Protein AF-0000000077863005 (afdb_homodimer)

Nearest PDB structures (foldseek):
  6k40-assembly3_C  TM=8.193E-01  e=2.806E-04  Deinococcus radiodurans R1 = ATCC 13939 = DSM 20539
  2pfx-assembly1_A  TM=7.829E-01  e=5.101E-04  Ruegeria sp. TM1040
  3c1l-assembly2_J  TM=8.056E-01  e=6.721E-04  Mesorhizobium japonicum MAFF 303099
  6ohj-assembly1_B  TM=7.061E-01  e=7.037E-04  Marinomonas mediterranea MMB-1
  6ohi-assembly1_B  TM=7.333E-01  e=1.167E-03  Marinomonas mediterranea MMB-1

Radius of gyration: 20.57 Å; Cα contacts (8 Å, |Δi|>4): 656; chains: 2; bounding box: 46×54×58 Å

Sequence (416 aa):
MRLPYAPNTPPIADQDTADIYQRIAERRHPRPLIPLDLSLLHSPPVADGWNSFLGAIRTRTVVDQGLLELAVCRVAVLTQAVYEWNAHAPLALKGGIRPESLQAVRTLSSTAVGEDLAAAKAALAKSALSSREQAVVQYADEMTQTVKVQDATFARLQTEGLSDREIVELTTGIAGYNCVSRVLVALDVGENNDKQMKSVDELVQALTMRLPYAPNTPPIADQDTADIYQRIAERRHPRPLIPLDLSLLHSPPVADGWNSFLGAIRTRTVVDQGLLELAVCRVAVLTQAVYEWNAHAPLALKGGIRPESLQAVRTLSSTAVGEDLAAAKAALAKSALSSREQAVVQYADEMTQTVKVQDATFARLQTEGLSDREIVELTTGIAGYNCVSRVLVALDVGENNDKQMKSVDELVQALT

Structure (mmCIF, N/CA/C/O backbone):
data_AF-0000000077863005-model_v1
#
loop_
_entity.id
_entity.type
_entity.pdbx_description
1 polymer '4-carboxymuconolactone decarboxylase family protein'
#
loop_
_atom_site.group_PDB
_atom_site.id
_atom_site.type_symbol
_atom_site.label_atom_id
_atom_site.label_alt_id
_atom_site.label_comp_id
_atom_site.label_asym_id
_atom_site.label_entity_id
_atom_site.label_seq_id
_atom_site.pdbx_PDB_ins_code
_atom_site.Cartn_x
_atom_site.Cartn_y
_atom_site.Cartn_z
_atom_site.occupancy
_atom_site.B_iso_or_equiv
_atom_site.auth_seq_id
_atom_site.auth_comp_id
_atom_site.auth_asym_id
_atom_site.auth_atom_id
_atom_site.pdbx_PDB_model_num
ATOM 1 N N . MET A 1 1 ? 19.547 -5.039 -3.654 1 90.44 1 MET A N 1
ATOM 2 C CA . MET A 1 1 ? 18.438 -5.512 -4.477 1 90.44 1 MET A CA 1
ATOM 3 C C . MET A 1 1 ? 18.531 -7.02 -4.695 1 90.44 1 MET A C 1
ATOM 5 O O . MET A 1 1 ? 19.625 -7.551 -4.926 1 90.44 1 MET A O 1
ATOM 9 N N . ARG A 1 2 ? 17.391 -7.68 -4.566 1 96.5 2 ARG A N 1
ATOM 10 C CA . ARG A 1 2 ? 17.375 -9.133 -4.672 1 96.5 2 ARG A CA 1
ATOM 11 C C . ARG A 1 2 ? 17.281 -9.578 -6.129 1 96.5 2 ARG A C 1
ATOM 13 O O . ARG A 1 2 ? 17.469 -10.758 -6.438 1 96.5 2 ARG A O 1
ATOM 20 N N . LEU A 1 3 ? 16.938 -8.625 -6.992 1 97.75 3 LEU A N 1
ATOM 21 C CA . LEU A 1 3 ? 16.906 -8.797 -8.438 1 97.75 3 LEU A CA 1
ATOM 22 C C . LEU A 1 3 ? 17.844 -7.82 -9.133 1 97.75 3 LEU A C 1
ATOM 24 O O . LEU A 1 3 ? 18.188 -6.777 -8.57 1 97.75 3 LEU A O 1
ATOM 28 N N . PRO A 1 4 ? 18.359 -8.242 -10.328 1 97.56 4 PRO A N 1
ATOM 29 C CA . PRO A 1 4 ? 19.062 -7.199 -11.07 1 97.56 4 PRO A CA 1
ATOM 30 C C . PRO A 1 4 ? 18.172 -6.008 -11.414 1 97.56 4 PRO A C 1
ATOM 32 O O . PRO A 1 4 ? 16.969 -6.164 -11.555 1 97.56 4 PRO A O 1
ATOM 35 N N . TYR A 1 5 ? 18.844 -4.859 -11.469 1 97.88 5 TYR A N 1
ATOM 36 C CA . TYR A 1 5 ? 18.078 -3.697 -11.898 1 97.88 5 TYR A CA 1
ATOM 37 C C . TYR A 1 5 ? 17.797 -3.756 -13.391 1 97.88 5 TYR A C 1
ATOM 39 O O . TYR A 1 5 ? 18.594 -4.273 -14.164 1 97.88 5 TYR A O 1
ATOM 47 N N . ALA A 1 6 ? 16.609 -3.273 -13.797 1 96.88 6 ALA A N 1
ATOM 48 C CA . ALA A 1 6 ? 16.328 -3.068 -15.211 1 96.88 6 ALA A CA 1
ATOM 49 C C . ALA A 1 6 ? 17.281 -2.043 -15.812 1 96.88 6 ALA A C 1
ATOM 51 O O . ALA A 1 6 ? 17.891 -1.247 -15.094 1 96.88 6 ALA A O 1
ATOM 52 N N . PRO A 1 7 ? 17.453 -2.053 -17.109 1 95.12 7 PRO A N 1
ATOM 53 C CA . PRO A 1 7 ? 18.359 -1.09 -17.734 1 95.12 7 PRO A CA 1
ATOM 54 C C . PRO A 1 7 ? 17.938 0.359 -17.5 1 95.12 7 PRO A C 1
ATOM 56 O O . PRO A 1 7 ? 16.734 0.645 -17.375 1 95.12 7 PRO A O 1
ATOM 59 N N . ASN A 1 8 ? 18.891 1.213 -17.562 1 94.62 8 ASN A N 1
ATOM 60 C CA . ASN A 1 8 ? 18.641 2.639 -17.375 1 94.62 8 ASN A CA 1
ATOM 61 C C . ASN A 1 8 ? 18.062 3.275 -18.625 1 94.62 8 ASN A C 1
ATOM 63 O O . ASN A 1 8 ? 17.531 4.387 -18.578 1 94.62 8 ASN A O 1
ATOM 67 N N . THR A 1 9 ? 18.188 2.52 -19.75 1 92.56 9 THR A N 1
ATOM 68 C CA . THR A 1 9 ? 17.578 2.961 -21.016 1 92.56 9 THR A CA 1
ATOM 69 C C . THR A 1 9 ? 16.625 1.902 -21.547 1 92.56 9 THR A C 1
ATOM 71 O O . THR A 1 9 ? 16.812 0.707 -21.328 1 92.56 9 THR A O 1
ATOM 74 N N . PRO A 1 10 ? 15.539 2.393 -22.156 1 90.62 10 PRO A N 1
ATOM 75 C CA . PRO A 1 10 ? 14.586 1.418 -22.703 1 90.62 10 PRO A CA 1
ATOM 76 C C . PRO A 1 10 ? 15.219 0.492 -23.734 1 90.62 10 PRO A C 1
ATOM 78 O O . PRO A 1 10 ? 16.078 0.92 -24.516 1 90.62 10 PRO A O 1
ATOM 81 N N . PRO A 1 11 ? 14.781 -0.798 -23.609 1 82.06 11 PRO A N 1
ATOM 82 C CA . PRO A 1 11 ? 15.234 -1.673 -24.703 1 82.06 11 PRO A CA 1
ATOM 83 C C . PRO A 1 11 ? 14.914 -1.111 -26.078 1 82.06 11 PRO A C 1
ATOM 85 O O . PRO A 1 11 ? 13.883 -0.459 -26.266 1 82.06 11 PRO A O 1
ATOM 88 N N . ILE A 1 12 ? 15.688 -1.359 -26.984 1 73.25 12 ILE A N 1
ATOM 89 C CA . ILE A 1 12 ? 15.609 -0.882 -28.375 1 73.25 12 ILE A CA 1
ATOM 90 C C . ILE A 1 12 ? 14.438 -1.557 -29.078 1 73.25 12 ILE A C 1
ATOM 92 O O . ILE A 1 12 ? 14.109 -2.707 -28.781 1 73.25 12 ILE A O 1
ATOM 96 N N . ALA A 1 13 ? 13.609 -0.853 -29.672 1 77 13 ALA A N 1
ATOM 97 C CA . ALA A 1 13 ? 12.555 -1.31 -30.578 1 77 13 ALA A CA 1
ATOM 98 C C . ALA A 1 13 ? 11.227 -1.442 -29.828 1 77 13 ALA A C 1
ATOM 100 O O . ALA A 1 13 ? 10.266 -2.004 -30.375 1 77 13 ALA A O 1
ATOM 101 N N . ASP A 1 14 ? 11.07 -0.979 -28.609 1 88.44 14 ASP A N 1
ATOM 102 C CA . ASP A 1 14 ? 9.781 -1.014 -27.938 1 88.44 14 ASP A CA 1
ATOM 103 C C . ASP A 1 14 ? 9.312 0.395 -27.578 1 88.44 14 ASP A C 1
ATOM 105 O O . ASP A 1 14 ? 9.594 0.895 -26.484 1 88.44 14 ASP A O 1
ATOM 109 N N . GLN A 1 15 ? 8.562 1.062 -28.453 1 92.25 15 GLN A N 1
ATOM 110 C CA . GLN A 1 15 ? 8.164 2.457 -28.312 1 92.25 15 GLN A CA 1
ATOM 111 C C . GLN A 1 15 ? 7.324 2.662 -27.047 1 92.25 15 GLN A C 1
ATOM 113 O O . GLN A 1 15 ? 7.453 3.68 -26.375 1 92.25 15 GLN A O 1
ATOM 118 N N . ASP A 1 16 ? 6.449 1.775 -26.766 1 94.19 16 ASP A N 1
ATOM 119 C CA . ASP A 1 16 ? 5.625 1.89 -25.562 1 94.19 16 ASP A CA 1
ATOM 120 C C . ASP A 1 16 ? 6.484 1.964 -24.312 1 94.19 16 ASP A C 1
ATOM 122 O O . ASP A 1 16 ? 6.25 2.807 -23.438 1 94.19 16 ASP A O 1
ATOM 126 N N . THR A 1 17 ? 7.434 1.061 -24.25 1 96 17 THR A N 1
ATOM 127 C CA . THR A 1 17 ? 8.344 1.059 -23.109 1 96 17 THR A CA 1
ATOM 128 C C . THR A 1 17 ? 9.18 2.336 -23.078 1 96 17 THR A C 1
ATOM 130 O O . THR A 1 17 ? 9.406 2.906 -22.016 1 96 17 THR A O 1
ATOM 133 N N . ALA A 1 18 ? 9.609 2.777 -24.25 1 96.12 18 ALA A N 1
ATOM 134 C CA . ALA A 1 18 ? 10.375 4.02 -24.328 1 96.12 18 ALA A CA 1
ATOM 135 C C . ALA A 1 18 ? 9.562 5.199 -23.797 1 96.12 18 ALA A C 1
ATOM 137 O O . ALA A 1 18 ? 10.102 6.07 -23.109 1 96.12 18 ALA A O 1
ATOM 138 N N . ASP A 1 19 ? 8.336 5.242 -24.141 1 97.31 19 ASP A N 1
ATOM 139 C CA . ASP A 1 19 ? 7.457 6.309 -23.656 1 97.31 19 ASP A CA 1
ATOM 140 C C . ASP A 1 19 ? 7.316 6.273 -22.141 1 97.31 19 ASP A C 1
ATOM 142 O O . ASP A 1 19 ? 7.254 7.32 -21.5 1 97.31 19 ASP A O 1
ATOM 146 N N . ILE A 1 20 ? 7.227 5.105 -21.609 1 97.75 20 ILE A N 1
ATOM 147 C CA . ILE A 1 20 ? 7.102 4.941 -20.172 1 97.75 20 ILE A CA 1
ATOM 148 C C . ILE A 1 20 ? 8.375 5.438 -19.484 1 97.75 20 ILE A C 1
ATOM 150 O O . ILE A 1 20 ? 8.305 6.203 -18.516 1 97.75 20 ILE A O 1
ATOM 154 N N . TYR A 1 21 ? 9.539 4.973 -19.969 1 97.44 21 TYR A N 1
ATOM 155 C CA . TYR A 1 21 ? 10.805 5.473 -19.438 1 97.44 21 TYR A CA 1
ATOM 156 C C . TYR A 1 21 ? 10.836 6.996 -19.438 1 97.44 21 TYR A C 1
ATOM 158 O O . TYR A 1 21 ? 11.281 7.617 -18.469 1 97.44 21 TYR A O 1
ATOM 166 N N . GLN A 1 22 ? 10.359 7.594 -20.516 1 96.69 22 GLN A N 1
ATOM 167 C CA . GLN A 1 22 ? 10.375 9.047 -20.672 1 96.69 22 GLN A CA 1
ATOM 168 C C . GLN A 1 22 ? 9.477 9.711 -19.625 1 96.69 22 GLN A C 1
ATOM 170 O O . GLN A 1 22 ? 9.852 10.727 -19.047 1 96.69 22 GLN A O 1
ATOM 175 N N . ARG A 1 23 ? 8.281 9.211 -19.375 1 97.56 23 ARG A N 1
ATOM 176 C CA . ARG A 1 23 ? 7.371 9.781 -18.391 1 97.56 23 ARG A CA 1
ATOM 177 C C . ARG A 1 23 ? 7.977 9.719 -16.984 1 97.56 23 ARG A C 1
ATOM 179 O O . ARG A 1 23 ? 7.844 10.664 -16.219 1 97.56 23 ARG A O 1
ATOM 186 N N . ILE A 1 24 ? 8.625 8.586 -16.688 1 98 24 ILE A N 1
ATOM 187 C CA . ILE A 1 24 ? 9.234 8.445 -15.367 1 98 24 ILE A CA 1
ATOM 188 C C . ILE A 1 24 ? 10.422 9.406 -15.242 1 98 24 ILE A C 1
ATOM 190 O O . ILE A 1 24 ? 10.586 10.07 -14.219 1 98 24 ILE A O 1
ATOM 194 N N . ALA A 1 25 ? 11.234 9.469 -16.328 1 96.75 25 ALA A N 1
ATOM 195 C CA . ALA A 1 25 ? 12.375 10.383 -16.344 1 96.75 25 ALA A CA 1
ATOM 196 C C . ALA A 1 25 ? 11.914 11.828 -16.172 1 96.75 25 ALA A C 1
ATOM 198 O O . ALA A 1 25 ? 12.578 12.625 -15.492 1 96.75 25 ALA A O 1
ATOM 199 N N . GLU A 1 26 ? 10.852 12.211 -16.766 1 96.5 26 GLU A N 1
ATOM 200 C CA . GLU A 1 26 ? 10.32 13.562 -16.672 1 96.5 26 GLU A CA 1
ATOM 201 C C . GLU A 1 26 ? 9.93 13.891 -15.227 1 96.5 26 GLU A C 1
ATOM 203 O O . GLU A 1 26 ? 10.188 14.992 -14.742 1 96.5 26 GLU A O 1
ATOM 208 N N . ARG A 1 27 ? 9.32 12.984 -14.57 1 93.94 27 ARG A N 1
ATOM 209 C CA . ARG A 1 27 ? 8.93 13.211 -13.188 1 93.94 27 ARG A CA 1
ATOM 210 C C . ARG A 1 27 ? 10.148 13.344 -12.281 1 93.94 27 ARG A C 1
ATOM 212 O O . ARG A 1 27 ? 10.141 14.125 -11.328 1 93.94 27 ARG A O 1
ATOM 219 N N . ARG A 1 28 ? 11.172 12.617 -12.609 1 94.5 28 ARG A N 1
ATOM 220 C CA . ARG A 1 28 ? 12.391 12.586 -11.812 1 94.5 28 ARG A CA 1
ATOM 221 C C . ARG A 1 28 ? 13.266 13.805 -12.102 1 94.5 28 ARG A C 1
ATOM 223 O O . ARG A 1 28 ? 14.148 14.141 -11.305 1 94.5 28 ARG A O 1
ATOM 230 N N . HIS A 1 29 ? 13.062 14.414 -13.234 1 93.44 29 HIS A N 1
ATOM 231 C CA . HIS A 1 29 ? 13.938 15.492 -13.672 1 93.44 29 HIS A CA 1
ATOM 232 C C . HIS A 1 29 ? 14.055 16.578 -12.609 1 93.44 29 HIS A C 1
ATOM 234 O O . HIS A 1 29 ? 13.055 16.984 -12.023 1 93.44 29 HIS A O 1
ATOM 240 N N . PRO A 1 30 ? 15.195 17.047 -12.18 1 94.44 30 PRO A N 1
ATOM 241 C CA . PRO A 1 30 ? 16.453 16.859 -12.914 1 94.44 30 PRO A CA 1
ATOM 242 C C . PRO A 1 30 ? 17.25 15.664 -12.406 1 94.44 30 PRO A C 1
ATOM 244 O O . PRO A 1 30 ? 18.375 15.43 -12.875 1 94.44 30 PRO A O 1
ATOM 247 N N . ARG A 1 31 ? 16.812 14.961 -11.508 1 93.56 31 ARG A N 1
ATOM 248 C CA . ARG A 1 31 ? 17.516 13.781 -11.008 1 93.56 31 ARG A CA 1
ATOM 249 C C . ARG A 1 31 ? 17.359 12.609 -11.977 1 93.56 31 ARG A C 1
ATOM 251 O O . ARG A 1 31 ? 16.406 12.555 -12.758 1 93.56 31 ARG A O 1
ATOM 258 N N . PRO A 1 32 ? 18.297 11.742 -12.031 1 95.62 32 PRO A N 1
ATOM 259 C CA . PRO A 1 32 ? 18.172 10.531 -12.852 1 95.62 32 PRO A CA 1
ATOM 260 C C . PRO A 1 32 ? 17.203 9.523 -12.258 1 95.62 32 PRO A C 1
ATOM 262 O O . PRO A 1 32 ? 16.703 9.719 -11.148 1 95.62 32 PRO A O 1
ATOM 265 N N . LEU A 1 33 ? 16.875 8.461 -13.07 1 97.44 33 LEU A N 1
ATOM 266 C CA . LEU A 1 33 ? 16.141 7.332 -12.523 1 97.44 33 LEU A CA 1
ATOM 267 C C . LEU A 1 33 ? 16.828 6.762 -11.289 1 97.44 33 LEU A C 1
ATOM 269 O O . LEU A 1 33 ? 18.062 6.672 -11.258 1 97.44 33 LEU A O 1
ATOM 273 N N . ILE A 1 34 ? 16.047 6.469 -10.312 1 97.5 34 ILE A N 1
ATOM 274 C CA . ILE A 1 34 ? 16.594 5.953 -9.062 1 97.5 34 ILE A CA 1
ATOM 275 C C . ILE A 1 34 ? 16.422 4.438 -9.008 1 97.5 34 ILE A C 1
ATOM 277 O O . ILE A 1 34 ? 15.664 3.865 -9.805 1 97.5 34 ILE A O 1
ATOM 281 N N . PRO A 1 35 ? 17.031 3.777 -8.078 1 98.06 35 PRO A N 1
ATOM 282 C CA . PRO A 1 35 ? 16.969 2.316 -7.973 1 98.06 35 PRO A CA 1
ATOM 283 C C . PRO A 1 35 ? 15.531 1.792 -7.91 1 98.06 35 PRO A C 1
ATOM 285 O O . PRO A 1 35 ? 15.227 0.748 -8.492 1 98.06 35 PRO A O 1
ATOM 288 N N . LEU A 1 36 ? 14.648 2.518 -7.246 1 98.56 36 LEU A N 1
ATOM 289 C CA . LEU A 1 36 ? 13.25 2.098 -7.172 1 98.56 36 LEU A CA 1
ATOM 290 C C . LEU A 1 36 ? 12.617 2.066 -8.562 1 98.56 36 LEU A C 1
ATOM 292 O O . LEU A 1 36 ? 11.898 1.123 -8.898 1 98.56 36 LEU A O 1
ATOM 296 N N . ASP A 1 37 ? 12.898 3.068 -9.375 1 98.56 37 ASP A N 1
ATOM 297 C CA . ASP A 1 37 ? 12.383 3.088 -10.742 1 98.56 37 ASP A CA 1
ATOM 298 C C . ASP A 1 37 ? 12.883 1.879 -11.531 1 98.56 37 ASP A C 1
ATOM 300 O O . ASP A 1 37 ? 12.094 1.211 -12.203 1 98.56 37 ASP A O 1
ATOM 304 N N . LEU A 1 38 ? 14.148 1.634 -11.391 1 98.19 38 LEU A N 1
ATOM 305 C CA . LEU A 1 38 ? 14.781 0.572 -12.172 1 98.19 38 LEU A CA 1
ATOM 306 C C . LEU A 1 38 ? 14.312 -0.799 -11.695 1 98.19 38 LEU A C 1
ATOM 308 O O . LEU A 1 38 ? 14.297 -1.758 -12.477 1 98.19 38 LEU A O 1
ATOM 312 N N . SER A 1 39 ? 13.922 -0.905 -10.43 1 98.69 39 SER A N 1
ATOM 313 C CA . SER A 1 39 ? 13.32 -2.137 -9.93 1 98.69 39 SER A CA 1
ATOM 314 C C . SER A 1 39 ? 11.938 -2.361 -10.523 1 98.69 39 SER A C 1
ATOM 316 O O . SER A 1 39 ? 11.609 -3.471 -10.953 1 98.69 39 SER A O 1
ATOM 318 N N . LEU A 1 40 ? 11.164 -1.302 -10.625 1 98.81 40 LEU A N 1
ATOM 319 C CA . LEU A 1 40 ? 9.789 -1.38 -11.094 1 98.81 40 LEU A CA 1
ATOM 320 C C . LEU A 1 40 ? 9.734 -1.59 -12.602 1 98.81 40 LEU A C 1
ATOM 322 O O . LEU A 1 40 ? 8.797 -2.199 -13.117 1 98.81 40 LEU A O 1
ATOM 326 N N . LEU A 1 41 ? 10.797 -1.223 -13.312 1 98.31 41 LEU A N 1
ATOM 327 C CA . LEU A 1 41 ? 10.812 -1.225 -14.766 1 98.31 41 LEU A CA 1
ATOM 328 C C . LEU A 1 41 ? 11.008 -2.637 -15.312 1 98.31 41 LEU A C 1
ATOM 330 O O . LEU A 1 41 ? 10.953 -2.855 -16.516 1 98.31 41 LEU A O 1
ATOM 334 N N . HIS A 1 42 ? 11.203 -3.695 -14.43 1 98.06 42 HIS A N 1
ATOM 335 C CA . HIS A 1 42 ? 11.023 -5.074 -14.875 1 98.06 42 HIS A CA 1
ATOM 336 C C . HIS A 1 42 ? 9.625 -5.285 -15.461 1 98.06 42 HIS A C 1
ATOM 338 O O . HIS A 1 42 ? 9.43 -6.156 -16.312 1 98.06 42 HIS A O 1
ATOM 344 N N . SER A 1 43 ? 8.688 -4.492 -15.023 1 98.44 43 SER A N 1
ATOM 345 C CA . SER A 1 43 ? 7.324 -4.438 -15.547 1 98.44 43 SER A CA 1
ATOM 346 C C . SER A 1 43 ? 6.934 -3.016 -15.922 1 98.44 43 SER A C 1
ATOM 348 O O . SER A 1 43 ? 6.344 -2.289 -15.117 1 98.44 43 SER A O 1
ATOM 350 N N . PRO A 1 44 ? 7.133 -2.625 -17.172 1 97.94 44 PRO A N 1
ATOM 351 C CA . PRO A 1 44 ? 6.926 -1.233 -17.594 1 97.94 44 PRO A CA 1
ATOM 352 C C . PRO A 1 44 ? 5.5 -0.749 -17.328 1 97.94 44 PRO A C 1
ATOM 354 O O . PRO A 1 44 ? 5.305 0.351 -16.812 1 97.94 44 PRO A O 1
ATOM 357 N N . PRO A 1 45 ? 4.445 -1.532 -17.609 1 98.25 45 PRO A N 1
ATOM 358 C CA . PRO A 1 45 ? 3.105 -1.016 -17.312 1 98.25 45 PRO A CA 1
ATOM 359 C C . PRO A 1 45 ? 2.887 -0.733 -15.828 1 98.25 45 PRO A C 1
ATOM 361 O O . PRO A 1 45 ? 2.26 0.267 -15.477 1 98.25 45 PRO A O 1
ATOM 364 N N . VAL A 1 46 ? 3.451 -1.595 -14.961 1 98.88 46 VAL A N 1
ATOM 365 C CA . VAL A 1 46 ? 3.309 -1.394 -13.516 1 98.88 46 VAL A CA 1
ATOM 366 C C . VAL A 1 46 ? 4.105 -0.165 -13.086 1 98.88 46 VAL A C 1
ATOM 368 O O . VAL A 1 46 ? 3.633 0.639 -12.281 1 98.88 46 VAL A O 1
ATOM 371 N N . ALA A 1 47 ? 5.297 -0.037 -13.672 1 98.88 47 ALA A N 1
ATOM 372 C CA . ALA A 1 47 ? 6.113 1.137 -13.367 1 98.88 47 ALA A CA 1
ATOM 373 C C . ALA A 1 47 ? 5.387 2.422 -13.758 1 98.88 47 ALA A C 1
ATOM 375 O O . ALA A 1 47 ? 5.445 3.416 -13.031 1 98.88 47 ALA A O 1
ATOM 376 N N . ASP A 1 48 ? 4.73 2.4 -14.852 1 98.75 48 ASP A N 1
ATOM 377 C CA . ASP A 1 48 ? 4 3.564 -15.344 1 98.75 48 ASP A CA 1
ATOM 378 C C . ASP A 1 48 ? 2.832 3.908 -14.422 1 98.75 48 ASP A C 1
ATOM 380 O O . ASP A 1 48 ? 2.613 5.078 -14.102 1 98.75 48 ASP A O 1
ATOM 384 N N . GLY A 1 49 ? 2.035 2.936 -14.055 1 98.81 49 GLY A N 1
ATOM 385 C CA . GLY A 1 49 ? 0.948 3.143 -13.109 1 98.81 49 GLY A CA 1
ATOM 386 C C . GLY A 1 49 ? 1.419 3.652 -11.758 1 98.81 49 GLY A C 1
ATOM 387 O O . GLY A 1 49 ? 0.827 4.578 -11.195 1 98.81 49 GLY A O 1
ATOM 388 N N . TRP A 1 50 ? 2.498 3.029 -11.273 1 98.88 50 TRP A N 1
ATOM 389 C CA . TRP A 1 50 ? 3.137 3.455 -10.031 1 98.88 50 TRP A CA 1
ATOM 390 C C . TRP A 1 50 ? 3.547 4.922 -10.102 1 98.88 50 TRP A C 1
ATOM 392 O O . TRP A 1 50 ? 3.295 5.691 -9.172 1 98.88 50 TRP A O 1
ATOM 402 N N . ASN A 1 51 ? 4.137 5.277 -11.203 1 98.69 51 ASN A N 1
ATOM 403 C CA . ASN A 1 51 ? 4.574 6.648 -11.445 1 98.69 51 ASN A CA 1
ATOM 404 C C . ASN A 1 51 ? 3.406 7.629 -11.367 1 98.69 51 ASN A C 1
ATOM 406 O O . ASN A 1 51 ? 3.529 8.703 -10.773 1 98.69 51 ASN A O 1
ATOM 410 N N . SER A 1 52 ? 2.311 7.277 -11.969 1 98.62 52 SER A N 1
ATOM 411 C CA . SER A 1 52 ? 1.12 8.125 -11.969 1 98.62 52 SER A CA 1
ATOM 412 C C . SER A 1 52 ? 0.544 8.273 -10.57 1 98.62 52 SER A C 1
ATOM 414 O O . SER A 1 52 ? 0.216 9.383 -10.141 1 98.62 52 SER A O 1
ATOM 416 N N . PHE A 1 53 ? 0.419 7.227 -9.875 1 98.88 53 PHE A N 1
ATOM 417 C CA . PHE A 1 53 ? -0.221 7.203 -8.562 1 98.88 53 PHE A CA 1
ATOM 418 C C . PHE A 1 53 ? 0.607 7.977 -7.543 1 98.88 53 PHE A C 1
ATOM 420 O O . PHE A 1 53 ? 0.115 8.922 -6.922 1 98.88 53 PHE A O 1
ATOM 427 N N . LEU A 1 54 ? 1.928 7.641 -7.434 1 98.62 54 LEU A N 1
ATOM 428 C CA . LEU A 1 54 ? 2.771 8.297 -6.441 1 98.62 54 LEU A CA 1
ATOM 429 C C . LEU A 1 54 ? 3.086 9.734 -6.863 1 98.62 54 LEU A C 1
ATOM 431 O O . LEU A 1 54 ? 3.234 10.617 -6.016 1 98.62 54 LEU A O 1
ATOM 435 N N . GLY A 1 55 ? 3.113 9.977 -8.188 1 98.12 55 GLY A N 1
ATOM 436 C CA . GLY A 1 55 ? 3.195 11.359 -8.648 1 98.12 55 GLY A CA 1
ATOM 437 C C . GLY A 1 55 ? 2.027 12.211 -8.188 1 98.12 55 GLY A C 1
ATOM 438 O O . GLY A 1 55 ? 2.213 13.352 -7.758 1 98.12 55 GLY A O 1
ATOM 439 N N . ALA A 1 56 ? 0.797 11.68 -8.281 1 98.62 56 ALA A N 1
ATOM 440 C CA . ALA A 1 56 ? -0.396 12.398 -7.844 1 98.62 56 ALA A CA 1
ATOM 441 C C . ALA A 1 56 ? -0.346 12.68 -6.344 1 98.62 56 ALA A C 1
ATOM 443 O O . ALA A 1 56 ? -0.646 13.789 -5.906 1 98.62 56 ALA A O 1
ATOM 444 N N . ILE A 1 57 ? 0.056 11.695 -5.551 1 98.62 57 ILE A N 1
ATOM 445 C CA . ILE A 1 57 ? 0.132 11.836 -4.102 1 98.62 57 ILE A CA 1
ATOM 446 C C . ILE A 1 57 ? 1.13 12.938 -3.744 1 98.62 57 ILE A C 1
ATOM 448 O O . ILE A 1 57 ? 0.858 13.773 -2.879 1 98.62 57 ILE A O 1
ATOM 452 N N . ARG A 1 58 ? 2.219 13 -4.438 1 97.25 58 ARG A N 1
ATOM 453 C CA . ARG A 1 58 ? 3.324 13.867 -4.035 1 97.25 58 ARG A CA 1
ATOM 454 C C . ARG A 1 58 ? 3.117 15.289 -4.539 1 97.25 58 ARG A C 1
ATOM 456 O O . ARG A 1 58 ? 3.572 16.25 -3.91 1 97.25 58 ARG A O 1
ATOM 463 N N . THR A 1 59 ? 2.359 15.5 -5.652 1 97.06 59 THR A N 1
ATOM 464 C CA . THR A 1 59 ? 2.479 16.797 -6.285 1 97.06 59 THR A CA 1
ATOM 465 C C . THR A 1 59 ? 1.102 17.359 -6.641 1 97.06 59 THR A C 1
ATOM 467 O O . THR A 1 59 ? 0.978 18.516 -7.043 1 97.06 59 THR A O 1
ATOM 470 N N . ARG A 1 60 ? 0.081 16.594 -6.508 1 98.06 60 ARG A N 1
ATOM 471 C CA . ARG A 1 60 ? -1.219 17.062 -6.973 1 98.06 60 ARG A CA 1
ATOM 472 C C . ARG A 1 60 ? -2.266 16.953 -5.871 1 98.06 60 ARG A C 1
ATOM 474 O O . ARG A 1 60 ? -3.422 16.625 -6.133 1 98.06 60 ARG A O 1
ATOM 481 N N . THR A 1 61 ? -1.843 17.141 -4.633 1 98.5 61 THR A N 1
ATOM 482 C CA . THR A 1 61 ? -2.736 17.125 -3.479 1 98.5 61 THR A CA 1
ATOM 483 C C . THR A 1 61 ? -2.803 18.5 -2.824 1 98.5 61 THR A C 1
ATOM 485 O O . THR A 1 61 ? -1.979 19.359 -3.113 1 98.5 61 THR A O 1
ATOM 488 N N . VAL A 1 62 ? -3.867 18.672 -1.977 1 98.69 62 VAL A N 1
ATOM 489 C CA . VAL A 1 62 ? -4.031 19.969 -1.309 1 98.69 62 VAL A CA 1
ATOM 490 C C . VAL A 1 62 ? -3.662 19.828 0.167 1 98.69 62 VAL A C 1
ATOM 492 O O . VAL A 1 62 ? -3.512 20.828 0.868 1 98.69 62 VAL A O 1
ATOM 495 N N . VAL A 1 63 ? -3.486 18.578 0.657 1 98.56 63 VAL A N 1
ATOM 496 C CA . VAL A 1 63 ? -3.09 18.359 2.043 1 98.56 63 VAL A CA 1
ATOM 497 C C . VAL A 1 63 ? -1.721 18.984 2.295 1 98.56 63 VAL A C 1
ATOM 499 O O . VAL A 1 63 ? -0.878 19.031 1.396 1 98.56 63 VAL A O 1
ATOM 502 N N . ASP A 1 64 ? -1.525 19.547 3.504 1 98.5 64 ASP A N 1
ATOM 503 C CA . ASP A 1 64 ? -0.242 20.141 3.867 1 98.5 64 ASP A CA 1
ATOM 504 C C . ASP A 1 64 ? 0.907 19.172 3.602 1 98.5 64 ASP A C 1
ATOM 506 O O . ASP A 1 64 ? 0.906 18.047 4.105 1 98.5 64 ASP A O 1
ATOM 510 N N . GLN A 1 65 ? 1.876 19.625 2.855 1 98.12 65 GLN A N 1
ATOM 511 C CA . GLN A 1 65 ? 2.951 18.75 2.414 1 98.12 65 GLN A CA 1
ATOM 512 C C . GLN A 1 65 ? 3.822 18.312 3.59 1 98.12 65 GLN A C 1
ATOM 514 O O . GLN A 1 65 ? 4.332 17.188 3.609 1 98.12 65 GLN A O 1
ATOM 519 N N . GLY A 1 66 ? 4.074 19.219 4.48 1 98.5 66 GLY A N 1
ATOM 520 C CA . GLY A 1 66 ? 4.797 18.828 5.68 1 98.5 66 GLY A CA 1
ATOM 521 C C . GLY A 1 66 ? 4.113 17.719 6.457 1 98.5 66 GLY A C 1
ATOM 522 O O . GLY A 1 66 ? 4.762 16.75 6.867 1 98.5 66 GLY A O 1
ATOM 523 N N . LEU A 1 67 ? 2.791 17.828 6.602 1 98.62 67 LEU A N 1
ATOM 524 C CA . LEU A 1 67 ? 2.01 16.828 7.324 1 98.62 67 LEU A CA 1
ATOM 525 C C . LEU A 1 67 ? 2.025 15.5 6.59 1 98.62 67 LEU A C 1
ATOM 527 O O . LEU A 1 67 ? 2.121 14.438 7.215 1 98.62 67 LEU A O 1
ATOM 531 N N . LEU A 1 68 ? 1.93 15.555 5.289 1 98.88 68 LEU A N 1
ATOM 532 C CA . LEU A 1 68 ? 1.99 14.328 4.488 1 98.88 68 LEU A CA 1
ATOM 533 C C . LEU A 1 68 ? 3.35 13.656 4.633 1 98.88 68 LEU A C 1
ATOM 535 O O . LEU A 1 68 ? 3.426 12.445 4.852 1 98.88 68 LEU A O 1
ATOM 539 N N . GLU A 1 69 ? 4.414 14.445 4.527 1 98.88 69 GLU A N 1
ATOM 540 C CA . GLU A 1 69 ? 5.758 13.891 4.652 1 98.88 69 GLU A CA 1
ATOM 541 C C . GLU A 1 69 ? 6.004 13.352 6.059 1 98.88 69 GLU A C 1
ATOM 543 O O . GLU A 1 69 ? 6.719 12.359 6.234 1 98.88 69 GLU A O 1
ATOM 548 N N . LEU A 1 70 ? 5.43 14 7.023 1 98.94 70 LEU A N 1
ATOM 549 C CA . LEU A 1 70 ? 5.512 13.492 8.391 1 98.94 70 LEU A CA 1
ATOM 550 C C . LEU A 1 70 ? 4.879 12.109 8.5 1 98.94 70 LEU A C 1
ATOM 552 O O . LEU A 1 70 ? 5.449 11.203 9.109 1 98.94 70 LEU A O 1
ATOM 556 N N . ALA A 1 71 ? 3.688 11.914 7.922 1 98.94 71 ALA A N 1
ATOM 557 C CA . ALA A 1 71 ? 3.014 10.617 7.918 1 98.94 71 ALA A CA 1
ATOM 558 C C . ALA A 1 71 ? 3.848 9.57 7.191 1 98.94 71 ALA A C 1
ATOM 560 O O . ALA A 1 71 ? 3.971 8.43 7.66 1 98.94 71 ALA A O 1
ATOM 561 N N . VAL A 1 72 ? 4.402 9.961 6.059 1 98.94 72 VAL A N 1
ATOM 562 C CA . VAL A 1 72 ? 5.242 9.07 5.262 1 98.94 72 VAL A CA 1
ATOM 563 C C . VAL A 1 72 ? 6.449 8.625 6.086 1 98.94 72 VAL A C 1
ATOM 565 O O . VAL A 1 72 ? 6.82 7.445 6.066 1 98.94 72 VAL A O 1
ATOM 568 N N . CYS A 1 73 ? 7.043 9.547 6.781 1 98.94 73 CYS A N 1
ATOM 569 C CA . CYS A 1 73 ? 8.188 9.234 7.637 1 98.94 73 CYS A CA 1
ATOM 570 C C . CYS A 1 73 ? 7.789 8.266 8.742 1 98.94 73 CYS A C 1
ATOM 572 O O . CYS A 1 73 ? 8.539 7.344 9.062 1 98.94 73 CYS A O 1
ATOM 574 N N . ARG A 1 74 ? 6.609 8.477 9.336 1 99 74 ARG A N 1
ATOM 575 C CA . ARG A 1 74 ? 6.156 7.562 10.375 1 99 74 ARG A CA 1
ATOM 576 C C . ARG A 1 74 ? 5.969 6.156 9.828 1 99 74 ARG A C 1
ATOM 578 O O . ARG A 1 74 ? 6.344 5.172 10.469 1 99 74 ARG A O 1
ATOM 585 N N . VAL A 1 75 ? 5.438 6.059 8.625 1 99 75 VAL A N 1
ATOM 586 C CA . VAL A 1 75 ? 5.293 4.766 7.965 1 99 75 VAL A CA 1
ATOM 587 C C . VAL A 1 75 ? 6.664 4.117 7.793 1 99 75 VAL A C 1
ATOM 589 O O . VAL A 1 75 ? 6.84 2.928 8.078 1 99 75 VAL A O 1
ATOM 592 N N . ALA A 1 76 ? 7.633 4.898 7.312 1 98.94 76 ALA A N 1
ATOM 593 C CA . ALA A 1 76 ? 8.984 4.383 7.094 1 98.94 76 ALA A CA 1
ATOM 594 C C . ALA A 1 76 ? 9.57 3.816 8.383 1 98.94 76 ALA A C 1
ATOM 596 O O . ALA A 1 76 ? 10.18 2.744 8.383 1 98.94 76 ALA A O 1
ATOM 597 N N . VAL A 1 77 ? 9.344 4.504 9.484 1 98.88 77 VAL A N 1
ATOM 598 C CA . VAL A 1 77 ? 9.875 4.086 10.781 1 98.88 77 VAL A CA 1
ATOM 599 C C . VAL A 1 77 ? 9.211 2.785 11.219 1 98.88 77 VAL A C 1
ATOM 601 O O . VAL A 1 77 ? 9.883 1.831 11.602 1 98.88 77 VAL A O 1
ATOM 604 N N . LEU A 1 78 ? 7.875 2.732 11.094 1 98.81 78 LEU A N 1
ATOM 605 C CA . LEU A 1 78 ? 7.109 1.584 11.562 1 98.81 78 LEU A CA 1
ATOM 606 C C . LEU A 1 78 ? 7.422 0.344 10.734 1 98.81 78 LEU A C 1
ATOM 608 O O . LEU A 1 78 ? 7.379 -0.777 11.242 1 98.81 78 LEU A O 1
ATOM 612 N N . THR A 1 79 ? 7.785 0.522 9.445 1 98.81 79 THR A N 1
ATOM 613 C CA . THR A 1 79 ? 8.039 -0.594 8.539 1 98.81 79 THR A CA 1
ATOM 614 C C . THR A 1 79 ? 9.539 -0.844 8.398 1 98.81 79 THR A C 1
ATOM 616 O O . THR A 1 79 ? 9.961 -1.736 7.66 1 98.81 79 THR A O 1
ATOM 619 N N . GLN A 1 80 ? 10.352 -0.043 9.047 1 98.5 80 GLN A N 1
ATOM 620 C CA . GLN A 1 80 ? 11.812 -0.117 8.992 1 98.5 80 GLN A CA 1
ATOM 621 C C . GLN A 1 80 ? 12.312 -0.031 7.555 1 98.5 80 GLN A C 1
ATOM 623 O O . GLN A 1 80 ? 13.188 -0.799 7.152 1 98.5 80 GLN A O 1
ATOM 628 N N . ALA A 1 81 ? 11.641 0.768 6.824 1 98.81 81 ALA A N 1
ATOM 629 C CA . ALA A 1 81 ? 12.07 1.033 5.453 1 98.81 81 ALA A CA 1
ATOM 630 C C . ALA A 1 81 ? 13.086 2.17 5.402 1 98.81 81 ALA A C 1
ATOM 632 O O . ALA A 1 81 ? 12.727 3.328 5.18 1 98.81 81 ALA A O 1
ATOM 633 N N . VAL A 1 82 ? 14.336 1.814 5.48 1 98.81 82 VAL A N 1
ATOM 634 C CA . VAL A 1 82 ? 15.445 2.756 5.609 1 98.81 82 VAL A CA 1
ATOM 635 C C . VAL A 1 82 ? 15.5 3.656 4.379 1 98.81 82 VAL A C 1
ATOM 637 O O . VAL A 1 82 ? 15.648 4.875 4.5 1 98.81 82 VAL A O 1
ATOM 640 N N . TYR A 1 83 ? 15.344 3.104 3.174 1 98.62 83 TYR A N 1
ATOM 641 C CA . TYR A 1 83 ? 15.336 3.857 1.925 1 98.62 83 TYR A CA 1
ATOM 642 C C . TYR A 1 83 ? 14.281 4.957 1.96 1 98.62 83 TYR A C 1
ATOM 644 O O . TYR A 1 83 ? 14.547 6.094 1.566 1 98.62 83 TYR A O 1
ATOM 652 N N . GLU A 1 84 ? 13.125 4.633 2.469 1 98.88 84 GLU A N 1
ATOM 653 C CA . GLU A 1 84 ? 11.977 5.543 2.516 1 98.88 84 GLU A CA 1
ATOM 654 C C . GLU A 1 84 ? 12.219 6.676 3.508 1 98.88 84 GLU A C 1
ATOM 656 O O . GLU A 1 84 ? 12.016 7.848 3.178 1 98.88 84 GLU A O 1
ATOM 661 N N . TRP A 1 85 ? 12.695 6.379 4.715 1 98.88 85 TRP A N 1
ATOM 662 C CA . TRP A 1 85 ? 13.031 7.406 5.699 1 98.88 85 TRP A CA 1
ATOM 663 C C . TRP A 1 85 ? 14.07 8.375 5.141 1 98.88 85 TRP A C 1
ATOM 665 O O . TRP A 1 85 ? 13.891 9.586 5.195 1 98.88 85 TRP A O 1
ATOM 675 N N . ASN A 1 86 ? 15.086 7.809 4.594 1 98.38 86 ASN A N 1
ATOM 676 C CA . ASN A 1 86 ? 16.203 8.625 4.141 1 98.38 86 ASN A CA 1
ATOM 677 C C . ASN A 1 86 ? 15.805 9.531 2.98 1 98.38 86 ASN A C 1
ATOM 679 O O . ASN A 1 86 ? 16.328 10.633 2.836 1 98.38 86 ASN A O 1
ATOM 683 N N . ALA A 1 87 ? 14.859 9.117 2.23 1 97.88 87 ALA A N 1
ATOM 684 C CA . ALA A 1 87 ? 14.406 9.906 1.086 1 97.88 87 ALA A CA 1
ATOM 685 C C . ALA A 1 87 ? 13.406 10.969 1.519 1 97.88 87 ALA A C 1
ATOM 687 O O . ALA A 1 87 ? 13.352 12.062 0.937 1 97.88 87 ALA A O 1
ATOM 688 N N . HIS A 1 88 ? 12.57 10.734 2.576 1 98.75 88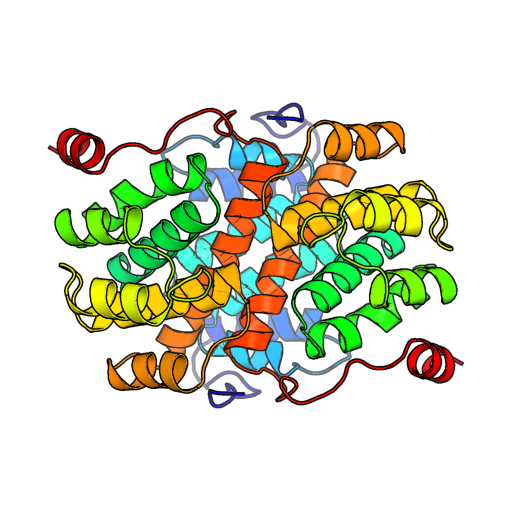 HIS A N 1
ATOM 689 C CA . HIS A 1 88 ? 11.398 11.57 2.814 1 98.75 88 HIS A CA 1
ATOM 690 C C . HIS A 1 88 ? 11.586 12.438 4.055 1 98.75 88 HIS A C 1
ATOM 692 O O . HIS A 1 88 ? 10.953 13.484 4.184 1 98.75 88 HIS A O 1
ATOM 698 N N . ALA A 1 89 ? 12.5 12.047 4.949 1 98.81 89 ALA A N 1
ATOM 699 C CA . ALA A 1 89 ? 12.734 12.852 6.148 1 98.81 89 ALA A CA 1
ATOM 700 C C . ALA A 1 89 ? 13.234 14.242 5.785 1 98.81 89 ALA A C 1
ATOM 702 O O . ALA A 1 89 ? 12.758 15.242 6.332 1 98.81 89 ALA A O 1
ATOM 703 N N . PRO A 1 90 ? 14.188 14.367 4.832 1 98.38 90 PRO A N 1
ATOM 704 C CA . PRO A 1 90 ? 14.578 15.719 4.426 1 98.38 90 PRO A CA 1
ATOM 705 C C . PRO A 1 90 ? 13.414 16.516 3.85 1 98.38 90 PRO A C 1
ATOM 707 O O . PRO A 1 90 ? 13.344 17.734 4.039 1 98.38 90 PRO A O 1
ATOM 710 N N . LEU A 1 91 ? 12.516 15.859 3.162 1 98.25 91 LEU A N 1
ATOM 711 C CA . LEU A 1 91 ? 11.359 16.531 2.576 1 98.25 91 LEU A CA 1
ATOM 712 C C . LEU A 1 91 ? 10.398 17.016 3.658 1 98.25 91 LEU A C 1
ATOM 714 O O . LEU A 1 91 ? 9.758 18.047 3.512 1 98.25 91 LEU A O 1
ATOM 718 N N . ALA A 1 92 ? 10.258 16.203 4.73 1 98.69 92 ALA A N 1
ATOM 719 C CA . ALA A 1 92 ? 9.438 16.625 5.859 1 98.69 92 ALA A CA 1
ATOM 720 C C . ALA A 1 92 ? 9.969 17.922 6.461 1 98.69 92 ALA A C 1
ATOM 722 O O . ALA A 1 92 ? 9.203 18.859 6.73 1 98.69 92 ALA A O 1
ATOM 723 N N . LEU A 1 93 ? 11.297 17.953 6.656 1 98.62 93 LEU A N 1
ATOM 724 C CA . LEU A 1 93 ? 11.922 19.156 7.191 1 98.62 93 LEU A CA 1
ATOM 725 C C . LEU A 1 93 ? 11.703 20.344 6.258 1 98.62 93 LEU A C 1
ATOM 727 O O . LEU A 1 93 ? 11.328 21.438 6.703 1 98.62 93 LEU A O 1
ATOM 731 N N . LYS A 1 94 ? 11.883 20.156 4.977 1 97.5 94 LYS A N 1
ATOM 732 C CA . LYS A 1 94 ? 11.672 21.219 3.984 1 97.5 94 LYS A CA 1
ATOM 733 C C . LYS A 1 94 ? 10.219 21.672 3.973 1 97.5 94 LYS A C 1
ATOM 735 O O . LYS A 1 94 ? 9.93 22.828 3.695 1 97.5 94 LYS A O 1
ATOM 740 N N . GLY A 1 95 ? 9.336 20.766 4.332 1 97.25 95 GLY A N 1
ATOM 741 C CA . GLY A 1 95 ? 7.914 21.047 4.355 1 97.25 95 GLY A CA 1
ATOM 742 C C . GLY A 1 95 ? 7.461 21.719 5.637 1 97.25 95 GLY A C 1
ATOM 743 O O . GLY A 1 95 ? 6.27 22 5.812 1 97.25 95 GLY A O 1
ATOM 744 N N . GLY A 1 96 ? 8.383 21.938 6.547 1 97.88 96 GLY A N 1
ATOM 745 C CA . GLY A 1 96 ? 8.047 22.75 7.711 1 97.88 96 GLY A CA 1
ATOM 746 C C . GLY A 1 96 ? 7.957 21.938 8.992 1 97.88 96 GLY A C 1
ATOM 747 O O . GLY A 1 96 ? 7.684 22.484 10.062 1 97.88 96 GLY A O 1
ATOM 748 N N . ILE A 1 97 ? 8.148 20.703 8.93 1 98.75 97 ILE A N 1
ATOM 749 C CA . ILE A 1 97 ? 8.172 19.906 10.141 1 98.75 97 ILE A CA 1
ATOM 750 C C . ILE A 1 97 ? 9.43 20.234 10.953 1 98.75 97 ILE A C 1
ATOM 752 O O . ILE A 1 97 ? 10.539 20.203 10.422 1 98.75 97 ILE A O 1
ATOM 756 N N . ARG A 1 98 ? 9.211 20.562 12.227 1 98.69 98 ARG A N 1
ATOM 757 C CA . ARG A 1 98 ? 10.336 20.922 13.078 1 98.69 98 ARG A CA 1
ATOM 758 C C . ARG A 1 98 ? 11.211 19.703 13.359 1 98.69 98 ARG A C 1
ATOM 760 O O . ARG A 1 98 ? 10.711 18.578 13.445 1 98.69 98 ARG A O 1
ATOM 767 N N . PRO A 1 99 ? 12.508 19.906 13.469 1 98.62 99 PRO A N 1
ATOM 768 C CA . PRO A 1 99 ? 13.406 18.797 13.789 1 98.62 99 PRO A CA 1
ATOM 769 C C . PRO A 1 99 ? 12.961 18.016 15.016 1 98.62 99 PRO A C 1
ATOM 771 O O . PRO A 1 99 ? 13.039 16.781 15.031 1 98.62 99 PRO A O 1
ATOM 774 N N . GLU A 1 100 ? 12.492 18.672 16.016 1 98.75 100 GLU A N 1
ATOM 775 C CA . GLU A 1 100 ? 12.055 18 17.234 1 98.75 100 GLU A CA 1
ATOM 776 C C . GLU A 1 100 ? 10.836 17.109 16.984 1 98.75 100 GLU A C 1
ATOM 778 O O . GLU A 1 100 ? 10.695 16.047 17.578 1 98.75 100 GLU A O 1
ATOM 783 N N . SER A 1 101 ? 9.938 17.625 16.125 1 98.88 101 SER A N 1
ATOM 784 C CA . SER A 1 101 ? 8.781 16.812 15.727 1 98.88 101 SER A CA 1
ATOM 785 C C . SER A 1 101 ? 9.211 15.578 14.953 1 98.88 101 SER A C 1
ATOM 787 O O . SER A 1 101 ? 8.695 14.477 15.188 1 98.88 101 SER A O 1
ATOM 789 N N . LEU A 1 102 ? 10.141 15.781 14.023 1 98.88 102 LEU A N 1
ATOM 790 C CA . LEU A 1 102 ? 10.641 14.656 13.234 1 98.88 102 LEU A CA 1
ATOM 791 C C . LEU A 1 102 ? 11.359 13.648 14.125 1 98.88 102 LEU A C 1
ATOM 793 O O . LEU A 1 102 ? 11.258 12.438 13.898 1 98.88 102 LEU A O 1
ATOM 797 N N . GLN A 1 103 ? 12.078 14.109 15.109 1 98.81 103 GLN A N 1
ATOM 798 C CA . GLN A 1 103 ? 12.727 13.227 16.078 1 98.81 103 GLN A CA 1
ATOM 799 C C . GLN A 1 103 ? 11.695 12.406 16.844 1 98.81 103 GLN A C 1
ATOM 801 O O . GLN A 1 103 ? 11.898 11.219 17.109 1 98.81 103 GLN A O 1
ATOM 806 N N . ALA A 1 104 ? 10.641 13.062 17.25 1 98.88 104 ALA A N 1
ATOM 807 C CA . ALA A 1 104 ? 9.562 12.352 17.938 1 98.88 104 ALA A CA 1
ATOM 808 C C . ALA A 1 104 ? 8.984 11.25 17.047 1 98.88 104 ALA A C 1
ATOM 810 O O . ALA A 1 104 ? 8.758 10.125 17.516 1 98.88 104 ALA A O 1
ATOM 811 N N . VAL A 1 105 ? 8.75 11.547 15.797 1 98.88 105 VAL A N 1
ATOM 812 C CA . VAL A 1 105 ? 8.227 10.594 14.828 1 98.88 105 VAL A CA 1
ATOM 813 C C . VAL A 1 105 ? 9.141 9.375 14.758 1 98.88 105 VAL A C 1
ATOM 815 O O . VAL A 1 105 ? 8.672 8.242 14.656 1 98.88 105 VAL A O 1
ATOM 818 N N . ARG A 1 106 ? 10.391 9.602 14.82 1 98.69 106 ARG A N 1
ATOM 819 C CA . ARG A 1 106 ? 11.383 8.547 14.664 1 98.69 106 ARG A CA 1
ATOM 820 C C . ARG A 1 106 ? 11.445 7.668 15.914 1 98.69 106 ARG A C 1
ATOM 822 O O . ARG A 1 106 ? 11.703 6.469 15.82 1 98.69 106 ARG A O 1
ATOM 829 N N . THR A 1 107 ? 11.141 8.242 17.094 1 98.56 107 THR A N 1
ATOM 830 C CA . THR A 1 107 ? 11.562 7.543 18.297 1 98.56 107 THR A CA 1
ATOM 831 C C . THR A 1 107 ? 10.352 7.082 19.109 1 98.56 107 THR A C 1
ATOM 833 O O . THR A 1 107 ? 10.453 6.152 19.906 1 98.56 107 THR A O 1
ATOM 836 N N . LEU A 1 108 ? 9.227 7.723 18.953 1 98.69 108 LEU A N 1
ATOM 837 C CA . LEU A 1 108 ? 8.047 7.367 19.75 1 98.69 108 LEU A CA 1
ATOM 838 C C . LEU A 1 108 ? 7.613 5.934 19.453 1 98.69 108 LEU A C 1
ATOM 840 O O . LEU A 1 108 ? 7.652 5.488 18.312 1 98.69 108 LEU A O 1
ATOM 844 N N . SER A 1 109 ? 7.152 5.285 20.531 1 98.44 109 SER A N 1
ATOM 845 C CA . SER A 1 109 ? 6.559 3.961 20.375 1 98.44 109 SER A CA 1
ATOM 846 C C . SER A 1 109 ? 5.219 4.043 19.641 1 98.44 109 SER A C 1
ATOM 848 O O . SER A 1 109 ? 4.555 5.078 19.672 1 98.44 109 SER A O 1
ATOM 850 N N . SER A 1 110 ? 4.906 2.945 18.984 1 98.62 110 SER A N 1
ATOM 851 C CA . SER A 1 110 ? 3.631 2.871 18.281 1 98.62 110 SER A CA 1
ATOM 852 C C . SER A 1 110 ? 2.459 3.002 19.25 1 98.62 110 SER A C 1
ATOM 854 O O . SER A 1 110 ? 2.477 2.426 20.344 1 98.62 110 SER A O 1
ATOM 856 N N . THR A 1 111 ? 1.494 3.713 18.812 1 98.62 111 THR A N 1
ATOM 857 C CA . THR A 1 111 ? 0.279 3.855 19.609 1 98.62 111 THR A CA 1
ATOM 858 C C . THR A 1 111 ? -0.75 2.801 19.219 1 98.62 111 THR A C 1
ATOM 860 O O . THR A 1 111 ? -1.885 2.822 19.688 1 98.62 111 THR A O 1
ATOM 863 N N . ALA A 1 112 ? -0.449 1.883 18.344 1 98.38 112 ALA A N 1
ATOM 864 C CA . ALA A 1 112 ? -1.409 0.913 17.812 1 98.38 112 ALA A CA 1
ATOM 865 C C . ALA A 1 112 ? -1.088 -0.495 18.312 1 98.38 112 ALA A C 1
ATOM 867 O O . ALA A 1 112 ? -1.988 -1.323 18.469 1 98.38 112 ALA A O 1
ATOM 868 N N . VAL A 1 113 ? 0.161 -0.81 18.531 1 97.75 113 VAL A N 1
ATOM 869 C CA . VAL A 1 113 ? 0.578 -2.135 18.969 1 97.75 113 VAL A CA 1
ATOM 870 C C . VAL A 1 113 ? 1.623 -2.002 20.078 1 97.75 113 VAL A C 1
ATOM 872 O O . VAL A 1 113 ? 2.289 -0.97 20.188 1 97.75 113 VAL A O 1
ATOM 875 N N . GLY A 1 114 ? 1.848 -3.006 20.844 1 95.81 114 GLY A N 1
ATOM 876 C CA . GLY A 1 114 ? 2.836 -3.023 21.906 1 95.81 114 GLY A CA 1
ATOM 877 C C . GLY A 1 114 ? 2.248 -3.371 23.266 1 95.81 114 GLY A C 1
ATOM 878 O O . GLY A 1 114 ? 1.037 -3.566 23.375 1 95.81 114 GLY A O 1
ATOM 879 N N . GLU A 1 115 ? 3.047 -3.441 24.25 1 94.5 115 GLU A N 1
ATOM 880 C CA . GLU A 1 115 ? 2.676 -3.984 25.547 1 94.5 115 GLU A CA 1
ATOM 881 C C . GLU A 1 115 ? 1.919 -2.953 26.375 1 94.5 115 GLU A C 1
ATOM 883 O O . GLU A 1 115 ? 1.066 -3.311 27.188 1 94.5 115 GLU A O 1
ATOM 888 N N . ASP A 1 116 ? 2.258 -1.658 26.203 1 97.25 116 ASP A N 1
ATOM 889 C CA . ASP A 1 116 ? 1.643 -0.606 27 1 97.25 116 ASP A CA 1
ATOM 890 C C . ASP A 1 116 ? 1.157 0.544 26.125 1 97.25 116 ASP A C 1
ATOM 892 O O . ASP A 1 116 ? 1.791 1.601 26.062 1 97.25 116 ASP A O 1
ATOM 896 N N . LEU A 1 117 ? 0.029 0.369 25.578 1 97.44 117 LEU A N 1
ATOM 897 C CA . LEU A 1 117 ? -0.525 1.34 24.641 1 97.44 117 LEU A CA 1
ATOM 898 C C . LEU A 1 117 ? -0.87 2.645 25.344 1 97.44 117 LEU A C 1
ATOM 900 O O . LEU A 1 117 ? -0.752 3.725 24.766 1 97.44 117 LEU A O 1
ATOM 904 N N . ALA A 1 118 ? -1.311 2.57 26.531 1 97.5 118 ALA A N 1
ATOM 905 C CA . ALA A 1 118 ? -1.62 3.775 27.312 1 97.5 118 ALA A CA 1
ATOM 906 C C . ALA A 1 118 ? -0.379 4.645 27.484 1 97.5 118 ALA A C 1
ATOM 908 O O . ALA A 1 118 ? -0.448 5.871 27.359 1 97.5 118 ALA A O 1
ATOM 909 N N . ALA A 1 119 ? 0.705 4.008 27.812 1 98.19 119 ALA A N 1
ATOM 910 C CA . ALA A 1 119 ? 1.958 4.742 27.969 1 98.19 119 ALA A CA 1
ATOM 911 C C . ALA A 1 119 ? 2.402 5.355 26.641 1 98.19 119 ALA A C 1
ATOM 913 O O . ALA A 1 119 ? 2.924 6.473 26.609 1 98.19 119 ALA A O 1
ATOM 914 N N . ALA A 1 120 ? 2.242 4.617 25.562 1 98.62 120 ALA A N 1
ATOM 915 C CA . ALA A 1 120 ? 2.609 5.125 24.234 1 98.62 120 ALA A CA 1
ATOM 916 C C . ALA A 1 120 ? 1.783 6.352 23.875 1 98.62 120 ALA A C 1
ATOM 918 O O . ALA A 1 120 ? 2.32 7.34 23.375 1 98.62 120 ALA A O 1
ATOM 919 N N . LYS A 1 121 ? 0.518 6.293 24.109 1 98.25 121 LYS A N 1
ATOM 920 C CA . LYS A 1 121 ? -0.373 7.41 23.812 1 98.25 121 LYS A CA 1
ATOM 921 C C . LYS A 1 121 ? -0.056 8.617 24.688 1 98.25 121 LYS A C 1
ATOM 923 O O . LYS A 1 121 ? -0.128 9.758 24.234 1 98.25 121 LYS A O 1
ATOM 928 N N . ALA A 1 122 ? 0.287 8.359 25.922 1 98.5 122 ALA A N 1
ATOM 929 C CA . ALA A 1 122 ? 0.69 9.438 26.828 1 98.5 122 ALA A CA 1
ATOM 930 C C . ALA A 1 122 ? 1.977 10.102 26.344 1 98.5 122 ALA A C 1
ATOM 932 O O . ALA A 1 122 ? 2.115 11.32 26.406 1 98.5 122 ALA A O 1
ATOM 933 N N . ALA A 1 123 ? 2.924 9.305 25.891 1 98.75 123 ALA A N 1
ATOM 934 C CA . ALA A 1 123 ? 4.18 9.836 25.359 1 98.75 123 ALA A CA 1
ATOM 935 C C . ALA A 1 123 ? 3.934 10.688 24.109 1 98.75 123 ALA A C 1
ATOM 937 O O . ALA A 1 123 ? 4.57 11.727 23.938 1 98.75 123 ALA A O 1
ATOM 938 N N . LEU A 1 124 ? 3.053 10.227 23.281 1 98.81 124 LEU A N 1
ATOM 939 C CA . LEU A 1 124 ? 2.682 11.008 22.109 1 98.81 124 LEU A CA 1
ATOM 940 C C . LEU A 1 124 ? 2.1 12.359 22.516 1 98.81 124 LEU A C 1
ATOM 942 O O . LEU A 1 124 ? 2.461 13.391 21.938 1 98.81 124 LEU A O 1
ATOM 946 N N . ALA A 1 125 ? 1.209 12.359 23.469 1 98.44 125 ALA A N 1
ATOM 947 C CA . ALA A 1 125 ? 0.529 13.57 23.922 1 98.44 125 ALA A CA 1
ATOM 948 C C . ALA A 1 125 ? 1.522 14.578 24.5 1 98.44 125 ALA A C 1
ATOM 950 O O . ALA A 1 125 ? 1.312 15.789 24.422 1 98.44 125 ALA A O 1
ATOM 951 N N . LYS A 1 126 ? 2.643 14.117 25.047 1 98.5 126 LYS A N 1
ATOM 952 C CA . LYS A 1 126 ? 3.623 14.977 25.688 1 98.5 126 LYS A CA 1
ATOM 953 C C . LYS A 1 126 ? 4.777 15.312 24.75 1 98.5 126 LYS A C 1
ATOM 955 O O . LYS A 1 126 ? 5.711 16.016 25.125 1 98.5 126 LYS A O 1
ATOM 960 N N . SER A 1 127 ? 4.73 14.812 23.578 1 98.69 127 SER A N 1
ATOM 961 C CA . SER A 1 127 ? 5.816 14.984 22.625 1 98.69 127 SER A CA 1
ATOM 962 C C . SER A 1 127 ? 5.863 16.406 22.094 1 98.69 127 SER A C 1
ATOM 964 O O . SER A 1 127 ? 5.012 17.234 22.438 1 98.69 127 SER A O 1
ATOM 966 N N . ALA A 1 128 ? 6.891 16.656 21.25 1 98.56 128 ALA A N 1
ATOM 967 C CA . ALA A 1 128 ? 7.09 17.969 20.641 1 98.56 128 ALA A CA 1
ATOM 968 C C . ALA A 1 128 ? 6.125 18.172 19.469 1 98.56 128 ALA A C 1
ATOM 970 O O . ALA A 1 128 ? 6.098 19.25 18.875 1 98.56 128 ALA A O 1
ATOM 971 N N . LEU A 1 129 ? 5.277 17.188 19.156 1 98.88 129 LEU A N 1
ATOM 972 C CA . LEU A 1 129 ? 4.352 17.266 18.031 1 98.88 129 LEU A CA 1
ATOM 973 C C . LEU A 1 129 ? 3.17 18.172 18.359 1 98.88 129 LEU A C 1
ATOM 975 O O . LEU A 1 129 ? 2.668 18.156 19.484 1 98.88 129 LEU A O 1
ATOM 979 N N . SER A 1 130 ? 2.783 18.984 17.312 1 98.75 130 SER A N 1
ATOM 980 C CA . SER A 1 130 ? 1.533 19.719 17.453 1 98.75 130 SER A CA 1
ATOM 981 C C . SER A 1 130 ? 0.338 18.781 17.531 1 98.75 130 SER A C 1
ATOM 983 O O . SER A 1 130 ? 0.456 17.594 17.234 1 98.75 130 SER A O 1
ATOM 985 N N . SER A 1 131 ? -0.81 19.312 17.969 1 98.62 131 SER A N 1
ATOM 986 C CA . SER A 1 131 ? -2.029 18.516 18.078 1 98.62 131 SER A CA 1
ATOM 987 C C . SER A 1 131 ? -2.379 17.859 16.734 1 98.62 131 SER A C 1
ATOM 989 O O . SER A 1 131 ? -2.744 16.688 16.688 1 98.62 131 SER A O 1
ATOM 991 N N . ARG A 1 132 ? -2.242 18.625 15.648 1 98.56 132 ARG A N 1
ATOM 992 C CA . ARG A 1 132 ? -2.529 18.125 14.312 1 98.56 132 ARG A CA 1
ATOM 993 C C . ARG A 1 132 ? -1.539 17.031 13.914 1 98.56 132 ARG A C 1
ATOM 995 O O . ARG A 1 132 ? -1.929 16 13.359 1 98.56 132 ARG A O 1
ATOM 1002 N N . GLU A 1 133 ? -0.293 17.219 14.195 1 98.88 133 GLU A N 1
ATOM 1003 C CA . GLU A 1 133 ? 0.734 16.219 13.922 1 98.88 133 GLU A CA 1
ATOM 1004 C C . GLU A 1 133 ? 0.497 14.938 14.727 1 98.88 133 GLU A C 1
ATOM 1006 O O . GLU A 1 133 ? 0.678 13.828 14.211 1 98.88 133 GLU A O 1
ATOM 1011 N N . GLN A 1 134 ? 0.086 15.086 15.969 1 98.94 134 GLN A N 1
ATOM 1012 C CA . GLN A 1 134 ? -0.22 13.93 16.812 1 98.94 134 GLN A CA 1
ATOM 1013 C C . GLN A 1 134 ? -1.354 13.102 16.219 1 98.94 134 GLN A C 1
ATOM 1015 O O . GLN A 1 134 ? -1.281 11.875 16.188 1 98.94 134 GLN A O 1
ATOM 1020 N N . ALA A 1 135 ? -2.41 13.766 15.773 1 98.88 135 ALA A N 1
ATOM 1021 C CA . ALA A 1 135 ? -3.543 13.078 15.156 1 98.88 135 ALA A CA 1
ATOM 1022 C C . ALA A 1 135 ? -3.098 12.266 13.945 1 98.88 135 ALA A C 1
ATOM 1024 O O . ALA A 1 135 ? -3.516 11.117 13.766 1 98.88 135 ALA A O 1
ATOM 1025 N N . VAL A 1 136 ? -2.217 12.836 13.172 1 98.94 136 VAL A N 1
ATOM 1026 C CA . VAL A 1 136 ? -1.746 12.195 11.945 1 98.94 136 VAL A CA 1
ATOM 1027 C C . VAL A 1 136 ? -0.848 11.008 12.289 1 98.94 136 VAL A C 1
ATOM 1029 O O . VAL A 1 136 ? -0.932 9.953 11.656 1 98.94 136 VAL A O 1
ATOM 1032 N N . VAL A 1 137 ? -0.001 11.109 13.297 1 98.94 137 VAL A N 1
ATOM 1033 C CA . VAL A 1 137 ? 0.889 10.031 13.711 1 98.94 137 VAL A CA 1
ATOM 1034 C C . VAL A 1 137 ? 0.066 8.844 14.219 1 98.94 137 VAL A C 1
ATOM 1036 O O . VAL A 1 137 ? 0.325 7.699 13.844 1 98.94 137 VAL A O 1
ATOM 1039 N N . GLN A 1 138 ? -0.92 9.148 15.047 1 98.94 138 GLN A N 1
ATOM 1040 C CA . GLN A 1 138 ? -1.772 8.078 15.562 1 98.94 138 GLN A CA 1
ATOM 1041 C C . GLN A 1 138 ? -2.52 7.383 14.422 1 98.94 138 GLN A C 1
ATOM 1043 O O . GLN A 1 138 ? -2.646 6.156 14.422 1 98.94 138 GLN A O 1
ATOM 1048 N N . TYR A 1 139 ? -3.02 8.172 13.508 1 98.94 139 TYR A N 1
ATOM 1049 C CA . TYR A 1 139 ? -3.703 7.633 12.336 1 98.94 139 TYR A CA 1
ATOM 1050 C C . TYR A 1 139 ? -2.771 6.75 11.516 1 98.94 139 TYR A C 1
ATOM 1052 O O . TYR A 1 139 ? -3.152 5.652 11.102 1 98.94 139 TYR A O 1
ATOM 1060 N N . ALA A 1 140 ? -1.539 7.16 11.305 1 99 140 ALA A N 1
ATOM 1061 C CA . ALA A 1 140 ? -0.538 6.402 10.562 1 99 140 ALA A CA 1
ATOM 1062 C C . ALA A 1 140 ? -0.175 5.109 11.289 1 99 140 ALA A C 1
ATOM 1064 O O . ALA A 1 140 ? 0.003 4.066 10.664 1 99 140 ALA A O 1
ATOM 1065 N N . ASP A 1 141 ? -0.069 5.172 12.656 1 98.94 141 ASP A N 1
ATOM 1066 C CA . ASP A 1 141 ? 0.219 3.98 13.445 1 98.94 141 ASP A CA 1
ATOM 1067 C C . ASP A 1 141 ? -0.836 2.9 13.219 1 98.94 141 ASP A C 1
ATOM 1069 O O . ASP A 1 141 ? -0.5 1.75 12.922 1 98.94 141 ASP A O 1
ATOM 1073 N N . GLU A 1 142 ? -2.07 3.328 13.344 1 98.94 142 GLU A N 1
ATOM 1074 C CA . GLU A 1 142 ? -3.172 2.377 13.242 1 98.94 142 GLU A CA 1
ATOM 1075 C C . GLU A 1 142 ? -3.301 1.833 11.82 1 98.94 142 GLU A C 1
ATOM 1077 O O . GLU A 1 142 ? -3.375 0.619 11.617 1 98.94 142 GLU A O 1
ATOM 1082 N N . MET A 1 143 ? -3.223 2.674 10.789 1 98.94 143 MET A N 1
ATOM 1083 C CA . MET A 1 143 ? -3.33 2.232 9.406 1 98.94 143 MET A CA 1
ATOM 1084 C C . MET A 1 143 ? -2.203 1.269 9.055 1 98.94 143 MET A C 1
ATOM 1086 O O . MET A 1 143 ? -2.402 0.324 8.289 1 98.94 143 MET A O 1
ATOM 1090 N N . THR A 1 144 ? -1.021 1.515 9.586 1 98.94 144 THR A N 1
ATOM 1091 C CA . THR A 1 144 ? 0.168 0.78 9.164 1 98.94 144 THR A CA 1
ATOM 1092 C C . THR A 1 144 ? 0.258 -0.561 9.883 1 98.94 144 THR A C 1
ATOM 1094 O O . THR A 1 144 ? 0.541 -1.588 9.266 1 98.94 144 THR A O 1
ATOM 1097 N N . GLN A 1 145 ? -0.057 -0.563 11.148 1 98.62 145 GLN A N 1
ATOM 1098 C CA . GLN A 1 145 ? 0.289 -1.743 11.93 1 98.62 145 GLN A CA 1
ATOM 1099 C C . GLN A 1 145 ? -0.923 -2.65 12.125 1 98.62 145 GLN A C 1
ATOM 1101 O O . GLN A 1 145 ? -0.803 -3.877 12.055 1 98.62 145 GLN A O 1
ATOM 1106 N N . THR A 1 146 ? -2.123 -2.104 12.344 1 98.25 146 THR A N 1
ATOM 1107 C CA . THR A 1 146 ? -3.287 -2.945 12.594 1 98.25 146 THR A CA 1
ATOM 1108 C C . THR A 1 146 ? -4.27 -2.875 11.43 1 98.25 146 THR A C 1
ATOM 1110 O O . THR A 1 146 ? -5.164 -3.715 11.312 1 98.25 146 THR A O 1
ATOM 1113 N N . VAL A 1 147 ? -4.105 -1.915 10.539 1 98.81 147 VAL A N 1
ATOM 1114 C CA . VAL A 1 147 ? -5 -1.635 9.422 1 98.81 147 VAL A CA 1
ATOM 1115 C C . VAL A 1 147 ? -6.344 -1.142 9.945 1 98.81 147 VAL A C 1
ATOM 1117 O O . VAL A 1 147 ? -6.941 -0.222 9.383 1 98.81 147 VAL A O 1
ATOM 1120 N N . LYS A 1 148 ? -6.773 -1.588 11.078 1 98.19 148 LYS A N 1
ATOM 1121 C CA . LYS A 1 148 ? -7.98 -1.1 11.75 1 98.19 148 LYS A CA 1
ATOM 1122 C C . LYS A 1 148 ? -7.742 0.273 12.375 1 98.19 148 LYS A C 1
ATOM 1124 O O . LYS A 1 148 ? -6.746 0.484 13.062 1 98.19 148 LYS A O 1
ATOM 1129 N N . VAL A 1 149 ? -8.633 1.207 12.102 1 98.69 149 VAL A N 1
ATOM 1130 C CA . VAL A 1 149 ? -8.578 2.562 12.641 1 98.69 149 VAL A CA 1
ATOM 1131 C C . VAL A 1 149 ? -9.742 2.781 13.609 1 98.69 149 VAL A C 1
ATOM 1133 O O . VAL A 1 149 ? -10.898 2.508 13.273 1 98.69 149 VAL A O 1
ATOM 1136 N N . GLN A 1 150 ? -9.383 3.186 14.781 1 98.12 150 GLN A N 1
ATOM 1137 C CA . GLN A 1 150 ? -10.414 3.463 15.773 1 98.12 150 GLN A CA 1
ATOM 1138 C C . GLN A 1 150 ? -11.258 4.664 15.367 1 98.12 150 GLN A C 1
ATOM 1140 O O . GLN A 1 150 ? -10.758 5.602 14.742 1 98.12 150 GLN A O 1
ATOM 1145 N N . ASP A 1 151 ? -12.539 4.641 15.805 1 98 151 ASP A N 1
ATOM 1146 C CA . ASP A 1 151 ? -13.445 5.742 15.5 1 98 151 ASP A CA 1
ATOM 1147 C C . ASP A 1 151 ? -12.914 7.062 16.047 1 98 151 ASP A C 1
ATOM 1149 O O . ASP A 1 151 ? -12.984 8.094 15.367 1 98 151 ASP A O 1
ATOM 1153 N N . ALA A 1 152 ? -12.375 7.035 17.219 1 98.25 152 ALA A N 1
ATOM 1154 C CA . ALA A 1 152 ? -11.875 8.25 17.859 1 98.25 152 ALA A CA 1
ATOM 1155 C C . ALA A 1 152 ? -10.664 8.805 17.109 1 98.25 152 ALA A C 1
ATOM 1157 O O . ALA A 1 152 ? -10.477 10.016 17.016 1 98.25 152 ALA A O 1
ATOM 1158 N N . THR A 1 153 ? -9.797 7.898 16.625 1 98.62 153 THR A N 1
ATOM 1159 C CA . THR A 1 153 ? -8.625 8.305 15.844 1 98.62 153 THR A CA 1
ATOM 1160 C C . THR A 1 153 ? -9.055 9.023 14.562 1 98.62 153 THR A C 1
ATOM 1162 O O . THR A 1 153 ? -8.516 10.086 14.234 1 98.62 153 THR A O 1
ATOM 1165 N N . PHE A 1 154 ? -10.055 8.484 13.883 1 98.81 154 PHE A N 1
ATOM 1166 C CA . PHE A 1 154 ? -10.555 9.094 12.664 1 98.81 154 PHE A CA 1
ATOM 1167 C C . PHE A 1 154 ? -11.227 10.438 12.953 1 98.81 154 PHE A C 1
ATOM 1169 O O . PHE A 1 154 ? -10.977 11.422 12.266 1 98.81 154 PHE A O 1
ATOM 1176 N N . ALA A 1 155 ? -12.047 10.477 13.93 1 98.44 155 ALA A N 1
ATOM 1177 C CA . ALA A 1 155 ? -12.781 11.68 14.312 1 98.44 155 ALA A CA 1
ATOM 1178 C C . ALA A 1 155 ? -11.82 12.812 14.656 1 98.44 155 ALA A C 1
ATOM 1180 O O . ALA A 1 155 ? -12.117 13.984 14.398 1 98.44 155 ALA A O 1
ATOM 1181 N N . ARG A 1 156 ? -10.703 12.484 15.227 1 98.56 156 ARG A N 1
ATOM 1182 C CA . ARG A 1 156 ? -9.727 13.492 15.625 1 98.56 156 ARG A CA 1
ATOM 1183 C C . ARG A 1 156 ? -9.172 14.234 14.414 1 98.56 156 ARG A C 1
ATOM 1185 O O . ARG A 1 156 ? -8.875 15.43 14.492 1 98.56 156 ARG A O 1
ATOM 1192 N N . LEU A 1 157 ? -9.047 13.539 13.258 1 98.75 157 LEU A N 1
ATOM 1193 C CA . LEU A 1 157 ? -8.617 14.234 12.055 1 98.75 157 LEU A CA 1
ATOM 1194 C C . LEU A 1 157 ? -9.594 15.352 11.695 1 98.75 157 LEU A C 1
ATOM 1196 O O . LEU A 1 157 ? -9.18 16.453 11.328 1 98.75 157 LEU A O 1
ATOM 1200 N N . GLN A 1 158 ? -10.844 15.039 11.797 1 98.25 158 GLN A N 1
ATOM 1201 C CA . GLN A 1 158 ? -11.883 16.031 11.5 1 98.25 158 GLN A CA 1
ATOM 1202 C C . GLN A 1 158 ? -11.867 17.156 12.523 1 98.25 158 GLN A C 1
ATOM 1204 O O . GLN A 1 158 ? -12.023 18.328 12.156 1 98.25 158 GLN A O 1
ATOM 1209 N N . THR A 1 159 ? -11.648 16.797 13.75 1 98.19 159 THR A N 1
ATOM 1210 C CA . THR A 1 159 ? -11.633 17.812 14.805 1 98.19 159 THR A CA 1
ATOM 1211 C C . THR A 1 159 ? -10.438 18.734 14.641 1 98.19 159 THR A C 1
ATOM 1213 O O . THR A 1 159 ? -10.516 19.922 14.984 1 98.19 159 THR A O 1
ATOM 1216 N N . GLU A 1 160 ? -9.367 18.219 14.086 1 98.5 160 GLU A N 1
ATOM 1217 C CA . GLU A 1 160 ? -8.18 19.031 13.828 1 98.5 160 GLU A CA 1
ATOM 1218 C C . GLU A 1 160 ? -8.336 19.875 12.57 1 98.5 160 GLU A C 1
ATOM 1220 O O . GLU A 1 160 ? -7.406 20.562 12.156 1 98.5 160 GLU A O 1
ATOM 1225 N N . GLY A 1 161 ? -9.453 19.797 11.875 1 98.25 161 GLY A N 1
ATOM 1226 C CA . GLY A 1 161 ? -9.797 20.734 10.82 1 98.25 161 GLY A CA 1
ATOM 1227 C C . GLY A 1 161 ? -9.5 20.203 9.43 1 98.25 161 GLY A C 1
ATOM 1228 O O . GLY A 1 161 ? -9.523 20.953 8.453 1 98.25 161 GLY A O 1
ATOM 1229 N N . LEU A 1 162 ? -9.203 18.938 9.258 1 98.62 162 LEU A N 1
ATOM 1230 C CA . LEU A 1 162 ? -8.961 18.391 7.934 1 98.62 162 LEU A CA 1
ATOM 1231 C C . LEU A 1 162 ? -10.273 18.188 7.184 1 98.62 162 LEU A C 1
ATOM 1233 O O . LEU A 1 162 ? -11.234 17.641 7.738 1 98.62 162 LEU A O 1
ATOM 1237 N N . SER A 1 163 ? -10.281 18.656 5.902 1 98.69 163 SER A N 1
ATOM 1238 C CA . SER A 1 163 ? -11.438 18.453 5.039 1 98.69 163 SER A CA 1
ATOM 1239 C C . SER A 1 163 ? -11.523 17 4.566 1 98.69 163 SER A C 1
ATOM 1241 O O . SER A 1 163 ? -10.586 16.219 4.746 1 98.69 163 SER A O 1
ATOM 1243 N N . ASP A 1 164 ? -12.68 16.656 3.953 1 98.44 164 ASP A N 1
ATOM 1244 C CA . ASP A 1 164 ? -12.844 15.32 3.398 1 98.44 164 ASP A CA 1
ATOM 1245 C C . ASP A 1 164 ? -11.742 15.008 2.387 1 98.44 164 ASP A C 1
ATOM 1247 O O . ASP A 1 164 ? -11.164 13.922 2.402 1 98.44 164 ASP A O 1
ATOM 1251 N N . ARG A 1 165 ? -11.445 15.977 1.562 1 98.5 165 ARG A N 1
ATOM 1252 C CA . ARG A 1 165 ? -10.391 15.781 0.568 1 98.5 165 ARG A CA 1
ATOM 1253 C C . ARG A 1 165 ? -9.039 15.578 1.235 1 98.5 165 ARG A C 1
ATOM 1255 O O . ARG A 1 165 ? -8.281 14.68 0.858 1 98.5 165 ARG A O 1
ATOM 1262 N N . GLU A 1 166 ? -8.773 16.391 2.201 1 98.88 166 GLU A N 1
ATOM 1263 C CA . GLU A 1 166 ? -7.488 16.266 2.889 1 98.88 166 GLU A CA 1
ATOM 1264 C C . GLU A 1 166 ? -7.371 14.914 3.594 1 98.88 166 GLU A C 1
ATOM 1266 O O . GLU A 1 166 ? -6.301 14.305 3.605 1 98.88 166 GLU A O 1
ATOM 1271 N N . ILE A 1 167 ? -8.453 14.414 4.16 1 98.94 167 ILE A N 1
ATOM 1272 C CA . ILE A 1 167 ? -8.445 13.133 4.852 1 98.94 167 ILE A CA 1
ATOM 1273 C C . ILE A 1 167 ? -8.219 12 3.846 1 98.94 167 ILE A C 1
ATOM 1275 O O . ILE A 1 167 ? -7.422 11.094 4.098 1 98.94 167 ILE A O 1
ATOM 1279 N N . VAL A 1 168 ? -8.844 12.055 2.691 1 98.94 168 VAL A N 1
ATOM 1280 C CA . VAL A 1 168 ? -8.656 11.031 1.669 1 98.94 168 VAL A CA 1
ATOM 1281 C C . VAL A 1 168 ? -7.219 11.07 1.151 1 98.94 168 VAL A C 1
ATOM 1283 O O . VAL A 1 168 ? -6.594 10.031 0.957 1 98.94 168 VAL A O 1
ATOM 1286 N N . GLU A 1 169 ? -6.707 12.273 0.975 1 98.94 169 GLU A N 1
ATOM 1287 C CA . GLU A 1 169 ? -5.34 12.406 0.492 1 98.94 169 GLU A CA 1
ATOM 1288 C C . GLU A 1 169 ? -4.336 11.922 1.533 1 98.94 169 GLU A C 1
ATOM 1290 O O . GLU A 1 169 ? -3.361 11.25 1.196 1 98.94 169 GLU A O 1
ATOM 1295 N N . LEU A 1 170 ? -4.59 12.234 2.773 1 98.94 170 LEU A N 1
ATOM 1296 C CA . LEU A 1 170 ? -3.734 11.719 3.84 1 98.94 170 LEU A CA 1
ATOM 1297 C C . LEU A 1 170 ? -3.824 10.203 3.926 1 98.94 170 LEU A C 1
ATOM 1299 O O . LEU A 1 170 ? -2.805 9.523 4.062 1 98.94 170 LEU A O 1
ATOM 1303 N N . THR A 1 171 ? -5.047 9.648 3.832 1 98.94 171 THR A N 1
ATOM 1304 C CA . THR A 1 171 ? -5.285 8.211 3.904 1 98.94 171 THR A CA 1
ATOM 1305 C C . THR A 1 171 ? -4.59 7.488 2.756 1 98.94 171 THR A C 1
ATOM 1307 O O . THR A 1 171 ? -3.889 6.496 2.973 1 98.94 171 THR A O 1
ATOM 1310 N N . THR A 1 172 ? -4.715 8.031 1.561 1 98.94 172 THR A N 1
ATOM 1311 C CA . THR A 1 172 ? -4.082 7.41 0.403 1 98.94 172 THR A CA 1
ATOM 1312 C C . THR A 1 172 ? -2.57 7.602 0.446 1 98.94 172 THR A C 1
ATOM 1314 O O . THR A 1 172 ? -1.818 6.738 -0.008 1 98.94 172 THR A O 1
ATOM 1317 N N . GLY A 1 173 ? -2.121 8.719 0.992 1 98.94 173 GLY A N 1
ATOM 1318 C CA . GLY A 1 173 ? -0.693 8.891 1.197 1 98.94 173 GLY A CA 1
ATOM 1319 C C . GLY A 1 173 ? -0.094 7.859 2.133 1 98.94 173 GLY A C 1
ATOM 1320 O O . GLY A 1 173 ? 0.908 7.223 1.803 1 98.94 173 GLY A O 1
ATOM 1321 N N . ILE A 1 174 ? -0.751 7.664 3.273 1 99 174 ILE A N 1
ATOM 1322 C CA . ILE A 1 174 ? -0.291 6.68 4.246 1 99 174 ILE A CA 1
ATOM 1323 C C . ILE A 1 174 ? -0.352 5.281 3.639 1 99 174 ILE A C 1
ATOM 1325 O O . ILE A 1 174 ? 0.61 4.516 3.73 1 99 174 ILE A O 1
ATOM 1329 N N . ALA A 1 175 ? -1.442 4.965 2.973 1 99 175 ALA A N 1
ATOM 1330 C CA . ALA A 1 175 ? -1.604 3.66 2.334 1 99 175 ALA A CA 1
ATOM 1331 C C . ALA A 1 175 ? -0.591 3.471 1.209 1 99 175 ALA A C 1
ATOM 1333 O O . ALA A 1 175 ? 0.005 2.398 1.075 1 99 175 ALA A O 1
ATOM 1334 N N . GLY A 1 176 ? -0.414 4.504 0.411 1 98.94 176 GLY A N 1
ATOM 1335 C CA . GLY A 1 176 ? 0.539 4.461 -0.687 1 98.94 176 GLY A CA 1
ATOM 1336 C C . GLY A 1 176 ? 1.967 4.227 -0.228 1 98.94 176 GLY A C 1
ATOM 1337 O O . GLY A 1 176 ? 2.713 3.479 -0.86 1 98.94 176 GLY A O 1
ATOM 1338 N N . TYR A 1 177 ? 2.318 4.777 0.835 1 98.94 177 TYR A N 1
ATOM 1339 C CA . TYR A 1 177 ? 3.705 4.625 1.264 1 98.94 177 TYR A CA 1
ATOM 1340 C C . TYR A 1 177 ? 3.879 3.375 2.113 1 98.94 177 TYR A C 1
ATOM 1342 O O . TYR A 1 177 ? 5.008 2.936 2.359 1 98.94 177 TYR A O 1
ATOM 1350 N N . ASN A 1 178 ? 2.77 2.803 2.59 1 98.94 178 ASN A N 1
ATOM 1351 C CA . ASN A 1 178 ? 2.84 1.41 3.021 1 98.94 178 ASN A CA 1
ATOM 1352 C C . ASN A 1 178 ? 3.098 0.47 1.848 1 98.94 178 ASN A C 1
ATOM 1354 O O . ASN A 1 178 ? 3.785 -0.541 1.996 1 98.94 178 ASN A O 1
ATOM 1358 N N . CYS A 1 179 ? 2.533 0.758 0.717 1 98.94 179 CYS A N 1
ATOM 1359 C CA . CYS A 1 179 ? 2.85 0.036 -0.51 1 98.94 179 CYS A CA 1
ATOM 1360 C C . CYS A 1 179 ? 4.32 0.198 -0.873 1 98.94 179 CYS A C 1
ATOM 1362 O O . CYS A 1 179 ? 5.016 -0.789 -1.13 1 98.94 179 CYS A O 1
ATOM 1364 N N . VAL A 1 180 ? 4.859 1.393 -0.818 1 98.94 180 VAL A N 1
ATOM 1365 C CA . VAL A 1 180 ? 6.238 1.698 -1.189 1 98.94 180 VAL A CA 1
ATOM 1366 C C . VAL A 1 180 ? 7.199 0.955 -0.265 1 98.94 180 VAL A C 1
ATOM 1368 O O . VAL A 1 180 ? 8.133 0.297 -0.73 1 98.94 180 VAL A O 1
ATOM 1371 N N . SER A 1 181 ? 6.973 0.996 1.011 1 98.88 181 SER A N 1
ATOM 1372 C CA . SER A 1 181 ? 7.848 0.34 1.979 1 98.88 181 SER A CA 1
ATOM 1373 C C . SER A 1 181 ? 7.945 -1.157 1.707 1 98.88 181 SER A C 1
ATOM 1375 O O . SER A 1 181 ? 9.023 -1.741 1.804 1 98.88 181 SER A O 1
ATOM 1377 N N . ARG A 1 182 ? 6.844 -1.739 1.358 1 98.94 182 ARG A N 1
ATOM 1378 C CA . ARG A 1 182 ? 6.809 -3.188 1.173 1 98.94 182 ARG A CA 1
ATOM 1379 C C . ARG A 1 182 ? 7.582 -3.598 -0.076 1 98.94 182 ARG A C 1
ATOM 1381 O O . ARG A 1 182 ? 8.242 -4.637 -0.088 1 98.94 182 ARG A O 1
ATOM 1388 N N . VAL A 1 183 ? 7.52 -2.807 -1.118 1 98.94 183 VAL A N 1
ATOM 1389 C CA . VAL A 1 183 ? 8.312 -3.076 -2.312 1 98.94 183 VAL A CA 1
ATOM 1390 C C . VAL A 1 183 ? 9.789 -2.875 -2.008 1 98.94 183 VAL A C 1
ATOM 1392 O O . VAL A 1 183 ? 10.625 -3.725 -2.34 1 98.94 183 VAL A O 1
ATOM 1395 N N . LEU A 1 184 ? 10.117 -1.756 -1.328 1 98.94 184 LEU A N 1
ATOM 1396 C CA . LEU A 1 184 ? 11.5 -1.423 -1.019 1 98.94 184 LEU A CA 1
ATOM 1397 C C . LEU A 1 184 ? 12.156 -2.525 -0.192 1 98.94 184 LEU A C 1
ATOM 1399 O O . LEU A 1 184 ? 13.258 -2.969 -0.503 1 98.94 184 LEU A O 1
ATOM 1403 N N . VAL A 1 185 ? 11.469 -2.947 0.8 1 98.94 185 VAL A N 1
ATOM 1404 C CA . VAL A 1 185 ? 12.062 -3.879 1.753 1 98.94 185 VAL A CA 1
ATOM 1405 C C . VAL A 1 185 ? 12.086 -5.285 1.153 1 98.94 185 VAL A C 1
ATOM 1407 O O . VAL A 1 185 ? 13.094 -5.984 1.245 1 98.94 185 VAL A O 1
ATOM 1410 N N . ALA A 1 186 ? 11 -5.703 0.495 1 98.88 186 ALA A N 1
ATOM 1411 C CA . ALA A 1 186 ? 10.914 -7.055 -0.061 1 98.88 186 ALA A CA 1
ATOM 1412 C C . ALA A 1 186 ? 11.992 -7.281 -1.116 1 98.88 186 ALA A C 1
ATOM 1414 O O . ALA A 1 186 ? 12.594 -8.359 -1.175 1 98.88 186 ALA A O 1
ATOM 1415 N N . LEU A 1 187 ? 12.242 -6.273 -1.918 1 98.81 187 LEU A N 1
ATOM 1416 C CA . LEU A 1 187 ? 13.195 -6.426 -3.014 1 98.81 187 LEU A CA 1
ATOM 1417 C C . LEU A 1 187 ? 14.57 -5.91 -2.613 1 98.81 187 LEU A C 1
ATOM 1419 O O . LEU A 1 187 ? 15.531 -6.035 -3.375 1 98.81 187 LEU A O 1
ATOM 1423 N N . ASP A 1 188 ? 14.688 -5.32 -1.415 1 98.62 188 ASP A N 1
ATOM 1424 C CA . ASP A 1 188 ? 15.922 -4.715 -0.914 1 98.62 188 ASP A CA 1
ATOM 1425 C C . ASP A 1 188 ? 16.453 -3.668 -1.889 1 98.62 188 ASP A C 1
ATOM 1427 O O . ASP A 1 188 ? 17.609 -3.732 -2.305 1 98.62 188 ASP A O 1
ATOM 1431 N N . VAL A 1 189 ? 15.594 -2.791 -2.254 1 98.56 189 VAL A N 1
ATOM 1432 C CA . VAL A 1 189 ? 15.898 -1.759 -3.24 1 98.56 189 VAL A CA 1
ATOM 1433 C C . VAL A 1 189 ? 16.984 -0.833 -2.701 1 98.56 189 VAL A C 1
ATOM 1435 O O . VAL A 1 189 ? 16.922 -0.4 -1.547 1 98.56 189 VAL A O 1
ATOM 1438 N N . GLY A 1 190 ? 17.984 -0.528 -3.566 1 98.06 190 GLY A N 1
ATOM 1439 C CA . GLY A 1 190 ? 19.094 0.301 -3.148 1 98.06 190 GLY A CA 1
ATOM 1440 C C . GLY A 1 190 ? 19.984 -0.37 -2.113 1 98.06 190 GLY A C 1
ATOM 1441 O O . GLY A 1 190 ? 20.938 0.238 -1.613 1 98.06 190 GLY A O 1
ATOM 1442 N N . GLU A 1 191 ? 19.703 -1.61 -1.723 1 98.06 191 GLU A N 1
ATOM 1443 C CA . GLU A 1 191 ? 20.438 -2.408 -0.754 1 98.06 191 GLU A CA 1
ATOM 1444 C C . GLU A 1 191 ? 20.516 -1.707 0.599 1 98.06 191 GLU A C 1
ATOM 1446 O O . GLU A 1 191 ? 21.594 -1.579 1.179 1 98.06 191 GLU A O 1
ATOM 1451 N N . ASN A 1 192 ? 19.344 -1.335 1.032 1 97.88 192 ASN A N 1
ATOM 1452 C CA . ASN A 1 192 ? 19.297 -0.526 2.246 1 97.88 192 ASN A CA 1
ATOM 1453 C C . ASN A 1 192 ? 18.797 -1.336 3.441 1 97.88 192 ASN A C 1
ATOM 1455 O O . ASN A 1 192 ? 18.719 -0.819 4.555 1 97.88 192 ASN A O 1
ATOM 1459 N N . ASN A 1 193 ? 18.484 -2.631 3.246 1 97.5 193 ASN A N 1
ATOM 1460 C CA . ASN A 1 193 ? 17.859 -3.398 4.32 1 97.5 193 ASN A CA 1
ATOM 1461 C C . ASN A 1 193 ? 18.797 -3.568 5.508 1 97.5 193 ASN A C 1
ATOM 1463 O O . ASN A 1 193 ? 18.359 -3.818 6.629 1 97.5 193 ASN A O 1
ATOM 1467 N N . ASP A 1 194 ? 20.062 -3.475 5.309 1 97.06 194 ASP A N 1
ATOM 1468 C CA . ASP A 1 194 ? 21.016 -3.684 6.402 1 97.06 194 ASP A CA 1
ATOM 1469 C C . ASP A 1 194 ? 21.609 -2.361 6.871 1 97.06 194 ASP A C 1
ATOM 1471 O O . ASP A 1 194 ? 22.578 -2.348 7.633 1 97.06 194 ASP A O 1
ATOM 1475 N N . LYS A 1 195 ? 21.062 -1.258 6.34 1 97.88 195 LYS A N 1
ATOM 1476 C CA . LYS A 1 195 ? 21.547 0.064 6.73 1 97.88 195 LYS A CA 1
ATOM 1477 C C . LYS A 1 195 ? 20.672 0.669 7.824 1 97.88 195 LYS A C 1
ATOM 1479 O O . LYS A 1 195 ? 19.641 0.097 8.188 1 97.88 195 LYS A O 1
ATOM 1484 N N . GLN A 1 196 ? 21.172 1.788 8.336 1 97.81 196 GLN A N 1
ATOM 1485 C CA . GLN A 1 196 ? 20.422 2.488 9.383 1 97.81 196 GLN A CA 1
ATOM 1486 C C . GLN A 1 196 ? 19.781 3.764 8.852 1 97.81 196 GLN A C 1
ATOM 1488 O O . GLN A 1 196 ? 20.328 4.402 7.945 1 97.81 196 GLN A O 1
ATOM 1493 N N . MET A 1 197 ? 18.672 4.078 9.406 1 98.56 197 MET A N 1
ATOM 1494 C CA . MET A 1 197 ? 18.062 5.371 9.102 1 98.56 197 MET A CA 1
ATOM 1495 C C . MET A 1 197 ? 18.953 6.516 9.555 1 98.56 197 MET A C 1
ATOM 1497 O O . MET A 1 197 ? 19.562 6.453 10.625 1 98.56 197 MET A O 1
ATOM 1501 N N . LYS A 1 198 ? 19.109 7.492 8.695 1 98.25 198 LYS A N 1
ATOM 1502 C CA . LYS A 1 198 ? 19.828 8.688 9.109 1 98.25 198 LYS A CA 1
ATOM 1503 C C . LYS A 1 198 ? 19.188 9.336 10.32 1 98.25 198 LYS A C 1
ATOM 1505 O O . LYS A 1 198 ? 17.953 9.359 10.438 1 98.25 198 LYS A O 1
ATOM 1510 N N . SER A 1 199 ? 20.078 9.867 11.188 1 98.38 199 SER A N 1
ATOM 1511 C CA . SER A 1 199 ? 19.547 10.594 12.328 1 98.38 199 SER A CA 1
ATOM 1512 C C . SER A 1 199 ? 18.984 11.953 11.906 1 98.38 199 SER A C 1
ATOM 1514 O O . SER A 1 199 ? 19.375 12.492 10.867 1 98.38 199 SER A O 1
ATOM 1516 N N . VAL A 1 200 ? 18.062 12.461 12.734 1 98.44 200 VAL A N 1
ATOM 1517 C CA . VAL A 1 200 ? 17.516 13.773 12.43 1 98.44 200 VAL A CA 1
ATOM 1518 C C . VAL A 1 200 ? 18.609 14.828 12.445 1 98.44 200 VAL A C 1
ATOM 1520 O O . VAL A 1 200 ? 18.609 15.742 11.617 1 98.44 200 VAL A O 1
ATOM 1523 N N . ASP A 1 201 ? 19.531 14.664 13.359 1 97.56 201 ASP A N 1
ATOM 1524 C CA . ASP A 1 201 ? 20.656 15.586 13.422 1 97.56 201 ASP A CA 1
ATOM 1525 C C . ASP A 1 201 ? 21.453 15.578 12.109 1 97.56 201 ASP A C 1
ATOM 1527 O O . ASP A 1 201 ? 21.844 16.625 11.602 1 97.56 201 ASP A O 1
ATOM 1531 N N . GLU A 1 202 ? 21.734 14.375 11.578 1 97.38 202 GLU A N 1
ATOM 1532 C CA . GLU A 1 202 ? 22.422 14.242 10.305 1 97.38 202 GLU A CA 1
ATOM 1533 C C . GLU A 1 202 ? 21.641 14.93 9.18 1 97.38 202 GLU A C 1
ATOM 1535 O O . GLU A 1 202 ? 22.234 15.578 8.312 1 97.38 202 GLU A O 1
ATOM 1540 N N . LEU A 1 203 ? 20.375 14.82 9.242 1 97.38 203 LEU A N 1
ATOM 1541 C CA . LEU A 1 203 ? 19.516 15.375 8.203 1 97.38 203 LEU A CA 1
ATOM 1542 C C . LEU A 1 203 ? 19.5 16.906 8.266 1 97.38 203 LEU A C 1
ATOM 1544 O O . LEU A 1 203 ? 19.562 17.562 7.227 1 97.38 203 LEU A O 1
ATOM 1548 N N . VAL A 1 204 ? 19.422 17.422 9.469 1 96.94 204 VAL A N 1
ATOM 1549 C CA . VAL A 1 204 ? 19.406 18.859 9.656 1 96.94 204 VAL A CA 1
ATOM 1550 C C . VAL A 1 204 ? 20.734 19.453 9.195 1 96.94 204 VAL A C 1
ATOM 1552 O O . VAL A 1 204 ? 2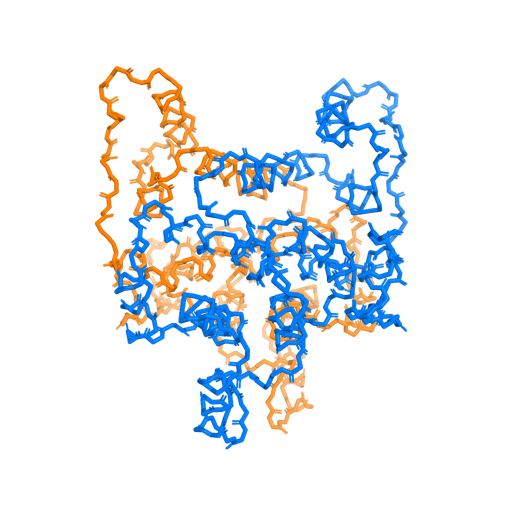0.766 20.516 8.555 1 96.94 204 VAL A O 1
ATOM 1555 N N . GLN A 1 205 ? 21.797 18.797 9.477 1 95.38 205 GLN A N 1
ATOM 1556 C CA . GLN A 1 205 ? 23.125 19.266 9.094 1 95.38 205 GLN A CA 1
ATOM 1557 C C . GLN A 1 205 ? 23.281 19.312 7.578 1 95.38 205 GLN A C 1
ATOM 1559 O O . GLN A 1 205 ? 23.969 20.172 7.039 1 95.38 205 GLN A O 1
ATOM 1564 N N . ALA A 1 206 ? 22.672 18.406 6.977 1 91.12 206 ALA A N 1
ATOM 1565 C CA . ALA A 1 206 ? 22.781 18.312 5.523 1 91.12 206 ALA A CA 1
ATOM 1566 C C . ALA A 1 206 ? 21.984 19.406 4.84 1 91.12 206 ALA A C 1
ATOM 1568 O O . ALA A 1 206 ? 22.234 19.734 3.672 1 91.12 206 ALA A O 1
ATOM 1569 N N . LEU A 1 207 ? 20.984 19.969 5.469 1 88 207 LEU A N 1
ATOM 1570 C CA . LEU A 1 207 ? 20.141 21.016 4.91 1 88 207 LEU A CA 1
ATOM 1571 C C . LEU A 1 207 ? 20.766 22.391 5.125 1 88 207 LEU A C 1
ATOM 1573 O O . LEU A 1 207 ? 20.359 23.375 4.5 1 88 207 LEU A O 1
ATOM 1577 N N . THR A 1 208 ? 21.734 22.516 6.09 1 75.88 208 THR A N 1
ATOM 1578 C CA . THR A 1 208 ? 22.438 23.766 6.352 1 75.88 208 THR A CA 1
ATOM 1579 C C . THR A 1 208 ? 23.703 23.875 5.508 1 75.88 208 THR A C 1
ATOM 1581 O O . THR A 1 208 ? 24.344 22.859 5.219 1 75.88 208 THR A O 1
ATOM 1584 N N . MET B 1 1 ? -18.938 3.861 5.27 1 90.31 1 MET B N 1
ATOM 1585 C CA . MET B 1 1 ? -17.984 4.906 4.914 1 90.31 1 MET B CA 1
ATOM 1586 C C . MET B 1 1 ? -17.969 6.012 5.965 1 90.31 1 MET B C 1
ATOM 1588 O O . MET B 1 1 ? -19.031 6.402 6.473 1 90.31 1 MET B O 1
ATOM 1592 N N . ARG B 1 2 ? -16.766 6.434 6.316 1 96.5 2 ARG B N 1
ATOM 1593 C CA . ARG B 1 2 ? -16.625 7.43 7.375 1 96.5 2 ARG B CA 1
ATOM 1594 C C . ARG B 1 2 ? -16.766 8.844 6.82 1 96.5 2 ARG B C 1
ATOM 1596 O O . ARG B 1 2 ? -16.875 9.805 7.582 1 96.5 2 ARG B O 1
ATOM 1603 N N . LEU B 1 3 ? -16.703 8.945 5.488 1 97.69 3 LEU B N 1
ATOM 1604 C CA . LEU B 1 3 ? -16.922 10.18 4.742 1 97.69 3 LEU B CA 1
ATOM 1605 C C . LEU B 1 3 ? -18.062 10.016 3.744 1 97.69 3 LEU B C 1
ATOM 1607 O O . LEU B 1 3 ? -18.375 8.891 3.338 1 97.69 3 LEU B O 1
ATOM 1611 N N . PRO B 1 4 ? -18.75 11.156 3.451 1 97.5 4 PRO B N 1
ATOM 1612 C CA . PRO B 1 4 ? -19.672 11.023 2.328 1 97.5 4 PRO B CA 1
ATOM 1613 C C . PRO B 1 4 ? -18.969 10.625 1.029 1 97.5 4 PRO B C 1
ATOM 1615 O O . PRO B 1 4 ? -17.797 10.945 0.833 1 97.5 4 PRO B O 1
ATOM 1618 N N . TYR B 1 5 ? -19.75 9.883 0.238 1 97.81 5 TYR B N 1
ATOM 1619 C CA . TYR B 1 5 ? -19.188 9.562 -1.069 1 97.81 5 TYR B CA 1
ATOM 1620 C C . TYR B 1 5 ? -19.188 10.789 -1.978 1 97.81 5 TYR B C 1
ATOM 1622 O O . TYR B 1 5 ? -20.078 11.633 -1.887 1 97.81 5 TYR B O 1
ATOM 1630 N N . ALA B 1 6 ? -18.156 10.898 -2.82 1 96.81 6 ALA B N 1
ATOM 1631 C CA . ALA B 1 6 ? -18.172 11.898 -3.885 1 96.81 6 ALA B CA 1
ATOM 1632 C C . ALA B 1 6 ? -19.312 11.633 -4.859 1 96.81 6 ALA B C 1
ATOM 1634 O O . ALA B 1 6 ? -19.844 10.516 -4.926 1 96.81 6 ALA B O 1
ATOM 1635 N N . PRO B 1 7 ? -19.719 12.625 -5.59 1 95 7 PRO B N 1
ATOM 1636 C CA . PRO B 1 7 ? -20.812 12.43 -6.547 1 95 7 PRO B CA 1
ATOM 1637 C C . PRO B 1 7 ? -20.484 11.383 -7.609 1 95 7 PRO B C 1
ATOM 1639 O O . PRO B 1 7 ? -19.328 11.219 -7.984 1 95 7 PRO B O 1
ATOM 1642 N N . ASN B 1 8 ? -21.516 10.797 -8.117 1 94.5 8 ASN B N 1
ATOM 1643 C CA . ASN B 1 8 ? -21.359 9.781 -9.156 1 94.5 8 ASN B CA 1
ATOM 1644 C C . ASN B 1 8 ? -21.094 10.414 -10.516 1 94.5 8 ASN B C 1
ATOM 1646 O O . ASN B 1 8 ? -20.672 9.727 -11.453 1 94.5 8 ASN B O 1
ATOM 1650 N N . THR B 1 9 ? -21.359 11.75 -10.578 1 92.25 9 THR B N 1
ATOM 1651 C CA . THR B 1 9 ? -21.047 12.5 -11.789 1 92.25 9 THR B CA 1
ATOM 1652 C C . THR B 1 9 ? -20.109 13.664 -11.484 1 92.25 9 THR B C 1
ATOM 1654 O O . THR B 1 9 ? -20.141 14.211 -10.375 1 92.25 9 THR B O 1
ATOM 1657 N N . PRO B 1 10 ? -19.219 13.93 -12.453 1 90.25 10 PRO B N 1
ATOM 1658 C CA . PRO B 1 10 ? -18.312 15.047 -12.203 1 90.25 10 PRO B CA 1
ATOM 1659 C C . PRO B 1 10 ? -19.031 16.359 -11.953 1 90.25 10 PRO B C 1
ATOM 1661 O O . PRO B 1 10 ? -20.062 16.625 -12.57 1 90.25 10 PRO B O 1
ATOM 1664 N N . PRO B 1 11 ? -18.438 17.078 -10.93 1 81.06 11 PRO B N 1
ATOM 1665 C CA . PRO B 1 11 ? -19 18.422 -10.773 1 81.06 11 PRO B CA 1
ATOM 1666 C C . PRO B 1 11 ? -19.016 19.219 -12.078 1 81.06 11 PRO B C 1
ATOM 1668 O O . PRO B 1 11 ? -18.125 19.047 -12.914 1 81.06 11 PRO B O 1
ATOM 1671 N N . ILE B 1 12 ? -19.891 19.984 -12.281 1 73 12 ILE B N 1
ATOM 1672 C CA . ILE B 1 12 ? -20.141 20.781 -13.484 1 73 12 ILE B CA 1
ATOM 1673 C C . ILE B 1 12 ? -19.047 21.828 -13.641 1 73 12 ILE B C 1
ATOM 1675 O O . ILE B 1 12 ? -18.5 22.328 -12.648 1 73 12 ILE B O 1
ATOM 1679 N N . ALA B 1 13 ? -18.5 21.938 -14.773 1 76.19 13 ALA B N 1
ATOM 1680 C CA . ALA B 1 13 ? -17.594 23.016 -15.203 1 76.19 13 ALA B CA 1
ATOM 1681 C C . ALA B 1 13 ? -16.141 22.672 -14.891 1 76.19 13 ALA B C 1
ATOM 1683 O O . ALA B 1 13 ? -15.273 23.531 -14.914 1 76.19 13 ALA B O 1
ATOM 1684 N N . ASP B 1 14 ? -15.781 21.453 -14.578 1 88.25 14 ASP B N 1
ATOM 1685 C CA . ASP B 1 14 ? -14.383 21.078 -14.391 1 88.25 14 ASP B CA 1
ATOM 1686 C C . ASP B 1 14 ? -13.984 19.969 -15.359 1 88.25 14 ASP B C 1
ATOM 1688 O O . ASP B 1 14 ? -14.094 18.781 -15.031 1 88.25 14 ASP B O 1
ATOM 1692 N N . GLN B 1 15 ? -13.484 20.312 -16.547 1 92.06 15 GLN B N 1
ATOM 1693 C CA . GLN B 1 15 ? -13.188 19.359 -17.625 1 92.06 15 GLN B CA 1
ATOM 1694 C C . GLN B 1 15 ? -12.148 18.328 -17.172 1 92.06 15 GLN B C 1
ATOM 1696 O O . GLN B 1 15 ? -12.234 17.156 -17.531 1 92.06 15 GLN B O 1
ATOM 1701 N N . ASP B 1 16 ? -11.156 18.75 -16.484 1 94.12 16 ASP B N 1
ATOM 1702 C CA . ASP B 1 16 ? -10.133 17.812 -16 1 94.12 16 ASP B CA 1
ATOM 1703 C C . ASP B 1 16 ? -10.742 16.719 -15.133 1 94.12 16 ASP B C 1
ATOM 1705 O O . ASP B 1 16 ? -10.422 15.539 -15.305 1 94.12 16 ASP B O 1
ATOM 1709 N N . THR B 1 17 ? -11.57 17.156 -14.227 1 95.88 17 THR B N 1
ATOM 1710 C CA . THR B 1 17 ? -12.234 16.188 -13.367 1 95.88 17 THR B CA 1
ATOM 1711 C C . THR B 1 17 ? -13.164 15.297 -14.18 1 95.88 17 THR B C 1
ATOM 1713 O O . THR B 1 17 ? -13.242 14.094 -13.93 1 95.88 17 THR B O 1
ATOM 1716 N N . ALA B 1 18 ? -13.852 15.883 -15.125 1 96.06 18 ALA B N 1
ATOM 1717 C CA . ALA B 1 18 ? -14.727 15.102 -15.984 1 96.06 18 ALA B CA 1
ATOM 1718 C C . ALA B 1 18 ? -13.945 14.023 -16.734 1 96.06 18 ALA B C 1
ATOM 1720 O O . ALA B 1 18 ? -14.422 12.898 -16.906 1 96.06 18 ALA B O 1
ATOM 1721 N N . ASP B 1 19 ? -12.812 14.375 -17.219 1 97.25 19 ASP B N 1
ATOM 1722 C CA . ASP B 1 19 ? -11.961 13.422 -17.922 1 97.25 19 ASP B CA 1
ATOM 1723 C C . ASP B 1 19 ? -11.531 12.273 -17.016 1 97.25 19 ASP B C 1
ATOM 1725 O O . ASP B 1 19 ? -11.445 11.125 -17.438 1 97.25 19 ASP B O 1
ATOM 1729 N N . ILE B 1 20 ? -11.234 12.602 -15.805 1 97.69 20 ILE B N 1
ATOM 1730 C CA . ILE B 1 20 ? -10.82 11.594 -14.828 1 97.69 20 ILE B CA 1
ATOM 1731 C C . ILE B 1 20 ? -11.977 10.633 -14.555 1 97.69 20 ILE B C 1
ATOM 1733 O O . ILE B 1 20 ? -11.797 9.414 -14.578 1 97.69 20 ILE B O 1
ATOM 1737 N N . TYR B 1 21 ? -13.164 11.195 -14.266 1 97.38 21 TYR B N 1
ATOM 1738 C CA . TYR B 1 21 ? -14.344 10.352 -14.094 1 97.38 21 TYR B CA 1
ATOM 1739 C C . TYR B 1 21 ? -14.516 9.398 -15.273 1 97.38 21 TYR B C 1
ATOM 1741 O O . TYR B 1 21 ? -14.828 8.219 -15.086 1 97.38 21 TYR B O 1
ATOM 1749 N N . GLN B 1 22 ? -14.32 9.914 -16.469 1 96.62 22 GLN B N 1
ATOM 1750 C CA . GLN B 1 22 ? -14.492 9.117 -17.688 1 96.62 22 GLN B CA 1
ATOM 1751 C C . GLN B 1 22 ? -13.484 7.977 -17.75 1 96.62 22 GLN B C 1
ATOM 1753 O O . GLN B 1 22 ? -13.828 6.848 -18.109 1 96.62 22 GLN B O 1
ATOM 1758 N N . ARG B 1 23 ? -12.219 8.211 -17.422 1 97.5 23 ARG B N 1
ATOM 1759 C CA . ARG B 1 23 ? -11.195 7.168 -17.453 1 97.5 23 ARG B CA 1
ATOM 1760 C C . ARG B 1 23 ? -11.516 6.066 -16.438 1 97.5 23 ARG B C 1
ATOM 1762 O O . ARG B 1 23 ? -11.328 4.883 -16.734 1 97.5 23 ARG B O 1
ATOM 1769 N N . ILE B 1 24 ? -11.992 6.477 -15.258 1 98 24 ILE B N 1
ATOM 1770 C CA . ILE B 1 24 ? -12.32 5.484 -14.242 1 98 24 ILE B CA 1
ATOM 1771 C C . ILE B 1 24 ? -13.547 4.684 -14.68 1 98 24 ILE B C 1
ATOM 1773 O O . ILE B 1 24 ? -13.57 3.457 -14.547 1 98 24 ILE B O 1
ATOM 1777 N N . ALA B 1 25 ? -14.547 5.41 -15.234 1 96.69 25 ALA B N 1
ATOM 1778 C CA . ALA B 1 25 ? -15.742 4.734 -15.727 1 96.69 25 ALA B CA 1
ATOM 1779 C C . ALA B 1 25 ? -15.398 3.74 -16.828 1 96.69 25 ALA B C 1
ATOM 1781 O O . ALA B 1 25 ? -15.992 2.662 -16.922 1 96.69 25 ALA B O 1
ATOM 1782 N N . GLU B 1 26 ? -14.516 4.066 -17.688 1 96.5 26 GLU B N 1
ATOM 1783 C CA . GLU B 1 26 ? -14.094 3.186 -18.781 1 96.5 26 GLU B CA 1
ATOM 1784 C C . GLU B 1 26 ? -13.469 1.903 -18.25 1 96.5 26 GLU B C 1
ATOM 1786 O O . GLU B 1 26 ? -13.734 0.814 -18.75 1 96.5 26 GLU B O 1
ATOM 1791 N N . ARG B 1 27 ? -12.664 2.02 -17.266 1 94 27 ARG B N 1
ATOM 1792 C CA . ARG B 1 27 ? -12.031 0.836 -16.688 1 94 27 ARG B CA 1
ATOM 1793 C C . ARG B 1 27 ? -13.062 -0.058 -16 1 94 27 ARG B C 1
ATOM 1795 O O . ARG B 1 27 ? -12.945 -1.285 -16.031 1 94 27 ARG B O 1
ATOM 1802 N N . ARG B 1 28 ? -14.055 0.562 -15.43 1 94.56 28 ARG B N 1
ATOM 1803 C CA . ARG B 1 28 ? -15.094 -0.153 -14.695 1 94.56 28 ARG B CA 1
ATOM 1804 C C . ARG B 1 28 ? -16.125 -0.765 -15.641 1 94.56 28 ARG B C 1
ATOM 1806 O O . ARG B 1 28 ? -16.859 -1.669 -15.258 1 94.56 28 ARG B O 1
ATOM 1813 N N . HIS B 1 29 ? -16.188 -0.261 -16.828 1 93.5 29 HIS B N 1
ATOM 1814 C CA . HIS B 1 29 ? -17.219 -0.675 -17.766 1 93.5 29 HIS B CA 1
ATOM 1815 C C . HIS B 1 29 ? -17.234 -2.189 -17.938 1 93.5 29 HIS B C 1
ATOM 1817 O O . HIS B 1 29 ? -16.188 -2.812 -18.094 1 93.5 29 HIS B O 1
ATOM 1823 N N . PRO B 1 30 ? -18.312 -2.912 -17.844 1 94.38 30 PRO B N 1
ATOM 1824 C CA . PRO B 1 30 ? -19.656 -2.344 -17.906 1 94.38 30 PRO B CA 1
ATOM 1825 C C . PRO B 1 30 ? -20.234 -2.066 -16.516 1 94.38 30 PRO B C 1
ATOM 1827 O O . PRO B 1 30 ? -21.406 -1.662 -16.406 1 94.38 30 PRO B O 1
ATOM 1830 N N . ARG B 1 31 ? -19.578 -2.295 -15.508 1 93.56 31 ARG B N 1
ATOM 1831 C CA . ARG B 1 31 ? -20.047 -2.008 -14.156 1 93.56 31 ARG B CA 1
ATOM 1832 C C . ARG B 1 31 ? -19.984 -0.512 -13.859 1 93.56 31 ARG B C 1
ATOM 1834 O O . ARG B 1 31 ? -19.203 0.214 -14.477 1 93.56 31 ARG B O 1
ATOM 1841 N N . PRO B 1 32 ? -20.844 -0.012 -13.055 1 95.56 32 PRO B N 1
ATOM 1842 C CA . PRO B 1 32 ? -20.766 1.389 -12.633 1 95.56 32 PRO B CA 1
ATOM 1843 C C . PRO B 1 32 ? -19.594 1.654 -11.68 1 95.56 32 PRO B C 1
ATOM 1845 O O . PRO B 1 32 ? -18.906 0.718 -11.258 1 95.56 32 PRO B O 1
ATOM 1848 N N . LEU B 1 33 ? -19.344 2.975 -11.414 1 97.38 33 LEU B N 1
ATOM 1849 C CA . LEU B 1 33 ? -18.406 3.324 -10.352 1 97.38 33 LEU B CA 1
ATOM 1850 C C . LEU B 1 33 ? -18.812 2.668 -9.031 1 97.38 33 LEU B C 1
ATOM 1852 O O . LEU B 1 33 ? -20 2.592 -8.711 1 97.38 33 LEU B O 1
ATOM 1856 N N . ILE B 1 34 ? -17.812 2.166 -8.359 1 97.5 34 ILE B N 1
ATOM 1857 C CA . ILE B 1 34 ? -18.062 1.472 -7.102 1 97.5 34 ILE B CA 1
ATOM 1858 C C . ILE B 1 34 ? -17.75 2.395 -5.93 1 97.5 34 ILE B C 1
ATOM 1860 O O . ILE B 1 34 ? -17.109 3.438 -6.109 1 97.5 34 ILE B O 1
ATOM 1864 N N . PRO B 1 35 ? -18.109 2.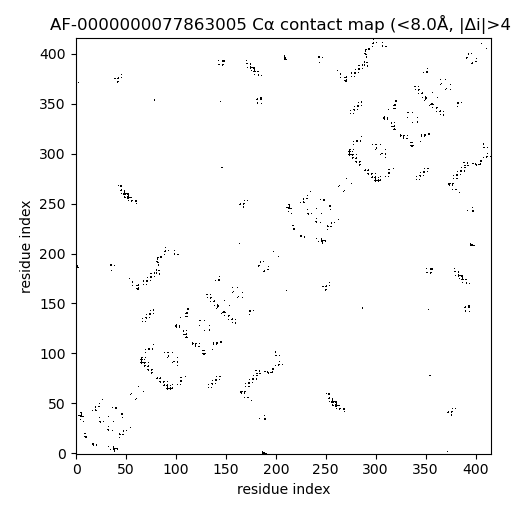023 -4.738 1 98.06 35 PRO B N 1
ATOM 1865 C CA . PRO B 1 35 ? -17.891 2.863 -3.557 1 98.06 35 PRO B CA 1
ATOM 1866 C C . PRO B 1 35 ? -16.438 3.275 -3.381 1 98.06 35 PRO B C 1
ATOM 1868 O O . PRO B 1 35 ? -16.156 4.41 -2.984 1 98.06 35 PRO B O 1
ATOM 1871 N N . LEU B 1 36 ? -15.508 2.389 -3.713 1 98.56 36 LEU B N 1
ATOM 1872 C CA . LEU B 1 36 ? -14.094 2.725 -3.607 1 98.56 36 LEU B CA 1
ATOM 1873 C C . LEU B 1 36 ? -13.742 3.875 -4.539 1 98.56 36 LEU B C 1
ATOM 1875 O O . LEU B 1 36 ? -13.016 4.797 -4.152 1 98.56 36 LEU B O 1
ATOM 1879 N N . ASP B 1 37 ? -14.258 3.848 -5.758 1 98.5 37 ASP B N 1
ATOM 1880 C CA . ASP B 1 37 ? -14.016 4.941 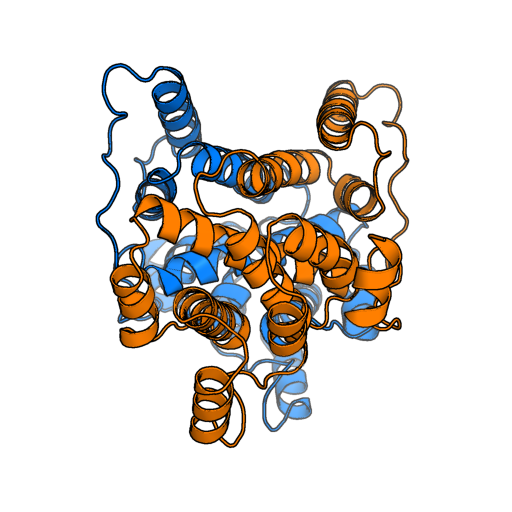-6.695 1 98.5 37 ASP B CA 1
ATOM 1881 C C . ASP B 1 37 ? -14.547 6.262 -6.145 1 98.5 37 ASP B C 1
ATOM 1883 O O . ASP B 1 37 ? -13.852 7.281 -6.188 1 98.5 37 ASP B O 1
ATOM 1887 N N . LEU B 1 38 ? -15.734 6.195 -5.629 1 98.19 38 LEU B N 1
ATOM 1888 C CA . LEU B 1 38 ? -16.406 7.406 -5.156 1 98.19 38 LEU B CA 1
ATOM 1889 C C . LEU B 1 38 ? -15.727 7.941 -3.898 1 98.19 38 LEU B C 1
ATOM 1891 O O . LEU B 1 38 ? -15.781 9.141 -3.625 1 98.19 38 LEU B O 1
ATOM 1895 N N . SER B 1 39 ? -15.094 7.066 -3.133 1 98.62 39 SER B N 1
ATOM 1896 C CA . SER B 1 39 ? -14.305 7.508 -1.99 1 98.62 39 SER B CA 1
ATOM 1897 C C . SER B 1 39 ? -13.039 8.242 -2.441 1 98.62 39 SER B C 1
ATOM 1899 O O . SER B 1 39 ? -12.703 9.289 -1.901 1 98.62 39 SER B O 1
ATOM 1901 N N . LEU B 1 40 ? -12.406 7.719 -3.461 1 98.81 40 LEU B N 1
ATOM 1902 C CA . LEU B 1 40 ? -11.141 8.258 -3.947 1 98.81 40 LEU B CA 1
ATOM 1903 C C . LEU B 1 40 ? -11.367 9.562 -4.703 1 98.81 40 LEU B C 1
ATOM 1905 O O . LEU B 1 40 ? -10.492 10.43 -4.723 1 98.81 40 LEU B O 1
ATOM 1909 N N . LEU B 1 41 ? -12.57 9.773 -5.215 1 98.31 41 LEU B N 1
ATOM 1910 C CA . LEU B 1 41 ? -12.859 10.906 -6.09 1 98.31 41 LEU B CA 1
ATOM 1911 C C . LEU B 1 41 ? -13.031 12.188 -5.281 1 98.31 41 LEU B C 1
ATOM 1913 O O . LEU B 1 41 ? -13.188 13.273 -5.852 1 98.31 41 LEU B O 1
ATOM 1917 N N . HIS B 1 42 ? -12.945 12.156 -3.898 1 98 42 HIS B N 1
ATOM 1918 C CA . HIS B 1 42 ? -12.734 13.383 -3.137 1 98 42 HIS B CA 1
ATOM 1919 C C . HIS B 1 42 ? -11.461 14.094 -3.588 1 98 42 HIS B C 1
ATOM 1921 O O . HIS B 1 42 ? -11.352 15.312 -3.459 1 98 42 HIS B O 1
ATOM 1927 N N . SER B 1 43 ? -10.531 13.344 -4.121 1 98.38 43 SER B N 1
ATOM 1928 C CA . SER B 1 43 ? -9.305 13.844 -4.738 1 98.38 43 SER B CA 1
ATOM 1929 C C . SER B 1 43 ? -9.133 13.281 -6.145 1 98.38 43 SER B C 1
ATOM 1931 O O . SER B 1 43 ? -8.461 12.266 -6.336 1 98.38 43 SER B O 1
ATOM 1933 N N . PRO B 1 44 ? -9.602 13.992 -7.16 1 97.94 44 PRO B N 1
ATOM 1934 C CA . PRO B 1 44 ? -9.609 13.453 -8.523 1 97.94 44 PRO B CA 1
ATOM 1935 C C . PRO B 1 44 ? -8.211 13.086 -9.016 1 97.94 44 PRO B C 1
ATOM 1937 O O . PRO B 1 44 ? -8.016 12.016 -9.586 1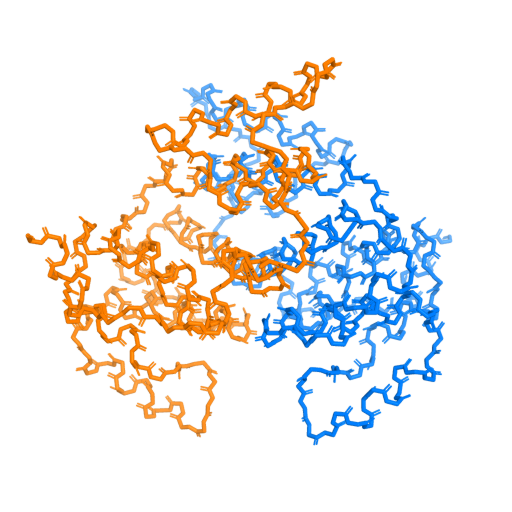 97.94 44 PRO B O 1
ATOM 1940 N N . PRO B 1 45 ? -7.16 13.883 -8.773 1 98.25 45 PRO B N 1
ATOM 1941 C CA . PRO B 1 45 ? -5.84 13.461 -9.258 1 98.25 45 PRO B CA 1
ATOM 1942 C C . PRO B 1 45 ? -5.371 12.156 -8.617 1 98.25 45 PRO B C 1
ATOM 1944 O O . PRO B 1 45 ? -4.781 11.312 -9.297 1 98.25 45 PRO B O 1
ATOM 1947 N N . VAL B 1 46 ? -5.676 11.969 -7.32 1 98.81 46 VAL B N 1
ATOM 1948 C CA . VAL B 1 46 ? -5.281 10.742 -6.637 1 98.81 46 VAL B CA 1
ATOM 1949 C C . VAL B 1 46 ? -6.086 9.562 -7.176 1 98.81 46 VAL B C 1
ATOM 1951 O O . VAL B 1 46 ? -5.543 8.477 -7.406 1 98.81 46 VAL B O 1
ATOM 1954 N N . ALA B 1 47 ? -7.375 9.828 -7.395 1 98.88 47 ALA B N 1
ATOM 1955 C CA . ALA B 1 47 ? -8.219 8.781 -7.965 1 98.88 47 ALA B CA 1
ATOM 1956 C C . ALA B 1 47 ? -7.703 8.344 -9.336 1 98.88 47 ALA B C 1
ATOM 1958 O O . ALA B 1 47 ? -7.707 7.152 -9.648 1 98.88 47 ALA B O 1
ATOM 1959 N N . ASP B 1 48 ? -7.27 9.266 -10.102 1 98.75 48 ASP B N 1
ATOM 1960 C CA . ASP B 1 48 ? -6.758 8.984 -11.438 1 98.75 48 ASP B CA 1
ATOM 1961 C C . ASP B 1 48 ? -5.473 8.164 -11.375 1 98.75 48 ASP B C 1
ATOM 1963 O O . ASP B 1 48 ? -5.301 7.211 -12.133 1 98.75 48 ASP B O 1
ATOM 1967 N N . GLY B 1 49 ? -4.527 8.57 -10.555 1 98.81 49 GLY B N 1
ATOM 1968 C CA . GLY B 1 49 ? -3.305 7.805 -10.352 1 98.81 49 GLY B CA 1
ATOM 1969 C C . GLY B 1 49 ? -3.555 6.398 -9.844 1 98.81 49 GLY B C 1
ATOM 1970 O O . GLY B 1 49 ? -2.955 5.441 -10.336 1 98.81 49 GLY B O 1
ATOM 1971 N N . TRP B 1 50 ? -4.457 6.309 -8.859 1 98.88 50 TRP B N 1
ATOM 1972 C CA . TRP B 1 50 ? -4.891 5.02 -8.32 1 98.88 50 TRP B CA 1
ATOM 1973 C C . TRP B 1 50 ? -5.438 4.125 -9.43 1 98.88 50 TRP B C 1
ATOM 1975 O O . TRP B 1 50 ? -5.086 2.945 -9.508 1 98.88 50 TRP B O 1
ATOM 1985 N N . ASN B 1 51 ? -6.258 4.703 -10.242 1 98.69 51 ASN B N 1
ATOM 1986 C CA . ASN B 1 51 ? -6.855 3.994 -11.367 1 98.69 51 ASN B CA 1
ATOM 1987 C C . ASN B 1 51 ? -5.793 3.428 -12.305 1 98.69 51 ASN B C 1
ATOM 1989 O O . ASN B 1 51 ? -5.898 2.285 -12.75 1 98.69 51 ASN B O 1
ATOM 1993 N N . SER B 1 52 ? -4.805 4.207 -12.609 1 98.62 52 SER B N 1
ATOM 1994 C CA . SER B 1 52 ? -3.721 3.791 -13.492 1 98.62 52 SER B CA 1
ATOM 1995 C C . SER B 1 52 ? -2.904 2.662 -12.867 1 98.62 52 SER B C 1
ATOM 1997 O O . SER B 1 52 ? -2.605 1.667 -13.531 1 98.62 52 SER B O 1
ATOM 1999 N N . PHE B 1 53 ? -2.551 2.783 -11.664 1 98.88 53 PHE B N 1
ATOM 2000 C CA . PHE B 1 53 ? -1.674 1.841 -10.977 1 98.88 53 PHE B CA 1
ATOM 2001 C C . PHE B 1 53 ? -2.361 0.492 -10.805 1 98.88 53 PHE B C 1
ATOM 2003 O O . PHE B 1 53 ? -1.851 -0.535 -11.258 1 98.88 53 PHE B O 1
ATOM 2010 N N . LEU B 1 54 ? -3.598 0.5 -10.227 1 98.62 54 LEU B N 1
ATOM 2011 C CA . LEU B 1 54 ? -4.293 -0.757 -9.977 1 98.62 54 LEU B CA 1
ATOM 2012 C C . LEU B 1 54 ? -4.816 -1.355 -11.273 1 98.62 54 LEU B C 1
ATOM 2014 O O . LEU B 1 54 ? -4.883 -2.578 -11.422 1 98.62 54 LEU B O 1
ATOM 2018 N N . GLY B 1 55 ? -5.117 -0.478 -12.258 1 98.12 55 GLY B N 1
ATOM 2019 C CA . GLY B 1 55 ? -5.41 -0.996 -13.586 1 98.12 55 GLY B CA 1
ATOM 2020 C C . GLY B 1 55 ? -4.262 -1.775 -14.188 1 98.12 55 GLY B C 1
ATOM 2021 O O . GLY B 1 55 ? -4.465 -2.84 -14.773 1 98.12 55 GLY B O 1
ATOM 2022 N N . ALA B 1 56 ? -3.031 -1.256 -14.078 1 98.62 56 ALA B N 1
ATOM 2023 C CA . ALA B 1 56 ? -1.848 -1.936 -14.602 1 98.62 56 ALA B CA 1
ATOM 2024 C C . ALA B 1 56 ? -1.635 -3.277 -13.898 1 98.62 56 ALA B C 1
ATOM 2026 O O . ALA B 1 56 ? -1.36 -4.285 -14.555 1 98.62 56 ALA B O 1
ATOM 2027 N N . ILE B 1 57 ? -1.78 -3.322 -12.586 1 98.62 57 ILE B N 1
ATOM 2028 C CA . ILE B 1 57 ? -1.591 -4.539 -11.805 1 98.62 57 ILE B CA 1
ATOM 2029 C C . ILE B 1 57 ? -2.598 -5.598 -12.25 1 98.62 57 ILE B C 1
ATOM 2031 O O . ILE B 1 57 ? -2.242 -6.766 -12.43 1 98.62 57 ILE B O 1
ATOM 2035 N N . ARG B 1 58 ? -3.805 -5.203 -12.5 1 97.25 58 ARG B N 1
ATOM 2036 C CA . ARG B 1 58 ? -4.887 -6.16 -12.711 1 97.25 58 ARG B CA 1
ATOM 2037 C C . ARG B 1 58 ? -4.918 -6.641 -14.164 1 97.25 58 ARG B C 1
ATOM 2039 O O . ARG B 1 58 ? -5.328 -7.77 -14.438 1 97.25 58 ARG B O 1
ATOM 2046 N N . THR B 1 59 ? -4.41 -5.828 -15.141 1 97.12 59 THR B N 1
ATOM 2047 C CA . THR B 1 59 ? -4.77 -6.164 -16.516 1 97.12 59 THR B CA 1
ATOM 2048 C C . THR B 1 59 ? -3.545 -6.113 -17.422 1 97.12 59 THR B C 1
ATOM 2050 O O . THR B 1 59 ? -3.611 -6.516 -18.578 1 97.12 59 THR B O 1
ATOM 2053 N N . ARG B 1 60 ? -2.447 -5.645 -16.953 1 98.06 60 ARG B N 1
ATOM 2054 C CA . ARG B 1 60 ? -1.31 -5.461 -17.844 1 98.06 60 ARG B CA 1
ATOM 2055 C C . ARG B 1 60 ? -0.067 -6.156 -17.297 1 98.06 60 ARG B C 1
ATOM 2057 O O . ARG B 1 60 ? 1.046 -5.641 -17.422 1 98.06 60 ARG B O 1
ATOM 2064 N N . THR B 1 61 ? -0.265 -7.258 -16.609 1 98.56 61 THR B N 1
ATOM 2065 C CA . THR B 1 61 ? 0.833 -8.055 -16.062 1 98.56 61 THR B CA 1
ATOM 2066 C C . THR B 1 61 ? 0.895 -9.422 -16.75 1 98.56 61 THR B C 1
ATOM 2068 O O . THR B 1 61 ? -0.045 -9.812 -17.453 1 98.56 61 THR B O 1
ATOM 2071 N N . VAL B 1 62 ? 2.084 -10.094 -16.578 1 98.69 62 VAL B N 1
ATOM 2072 C CA . VAL B 1 62 ? 2.256 -11.398 -17.219 1 98.69 62 VAL B CA 1
ATOM 2073 C C . VAL B 1 62 ? 2.188 -12.492 -16.156 1 98.69 62 VAL B C 1
ATOM 2075 O O . VAL B 1 62 ? 2.082 -13.68 -16.484 1 98.69 62 VAL B O 1
ATOM 2078 N N . VAL B 1 63 ? 2.229 -12.109 -14.844 1 98.56 63 VAL B N 1
ATOM 2079 C CA . VAL B 1 63 ? 2.123 -13.086 -13.766 1 98.56 63 VAL B CA 1
ATOM 2080 C C . VAL B 1 63 ? 0.776 -13.805 -13.844 1 98.56 63 VAL B C 1
ATOM 2082 O O . VAL B 1 63 ? -0.222 -13.211 -14.266 1 98.56 63 VAL B O 1
ATOM 2085 N N . ASP B 1 64 ? 0.765 -15.102 -13.516 1 98.5 64 ASP B N 1
ATOM 2086 C CA . ASP B 1 64 ? -0.475 -15.875 -13.516 1 98.5 64 ASP B CA 1
ATOM 2087 C C . ASP B 1 64 ? -1.56 -15.164 -12.703 1 98.5 64 ASP B C 1
ATOM 2089 O O . ASP B 1 64 ? -1.36 -14.859 -11.531 1 98.5 64 ASP B O 1
ATOM 2093 N N . GLN B 1 65 ? -2.693 -14.969 -13.328 1 98.12 65 GLN B N 1
ATOM 2094 C CA . GLN B 1 65 ? -3.746 -14.172 -12.703 1 98.12 65 GLN B CA 1
ATOM 2095 C C . GLN B 1 65 ? -4.336 -14.883 -11.492 1 98.12 65 GLN B C 1
ATOM 2097 O O . GLN B 1 65 ? -4.727 -14.242 -10.516 1 98.12 65 GLN B O 1
ATOM 2102 N N . GLY B 1 66 ? -4.492 -16.156 -11.594 1 98.5 66 GLY B N 1
ATOM 2103 C CA . GLY B 1 66 ? -4.938 -16.906 -10.438 1 98.5 66 GLY B CA 1
ATOM 2104 C C . GLY B 1 66 ? -4.02 -16.75 -9.234 1 98.5 66 GLY B C 1
ATOM 2105 O O . GLY B 1 66 ? -4.484 -16.531 -8.117 1 98.5 66 GLY B O 1
ATOM 2106 N N . LEU B 1 67 ? -2.707 -16.812 -9.492 1 98.62 67 LEU B N 1
ATOM 2107 C CA . LEU B 1 67 ? -1.717 -16.672 -8.43 1 98.62 67 LEU B CA 1
ATOM 2108 C C . LEU B 1 67 ? -1.747 -15.273 -7.84 1 98.62 67 LEU B C 1
ATOM 2110 O O . LEU B 1 67 ? -1.621 -15.102 -6.625 1 98.62 67 LEU B O 1
ATOM 2114 N N . LEU B 1 68 ? -1.912 -14.289 -8.695 1 98.88 68 LEU B N 1
ATOM 2115 C CA . LEU B 1 68 ? -2.012 -12.914 -8.219 1 98.88 68 LEU B CA 1
ATOM 2116 C C . LEU B 1 68 ? -3.25 -12.727 -7.348 1 98.88 68 LEU B C 1
ATOM 2118 O O . LEU B 1 68 ? -3.172 -12.141 -6.266 1 98.88 68 LEU B O 1
ATOM 2122 N N . GLU B 1 69 ? -4.379 -13.242 -7.812 1 98.88 69 GLU B N 1
ATOM 2123 C CA . GLU B 1 69 ? -5.613 -13.109 -7.047 1 98.88 69 GLU B CA 1
ATOM 2124 C C . GLU B 1 69 ? -5.539 -13.891 -5.738 1 98.88 69 GLU B C 1
ATOM 2126 O O . GLU B 1 69 ? -6.113 -13.477 -4.73 1 98.88 69 GLU B O 1
ATOM 2131 N N . LEU B 1 70 ? -4.855 -14.984 -5.77 1 98.94 70 LEU B N 1
ATOM 2132 C CA . LEU B 1 70 ? -4.629 -15.734 -4.539 1 98.94 70 LEU B CA 1
ATOM 2133 C C . LEU B 1 70 ? -3.859 -14.898 -3.523 1 98.94 70 LEU B C 1
ATOM 2135 O O . LEU B 1 70 ? -4.223 -14.852 -2.346 1 98.94 70 LEU B O 1
ATOM 2139 N N . ALA B 1 71 ? -2.791 -14.219 -3.945 1 98.94 71 ALA B N 1
ATOM 2140 C CA . ALA B 1 71 ? -2.014 -13.344 -3.074 1 98.94 71 ALA B CA 1
ATOM 2141 C C . ALA B 1 71 ? -2.871 -12.195 -2.539 1 98.94 71 ALA B C 1
ATOM 2143 O O . ALA B 1 71 ? -2.797 -11.859 -1.355 1 98.94 71 ALA B O 1
ATOM 2144 N N . VAL B 1 72 ? -3.664 -11.617 -3.424 1 98.94 72 VAL B N 1
ATOM 2145 C CA . VAL B 1 72 ? -4.551 -10.523 -3.055 1 98.94 72 VAL B CA 1
ATOM 2146 C C . VAL B 1 72 ? -5.535 -10.992 -1.986 1 98.94 72 VAL B C 1
ATOM 2148 O O . VAL B 1 72 ? -5.797 -10.273 -1.016 1 98.94 72 VAL B O 1
ATOM 2151 N N . CYS B 1 73 ? -6.062 -12.156 -2.158 1 98.94 73 CYS B N 1
ATOM 2152 C CA . CYS B 1 73 ? -6.988 -12.727 -1.185 1 98.94 73 CYS B CA 1
ATOM 2153 C C . CYS B 1 73 ? -6.301 -12.945 0.159 1 98.94 73 CYS B C 1
ATOM 2155 O O . CYS B 1 73 ? -6.895 -12.688 1.21 1 98.94 73 CYS B O 1
ATOM 2157 N N . ARG B 1 74 ? -5.059 -13.438 0.122 1 99 74 ARG B N 1
ATOM 2158 C CA . ARG B 1 74 ? -4.34 -13.633 1.375 1 99 74 ARG B CA 1
ATOM 2159 C C . ARG B 1 74 ? -4.129 -12.305 2.098 1 99 74 ARG B C 1
ATOM 2161 O O . ARG B 1 74 ? -4.285 -12.227 3.318 1 99 74 ARG B O 1
ATOM 2168 N N . VAL B 1 75 ? -3.826 -11.266 1.346 1 98.94 75 VAL B N 1
ATOM 2169 C CA . VAL B 1 75 ? -3.693 -9.93 1.922 1 98.94 75 VAL B CA 1
ATOM 2170 C C . VAL B 1 75 ? -5.008 -9.516 2.58 1 98.94 75 VAL B C 1
ATOM 2172 O O . VAL B 1 75 ? -5.016 -9.008 3.703 1 98.94 75 VAL B O 1
ATOM 2175 N N . ALA B 1 76 ? -6.117 -9.719 1.876 1 98.94 76 ALA B N 1
ATOM 2176 C CA . ALA B 1 76 ? -7.43 -9.352 2.4 1 98.94 76 ALA B CA 1
ATOM 2177 C C . ALA B 1 76 ? -7.707 -10.055 3.727 1 98.94 76 ALA B C 1
ATOM 2179 O O . ALA B 1 76 ? -8.211 -9.438 4.672 1 98.94 76 ALA B O 1
ATOM 2180 N N . VAL B 1 77 ? -7.34 -11.312 3.814 1 98.88 77 VAL B N 1
ATOM 2181 C CA . VAL B 1 77 ? -7.574 -12.102 5.02 1 98.88 77 VAL B CA 1
ATOM 2182 C C . VAL B 1 77 ? -6.719 -11.562 6.164 1 98.88 77 VAL B C 1
ATOM 2184 O O . VAL B 1 77 ? -7.223 -11.328 7.266 1 98.88 77 VAL B O 1
ATOM 2187 N N . LEU B 1 78 ? -5.441 -11.312 5.875 1 98.81 78 LEU B N 1
ATOM 2188 C CA . LEU B 1 78 ? -4.496 -10.891 6.902 1 98.81 78 LEU B CA 1
ATOM 2189 C C . LEU B 1 78 ? -4.848 -9.5 7.422 1 98.81 78 LEU B C 1
ATOM 2191 O O . LEU B 1 78 ? -4.605 -9.195 8.594 1 98.81 78 LEU B O 1
ATOM 2195 N N . THR B 1 79 ? -5.461 -8.648 6.582 1 98.81 79 THR B N 1
ATOM 2196 C CA . THR B 1 79 ? -5.777 -7.273 6.949 1 98.81 79 THR B CA 1
ATOM 2197 C C . THR B 1 79 ? -7.246 -7.145 7.34 1 98.81 79 THR B C 1
ATOM 2199 O O . THR B 1 79 ? -7.715 -6.051 7.664 1 98.81 79 THR B O 1
ATOM 2202 N N . GLN B 1 80 ? -7.996 -8.227 7.262 1 98.44 80 GLN B N 1
ATOM 2203 C CA . GLN B 1 80 ? -9.422 -8.273 7.562 1 98.44 80 GLN B CA 1
ATOM 2204 C C . GLN B 1 80 ? -10.195 -7.254 6.727 1 98.44 80 GLN B C 1
ATOM 2206 O O . GLN B 1 80 ? -11.055 -6.539 7.242 1 98.44 80 GLN B O 1
ATOM 2211 N N . ALA B 1 81 ? -9.758 -7.129 5.543 1 98.81 81 ALA B N 1
ATOM 2212 C CA . ALA B 1 81 ? -10.461 -6.273 4.59 1 98.81 81 ALA B CA 1
ATOM 2213 C C . ALA B 1 81 ? -11.57 -7.043 3.875 1 98.81 81 ALA B C 1
ATOM 2215 O O . ALA B 1 81 ? -11.367 -7.562 2.775 1 98.81 81 ALA B O 1
ATOM 2216 N N . VAL B 1 82 ? -12.742 -6.988 4.438 1 98.81 82 VAL B N 1
ATOM 2217 C CA . VAL B 1 82 ? -13.883 -7.777 3.996 1 98.81 82 VAL B CA 1
ATOM 2218 C C . VAL B 1 82 ? -14.258 -7.395 2.564 1 98.81 82 VAL B C 1
ATOM 2220 O O . VAL B 1 82 ? -14.492 -8.266 1.723 1 98.81 82 VAL B O 1
ATOM 2223 N N . TYR B 1 83 ? -14.281 -6.098 2.242 1 98.62 83 TYR B N 1
ATOM 2224 C CA . TYR B 1 83 ? -14.578 -5.602 0.903 1 98.62 83 TYR B CA 1
ATOM 2225 C C . TYR B 1 83 ? -13.648 -6.227 -0.127 1 98.62 83 TYR B C 1
ATOM 2227 O O . TYR B 1 83 ? -14.086 -6.656 -1.194 1 98.62 83 TYR B O 1
ATOM 2235 N N . GLU B 1 84 ? -12.391 -6.309 0.206 1 98.88 84 GLU B N 1
ATOM 2236 C CA . GLU B 1 84 ? -11.344 -6.809 -0.685 1 98.88 84 GLU B CA 1
ATOM 2237 C C . GLU B 1 84 ? -11.492 -8.305 -0.924 1 98.88 84 GLU B C 1
ATOM 2239 O O . GLU B 1 84 ? -11.469 -8.766 -2.068 1 98.88 84 GLU B O 1
ATOM 2244 N N . TRP B 1 85 ? -11.703 -9.102 0.127 1 98.88 85 TRP B N 1
ATOM 2245 C CA . TRP B 1 85 ? -11.938 -10.531 -0.013 1 98.88 85 TRP B CA 1
ATOM 2246 C C . TRP B 1 85 ? -13.148 -10.805 -0.898 1 98.88 85 TRP B C 1
ATOM 2248 O O . TRP B 1 85 ? -13.078 -11.594 -1.843 1 98.88 85 TRP B O 1
ATOM 2258 N N . ASN B 1 86 ? -14.195 -10.125 -0.6 1 98.44 86 ASN B N 1
ATOM 2259 C CA . ASN B 1 86 ? -15.453 -10.383 -1.295 1 98.44 86 ASN B CA 1
ATOM 2260 C C . ASN B 1 86 ? -15.359 -10.016 -2.773 1 98.44 86 ASN B C 1
ATOM 2262 O O . ASN B 1 86 ? -16.016 -10.641 -3.613 1 98.44 86 ASN B O 1
ATOM 2266 N N . ALA B 1 87 ? -14.547 -9.086 -3.086 1 97.88 87 ALA B N 1
ATOM 2267 C CA . ALA B 1 87 ? -14.391 -8.656 -4.469 1 97.88 87 ALA B CA 1
ATOM 2268 C C . ALA B 1 87 ? -13.43 -9.562 -5.227 1 97.88 87 ALA B C 1
ATOM 2270 O O . ALA B 1 87 ? -13.594 -9.789 -6.426 1 97.88 87 ALA B O 1
ATOM 2271 N N . HIS B 1 88 ? -12.383 -10.148 -4.562 1 98.75 88 HIS B N 1
ATOM 2272 C CA . HIS B 1 88 ? -11.273 -10.75 -5.289 1 98.75 88 HIS B CA 1
ATOM 2273 C C . HIS B 1 88 ? -11.297 -12.273 -5.18 1 98.75 88 HIS B C 1
ATOM 2275 O O . HIS B 1 88 ? -10.75 -12.969 -6.035 1 98.75 88 HIS B O 1
ATOM 2281 N N . ALA B 1 89 ? -11.984 -12.805 -4.16 1 98.81 89 ALA B N 1
ATOM 2282 C CA . ALA B 1 89 ? -12.055 -14.258 -4.012 1 98.81 89 ALA B CA 1
ATOM 2283 C C . ALA B 1 89 ? -12.742 -14.898 -5.219 1 98.81 89 ALA B C 1
ATOM 2285 O O . ALA B 1 89 ? -12.266 -15.906 -5.75 1 98.81 89 ALA B O 1
ATOM 2286 N N . PRO B 1 90 ? -13.875 -14.328 -5.707 1 98.38 90 PRO B N 1
ATOM 2287 C CA . PRO B 1 90 ? -14.461 -14.898 -6.926 1 98.38 90 PRO B CA 1
ATOM 2288 C C . PRO B 1 90 ? -13.5 -14.844 -8.117 1 98.38 90 PRO B C 1
ATOM 2290 O O . PRO B 1 90 ? -13.508 -15.742 -8.953 1 98.38 90 PRO B O 1
ATOM 2293 N N . LEU B 1 91 ? -12.688 -13.812 -8.195 1 98.25 91 LEU B N 1
ATOM 2294 C CA . LEU B 1 91 ? -11.727 -13.672 -9.289 1 98.25 91 LEU B CA 1
ATOM 2295 C C . LEU B 1 91 ? -10.625 -14.719 -9.18 1 98.25 91 LEU B C 1
ATOM 2297 O O . LEU B 1 91 ? -10.125 -15.203 -10.203 1 98.25 91 LEU B O 1
ATOM 2301 N N . ALA B 1 92 ? -10.211 -15.039 -7.938 1 98.69 92 ALA B N 1
ATOM 2302 C CA . ALA B 1 92 ? -9.234 -16.109 -7.742 1 98.69 92 ALA B CA 1
ATOM 2303 C C . ALA B 1 92 ? -9.758 -17.438 -8.281 1 98.69 92 ALA B C 1
ATOM 2305 O O . ALA B 1 92 ? -9.039 -18.156 -8.984 1 98.69 92 ALA B O 1
ATOM 2306 N N . LEU B 1 93 ? -11.023 -17.719 -7.93 1 98.62 93 LEU B N 1
ATOM 2307 C CA . LEU B 1 93 ? -11.641 -18.953 -8.422 1 98.62 93 LEU B CA 1
ATOM 2308 C C . LEU B 1 93 ? -11.711 -18.938 -9.945 1 98.62 93 LEU B C 1
ATOM 2310 O O . LEU B 1 93 ? -11.352 -19.938 -10.594 1 98.62 93 LEU B O 1
ATOM 2314 N N . LYS B 1 94 ? -12.125 -17.859 -10.547 1 97.56 94 LYS B N 1
ATOM 2315 C CA . LYS B 1 94 ? -12.195 -17.719 -12 1 97.56 94 LYS B CA 1
ATOM 2316 C C . LYS B 1 94 ? -10.82 -17.859 -12.633 1 97.56 94 LYS B C 1
ATOM 2318 O O . LYS B 1 94 ? -10.695 -18.344 -13.758 1 97.56 94 LYS B O 1
ATOM 2323 N N . GLY B 1 95 ? -9.805 -17.484 -11.883 1 97.19 95 GLY B N 1
ATOM 2324 C CA . GLY B 1 95 ? -8.43 -17.562 -12.367 1 97.19 95 GLY B CA 1
ATOM 2325 C C . GLY B 1 95 ? -7.812 -18.938 -12.203 1 97.19 95 GLY B C 1
ATOM 2326 O O . GLY B 1 95 ? -6.641 -19.125 -12.531 1 97.19 95 GLY B O 1
ATOM 2327 N N . GLY B 1 96 ? -8.562 -19.844 -11.648 1 97.88 96 GLY B N 1
ATOM 2328 C CA . GLY B 1 96 ? -8.094 -21.234 -11.641 1 97.88 96 GLY B CA 1
ATOM 2329 C C . GLY B 1 96 ? -7.684 -21.703 -10.258 1 97.88 96 GLY B C 1
ATOM 2330 O O . GLY B 1 96 ? -7.266 -22.859 -10.094 1 97.88 96 GLY B O 1
ATOM 2331 N N . ILE B 1 97 ? -7.77 -20.906 -9.297 1 98.75 97 ILE B N 1
ATOM 2332 C CA . ILE B 1 97 ? -7.492 -21.344 -7.934 1 98.75 97 ILE B CA 1
ATOM 2333 C C . ILE B 1 97 ? -8.594 -22.297 -7.465 1 98.75 97 ILE B C 1
ATOM 2335 O O . ILE B 1 97 ? -9.781 -21.969 -7.559 1 98.75 97 ILE B O 1
ATOM 2339 N N . ARG B 1 98 ? -8.172 -23.469 -7 1 98.69 98 ARG B N 1
ATOM 2340 C CA . ARG B 1 98 ? -9.141 -24.453 -6.543 1 98.69 98 ARG B CA 1
ATOM 2341 C C . ARG B 1 98 ? -9.836 -23.984 -5.266 1 98.69 98 ARG B C 1
ATOM 2343 O O . ARG B 1 98 ? -9.227 -23.297 -4.438 1 98.69 98 ARG B O 1
ATOM 2350 N N . PRO B 1 99 ? -11.102 -24.328 -5.117 1 98.62 99 PRO B N 1
ATOM 2351 C CA . PRO B 1 99 ? -11.812 -23.969 -3.893 1 98.62 99 PRO B CA 1
ATOM 2352 C C 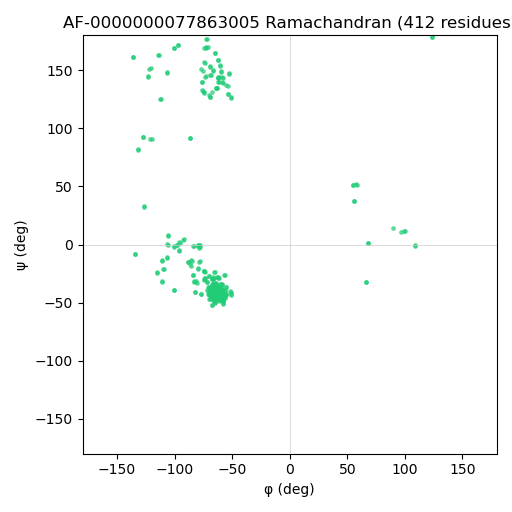. PRO B 1 99 ? -11.07 -24.375 -2.625 1 98.62 99 PRO B C 1
ATOM 2354 O O . PRO B 1 99 ? -11.039 -23.625 -1.649 1 98.62 99 PRO B O 1
ATOM 2357 N N . GLU B 1 100 ? -10.484 -25.531 -2.621 1 98.75 100 GLU B N 1
ATOM 2358 C CA . GLU B 1 100 ? -9.773 -26.016 -1.441 1 98.75 100 GLU B CA 1
ATOM 2359 C C . GLU B 1 100 ? -8.547 -25.141 -1.149 1 98.75 100 GLU B C 1
ATOM 2361 O O . GLU B 1 100 ? -8.195 -24.922 0.013 1 98.75 100 GLU B O 1
ATOM 2366 N N . SER B 1 101 ? -7.875 -24.719 -2.24 1 98.88 101 SER B N 1
ATOM 2367 C CA . SER B 1 101 ? -6.746 -23.812 -2.07 1 98.88 101 SER B CA 1
ATOM 2368 C C . SER B 1 101 ? -7.199 -22.469 -1.494 1 98.88 101 SER B C 1
ATOM 2370 O O . SER B 1 101 ? -6.551 -21.922 -0.599 1 98.88 101 SER B O 1
ATOM 2372 N N . LEU B 1 102 ? -8.297 -21.969 -2.027 1 98.88 102 LEU B N 1
ATOM 2373 C CA . LEU B 1 102 ? -8.828 -20.688 -1.542 1 98.88 102 LEU B CA 1
ATOM 2374 C C . LEU B 1 102 ? -9.273 -20.812 -0.088 1 98.88 102 LEU B C 1
ATOM 2376 O O . LEU B 1 102 ? -9.109 -19.875 0.693 1 98.88 102 LEU B O 1
ATOM 2380 N N . GLN B 1 103 ? -9.836 -21.938 0.286 1 98.81 103 GLN B N 1
ATOM 2381 C CA . GLN B 1 103 ? -10.203 -22.188 1.676 1 98.81 103 GLN B CA 1
ATOM 2382 C C . GLN B 1 103 ? -8.977 -22.172 2.58 1 98.81 103 GLN B C 1
ATOM 2384 O O . GLN B 1 103 ? -9.016 -21.641 3.693 1 98.81 103 GLN B O 1
ATOM 2389 N N . ALA B 1 104 ? -7.922 -22.812 2.121 1 98.88 104 ALA B N 1
ATOM 2390 C CA . ALA B 1 104 ? -6.672 -22.797 2.877 1 98.88 104 ALA B CA 1
ATOM 2391 C C . ALA B 1 104 ? -6.18 -21.359 3.086 1 98.88 104 ALA B C 1
ATOM 2393 O O . ALA B 1 104 ? -5.766 -21 4.188 1 98.88 104 ALA B O 1
ATOM 2394 N N . VAL B 1 105 ? -6.211 -20.562 2.049 1 98.88 105 VAL B N 1
ATOM 2395 C CA . VAL B 1 105 ? -5.797 -19.156 2.102 1 98.88 105 VAL B CA 1
ATOM 2396 C C . VAL B 1 105 ? -6.598 -18.422 3.176 1 98.88 105 VAL B C 1
ATOM 2398 O O . VAL B 1 105 ? -6.051 -17.594 3.9 1 98.88 105 VAL B O 1
ATOM 2401 N N . ARG B 1 106 ? -7.816 -18.734 3.279 1 98.69 106 ARG B N 1
ATOM 2402 C CA . ARG B 1 106 ? -8.719 -18.047 4.195 1 98.69 106 ARG B CA 1
ATOM 2403 C C . ARG B 1 106 ? -8.461 -18.469 5.641 1 98.69 106 ARG B C 1
ATOM 2405 O O . ARG B 1 106 ? -8.617 -17.656 6.562 1 98.69 106 ARG B O 1
ATOM 2412 N N . THR B 1 107 ? -8.008 -19.703 5.855 1 98.56 107 THR B N 1
ATOM 2413 C CA . THR B 1 107 ? -8.125 -20.234 7.203 1 98.56 107 THR B CA 1
ATOM 2414 C C . THR B 1 107 ? -6.75 -20.469 7.82 1 98.56 107 THR B C 1
ATOM 2416 O O . THR B 1 107 ? -6.613 -20.516 9.047 1 98.56 107 THR B O 1
ATOM 2419 N N . LEU B 1 108 ? -5.73 -20.641 7.012 1 98.69 108 LEU B N 1
ATOM 2420 C CA . LEU B 1 108 ? -4.402 -20.922 7.543 1 98.69 108 LEU B CA 1
ATOM 2421 C C . LEU B 1 108 ? -3.9 -19.766 8.398 1 98.69 108 LEU B C 1
ATOM 2423 O O . LEU B 1 108 ? -4.117 -18.609 8.055 1 98.69 108 LEU B O 1
ATOM 2427 N N . SER B 1 109 ? -3.18 -20.141 9.453 1 98.38 109 SER B N 1
ATOM 2428 C CA . SER B 1 109 ? -2.508 -19.141 10.266 1 98.38 109 SER B CA 1
ATOM 2429 C C . SER B 1 109 ? -1.345 -18.5 9.508 1 98.38 109 SER B C 1
ATOM 2431 O O . SER B 1 109 ? -0.786 -19.109 8.594 1 98.38 109 SER B O 1
ATOM 2433 N N . SER B 1 110 ? -1.054 -17.281 9.898 1 98.62 110 SER B N 1
ATOM 2434 C CA . SER B 1 110 ? 0.069 -16.578 9.281 1 98.62 110 SER B CA 1
ATOM 2435 C C . SER B 1 110 ? 1.385 -17.297 9.547 1 98.62 110 SER B C 1
ATOM 2437 O O . SER B 1 110 ? 1.623 -17.781 10.656 1 98.62 110 SER B O 1
ATOM 2439 N N . THR B 1 111 ? 2.174 -17.328 8.547 1 98.62 111 THR B N 1
ATOM 2440 C CA . THR B 1 111 ? 3.498 -17.922 8.688 1 98.62 111 THR B CA 1
ATOM 2441 C C . THR B 1 111 ? 4.531 -16.859 9.07 1 98.62 111 THR B C 1
ATOM 2443 O O . THR B 1 111 ? 5.727 -17.156 9.133 1 98.62 111 THR B O 1
ATOM 2446 N N . ALA B 1 112 ? 4.156 -15.641 9.312 1 98.38 112 ALA B N 1
ATOM 2447 C CA . ALA B 1 112 ? 5.086 -14.539 9.57 1 98.38 112 ALA B CA 1
ATOM 2448 C C . ALA B 1 112 ? 5 -14.07 11.016 1 98.38 112 ALA B C 1
ATOM 2450 O O . ALA B 1 112 ? 5.988 -13.602 11.578 1 98.38 112 ALA B O 1
ATOM 2451 N N . VAL B 1 113 ? 3.857 -14.148 11.633 1 97.75 113 VAL B N 1
ATOM 2452 C CA . VAL B 1 113 ? 3.66 -13.703 13.008 1 97.75 113 VAL B CA 1
ATOM 2453 C C . VAL B 1 113 ? 2.834 -14.734 13.773 1 97.75 113 VAL B C 1
ATOM 2455 O O . VAL B 1 113 ? 2.105 -15.523 13.164 1 97.75 113 VAL B O 1
ATOM 2458 N N . GLY B 1 114 ? 2.85 -14.719 15.055 1 95.75 114 GLY B N 1
ATOM 2459 C CA . GLY B 1 114 ? 2.084 -15.617 15.898 1 95.75 114 GLY B CA 1
ATOM 2460 C C . GLY B 1 114 ? 2.947 -16.406 16.875 1 95.75 114 GLY B C 1
ATOM 2461 O O . GLY B 1 114 ? 4.172 -16.266 16.875 1 95.75 114 GLY B O 1
ATOM 2462 N N . GLU B 1 115 ? 2.361 -17.203 17.672 1 94.44 115 GLU B N 1
ATOM 2463 C CA . GLU B 1 115 ? 3.021 -17.828 18.812 1 94.44 115 GLU B CA 1
ATOM 2464 C C . GLU B 1 115 ? 3.82 -19.062 18.375 1 94.44 115 GLU B C 1
ATOM 2466 O O . GLU B 1 115 ? 4.84 -19.391 18.969 1 94.44 115 GLU B O 1
ATOM 2471 N N . ASP B 1 116 ? 3.334 -19.75 17.328 1 97.19 116 ASP B N 1
ATOM 2472 C CA . ASP B 1 116 ? 3.982 -20.984 16.875 1 97.19 116 ASP B CA 1
ATOM 2473 C C . ASP B 1 116 ? 4.188 -20.984 15.367 1 97.19 116 ASP B C 1
ATOM 2475 O O . ASP B 1 116 ? 3.461 -21.656 14.633 1 97.19 116 ASP B O 1
ATOM 2479 N N . LEU B 1 117 ? 5.199 -20.344 14.953 1 97.44 117 LEU B N 1
ATOM 2480 C CA . LEU B 1 117 ? 5.477 -20.172 13.523 1 97.44 117 LEU B CA 1
ATOM 2481 C C . LEU B 1 117 ? 5.824 -21.516 12.883 1 97.44 117 LEU B C 1
ATOM 2483 O O . LEU B 1 117 ? 5.496 -21.75 11.711 1 97.44 117 LEU B O 1
ATOM 2487 N N . ALA B 1 118 ? 6.488 -22.344 13.57 1 97.5 118 ALA B N 1
ATOM 2488 C CA . ALA B 1 118 ? 6.824 -23.656 13.047 1 97.5 118 ALA B CA 1
ATOM 2489 C C . ALA B 1 118 ? 5.562 -24.453 12.719 1 97.5 118 ALA B C 1
ATOM 2491 O O . ALA B 1 118 ? 5.492 -25.109 11.672 1 97.5 118 ALA B O 1
ATOM 2492 N N . ALA B 1 119 ? 4.621 -24.406 13.617 1 98.19 119 ALA B N 1
ATOM 2493 C CA . ALA B 1 119 ? 3.357 -25.109 13.383 1 98.19 119 ALA B CA 1
ATOM 2494 C C . ALA B 1 119 ? 2.617 -24.5 12.188 1 98.19 119 ALA B C 1
ATOM 2496 O O . ALA B 1 119 ? 1.997 -25.219 11.406 1 98.19 119 ALA B O 1
ATOM 2497 N N . ALA B 1 120 ? 2.633 -23.188 12.07 1 98.62 120 ALA B N 1
ATOM 2498 C CA . ALA B 1 120 ? 1.978 -22.516 10.953 1 98.62 120 ALA B CA 1
ATOM 2499 C C . ALA B 1 120 ? 2.604 -22.922 9.625 1 98.62 120 ALA B C 1
ATOM 2501 O O . ALA B 1 120 ? 1.892 -23.203 8.656 1 98.62 120 ALA B O 1
ATOM 2502 N N . LYS B 1 121 ? 3.895 -22.953 9.578 1 98.25 121 LYS B N 1
ATOM 2503 C CA . LYS B 1 121 ? 4.605 -23.344 8.359 1 98.25 121 LYS B CA 1
ATOM 2504 C C . LYS B 1 121 ? 4.352 -24.797 8.016 1 98.25 121 LYS B C 1
ATOM 2506 O O . LYS B 1 121 ? 4.227 -25.156 6.844 1 98.25 121 LYS B O 1
ATOM 2511 N N . ALA B 1 122 ? 4.273 -25.641 9.031 1 98.5 122 ALA B N 1
ATOM 2512 C CA . ALA B 1 122 ? 3.947 -27.047 8.812 1 98.5 122 ALA B CA 1
ATOM 2513 C C . ALA B 1 122 ? 2.537 -27.203 8.25 1 98.5 122 ALA B C 1
ATOM 2515 O O . ALA B 1 122 ? 2.299 -28.031 7.375 1 98.5 122 ALA B O 1
ATOM 2516 N N . ALA B 1 123 ? 1.601 -26.438 8.773 1 98.75 123 ALA B N 1
ATOM 2517 C CA . ALA B 1 123 ? 0.224 -26.469 8.289 1 98.75 123 ALA B CA 1
ATOM 2518 C C . ALA B 1 123 ? 0.147 -26.016 6.832 1 98.75 123 ALA B C 1
ATOM 2520 O O . ALA B 1 123 ? -0.607 -26.594 6.039 1 98.75 123 ALA B O 1
ATOM 2521 N N . LEU B 1 124 ? 0.89 -25 6.512 1 98.81 124 LEU B N 1
ATOM 2522 C CA . LEU B 1 124 ? 0.955 -24.547 5.129 1 98.81 124 LEU B CA 1
ATOM 2523 C C . LEU B 1 124 ? 1.474 -25.656 4.215 1 98.81 124 LEU B C 1
ATOM 2525 O O . LEU B 1 124 ? 0.917 -25.891 3.141 1 98.81 124 LEU B O 1
ATOM 2529 N N . ALA B 1 125 ? 2.531 -26.328 4.621 1 98.38 125 ALA B N 1
ATOM 2530 C CA . ALA B 1 125 ? 3.172 -27.375 3.832 1 98.38 125 ALA B CA 1
ATOM 2531 C C . ALA B 1 125 ? 2.215 -28.531 3.592 1 98.38 125 ALA B C 1
ATOM 2533 O O . ALA B 1 125 ? 2.287 -29.203 2.557 1 98.38 125 ALA B O 1
ATOM 2534 N N . LYS B 1 126 ? 1.269 -28.766 4.484 1 98.5 126 LYS B N 1
ATOM 2535 C CA . LYS B 1 126 ? 0.354 -29.891 4.398 1 98.5 126 LYS B CA 1
ATOM 2536 C C . LYS B 1 126 ? -0.982 -29.484 3.791 1 98.5 126 LYS B C 1
ATOM 2538 O O . LYS B 1 126 ? -1.886 -30.312 3.641 1 98.5 126 LYS B O 1
ATOM 2543 N N . SER B 1 127 ? -1.111 -28.266 3.459 1 98.69 127 SER B N 1
ATOM 2544 C CA . SER B 1 127 ? -2.371 -27.719 2.953 1 98.69 127 SER B CA 1
ATOM 2545 C C . SER B 1 127 ? -2.648 -28.219 1.535 1 98.69 127 SER B C 1
ATOM 2547 O O . SER B 1 127 ? -1.825 -28.906 0.941 1 98.69 127 SER B O 1
ATOM 2549 N N . ALA B 1 128 ? -3.834 -27.797 1.039 1 98.56 128 ALA B N 1
ATOM 2550 C CA . ALA B 1 128 ? -4.266 -28.172 -0.308 1 98.56 128 ALA B CA 1
ATOM 2551 C C . ALA B 1 128 ? -3.564 -27.312 -1.358 1 98.56 128 ALA B C 1
ATOM 2553 O O . ALA B 1 128 ? -3.744 -27.516 -2.561 1 98.56 128 ALA B O 1
ATOM 2554 N N . LEU B 1 129 ? -2.703 -26.375 -0.949 1 98.88 129 LEU B N 1
ATOM 2555 C CA . LEU B 1 129 ? -2.018 -25.469 -1.865 1 98.88 129 LEU B CA 1
ATOM 2556 C C . LEU B 1 129 ? -0.886 -26.188 -2.592 1 98.88 129 LEU B C 1
ATOM 2558 O O . LEU B 1 129 ? -0.18 -27 -1.997 1 98.88 129 LEU B O 1
ATOM 2562 N N . SER B 1 130 ? -0.78 -25.844 -3.934 1 98.69 130 SER B N 1
ATOM 2563 C CA . SER B 1 130 ? 0.401 -26.297 -4.66 1 98.69 130 SER B CA 1
ATOM 2564 C C . SER B 1 130 ? 1.671 -25.656 -4.105 1 98.69 130 SER B C 1
ATOM 2566 O O . SER B 1 130 ? 1.606 -24.688 -3.35 1 98.69 130 SER B O 1
ATOM 2568 N N . SER B 1 131 ? 2.834 -26.219 -4.469 1 98.62 131 SER B N 1
ATOM 2569 C CA . SER B 1 131 ? 4.117 -25.688 -4.02 1 98.62 131 SER B CA 1
ATOM 2570 C C . SER B 1 131 ? 4.266 -24.219 -4.391 1 98.62 131 SER B C 1
ATOM 2572 O O . SER B 1 131 ? 4.723 -23.406 -3.574 1 98.62 131 SER B O 1
ATOM 2574 N N . ARG B 1 132 ? 3.854 -23.875 -5.621 1 98.56 132 ARG B N 1
ATOM 2575 C CA . ARG B 1 132 ? 3.926 -22.484 -6.086 1 98.56 132 ARG B CA 1
ATOM 2576 C C . ARG B 1 132 ? 2.984 -21.594 -5.285 1 98.56 132 ARG B C 1
ATOM 2578 O O . ARG B 1 132 ? 3.354 -20.484 -4.906 1 98.56 132 ARG B O 1
ATOM 2585 N N . GLU B 1 133 ? 1.795 -22.047 -5.027 1 98.88 133 GLU B N 1
ATOM 2586 C CA . GLU B 1 133 ? 0.83 -21.297 -4.227 1 98.88 133 GLU B CA 1
ATOM 2587 C C . GLU B 1 133 ? 1.332 -21.094 -2.799 1 98.88 133 GLU B C 1
ATOM 2589 O O . GLU B 1 133 ? 1.158 -20.016 -2.219 1 98.88 133 GLU B O 1
ATOM 2594 N N . GLN B 1 134 ? 1.963 -22.109 -2.232 1 98.94 134 GLN B N 1
ATOM 2595 C CA . GLN B 1 134 ? 2.527 -22.016 -0.89 1 98.94 134 GLN B CA 1
ATOM 2596 C C . GLN B 1 134 ? 3.598 -20.922 -0.82 1 98.94 134 GLN B C 1
ATOM 2598 O O . GLN B 1 134 ? 3.637 -20.141 0.132 1 98.94 134 GLN B O 1
ATOM 2603 N N . ALA B 1 135 ? 4.484 -20.906 -1.805 1 98.88 135 ALA B N 1
ATOM 2604 C CA . ALA B 1 135 ? 5.535 -19.891 -1.857 1 98.88 135 ALA B CA 1
ATOM 2605 C C . ALA B 1 135 ? 4.949 -18.484 -1.877 1 98.88 135 ALA B C 1
ATOM 2607 O O . ALA B 1 135 ? 5.43 -17.594 -1.174 1 98.88 135 ALA B O 1
ATOM 2608 N N . VAL B 1 136 ? 3.891 -18.328 -2.619 1 98.94 136 VAL B N 1
ATOM 2609 C CA . VAL B 1 136 ? 3.256 -17.031 -2.779 1 98.94 136 VAL B CA 1
ATOM 2610 C C . VAL B 1 136 ? 2.553 -16.625 -1.482 1 98.94 136 VAL B C 1
ATOM 2612 O O . VAL B 1 136 ? 2.615 -15.477 -1.063 1 98.94 136 VAL B O 1
ATOM 2615 N N . VAL B 1 137 ? 1.899 -17.547 -0.79 1 98.94 137 VAL B N 1
ATOM 2616 C CA . VAL B 1 137 ? 1.207 -17.281 0.464 1 98.94 137 VAL B CA 1
ATOM 2617 C C . VAL B 1 137 ? 2.217 -16.859 1.529 1 98.94 137 VAL B C 1
ATOM 2619 O O . VAL B 1 137 ? 2 -15.867 2.242 1 98.94 137 VAL B O 1
ATOM 2622 N N . GLN B 1 138 ? 3.314 -17.594 1.612 1 98.94 138 GLN B N 1
ATOM 2623 C CA . GLN B 1 138 ? 4.344 -17.25 2.586 1 98.94 138 GLN B CA 1
ATOM 2624 C C . GLN B 1 138 ? 4.926 -15.867 2.301 1 98.94 138 GLN B C 1
ATOM 2626 O O . GLN B 1 138 ? 5.16 -15.086 3.225 1 98.94 138 GLN B O 1
ATOM 2631 N N . TYR B 1 139 ? 5.164 -15.602 1.043 1 98.94 139 TYR B N 1
ATOM 2632 C CA . TYR B 1 139 ? 5.66 -14.297 0.622 1 98.94 139 TYR B CA 1
ATOM 2633 C C . TYR B 1 139 ? 4.676 -13.188 0.991 1 98.94 139 TYR B C 1
ATOM 2635 O O . TYR B 1 139 ? 5.07 -12.148 1.515 1 98.94 139 TYR B O 1
ATOM 2643 N N . ALA B 1 140 ? 3.393 -13.406 0.782 1 99 140 ALA B N 1
ATOM 2644 C CA . ALA B 1 140 ? 2.344 -12.445 1.111 1 99 140 ALA B CA 1
ATOM 2645 C C . ALA B 1 140 ? 2.248 -12.227 2.619 1 99 140 ALA B C 1
ATOM 2647 O O . ALA B 1 140 ? 2.055 -11.102 3.084 1 99 140 ALA B O 1
ATOM 2648 N N . ASP B 1 141 ? 2.4 -13.328 3.41 1 98.94 141 ASP B N 1
ATOM 2649 C CA . ASP B 1 141 ? 2.381 -13.227 4.867 1 98.94 141 ASP B CA 1
ATOM 2650 C C . ASP B 1 141 ? 3.467 -12.273 5.363 1 98.94 141 ASP B C 1
ATOM 2652 O O .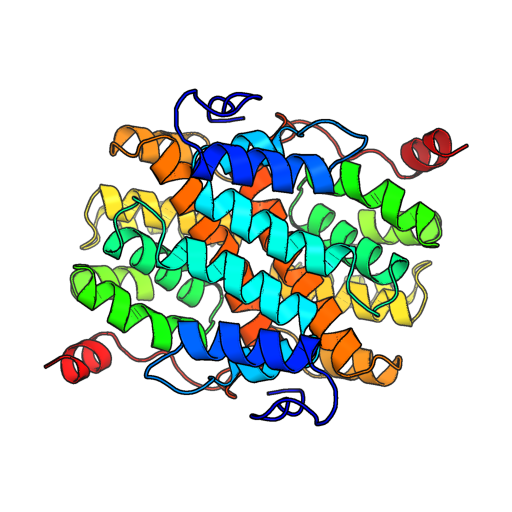 ASP B 1 141 ? 3.191 -11.359 6.141 1 98.94 141 ASP B O 1
ATOM 2656 N N . GLU B 1 142 ? 4.66 -12.531 4.875 1 98.94 142 GLU B N 1
ATOM 2657 C CA . GLU B 1 142 ? 5.805 -11.75 5.336 1 98.94 142 GLU B CA 1
ATOM 2658 C C . GLU B 1 142 ? 5.715 -10.305 4.875 1 98.94 142 GLU B C 1
ATOM 2660 O O . GLU B 1 142 ? 5.867 -9.375 5.68 1 98.94 142 GLU B O 1
ATOM 2665 N N . MET B 1 143 ? 5.363 -10.039 3.619 1 98.94 143 MET B N 1
ATOM 2666 C CA . MET B 1 143 ? 5.246 -8.68 3.104 1 98.94 143 MET B CA 1
ATOM 2667 C C . MET B 1 143 ? 4.168 -7.902 3.852 1 98.94 143 MET B C 1
ATOM 2669 O O . MET B 1 143 ? 4.305 -6.699 4.078 1 98.94 143 MET B O 1
ATOM 2673 N N . THR B 1 144 ? 3.092 -8.578 4.211 1 98.94 144 THR B N 1
ATOM 2674 C CA . THR B 1 144 ? 1.919 -7.906 4.754 1 98.94 144 THR B CA 1
ATOM 2675 C C . THR B 1 144 ? 2.096 -7.633 6.246 1 98.94 144 THR B C 1
ATOM 2677 O O . THR B 1 144 ? 1.804 -6.531 6.723 1 98.94 144 THR B O 1
ATOM 2680 N N . GLN B 1 145 ? 2.643 -8.578 6.953 1 98.62 145 GLN B N 1
ATOM 2681 C CA . GLN B 1 145 ? 2.566 -8.477 8.406 1 98.62 145 GLN B CA 1
ATOM 2682 C C . GLN B 1 145 ? 3.871 -7.949 8.992 1 98.62 145 GLN B C 1
ATOM 2684 O O . GLN B 1 145 ? 3.857 -7.137 9.922 1 98.62 145 GLN B O 1
ATOM 2689 N N . THR B 1 146 ? 5.027 -8.352 8.469 1 98.31 146 THR B N 1
ATOM 2690 C CA . THR B 1 146 ? 6.293 -7.914 9.055 1 98.31 146 THR B CA 1
ATOM 2691 C C . THR B 1 146 ? 7.02 -6.957 8.109 1 98.31 146 THR B C 1
ATOM 2693 O O . THR B 1 146 ? 7.953 -6.262 8.523 1 98.31 146 THR B O 1
ATOM 2696 N N . VAL B 1 147 ? 6.598 -6.883 6.859 1 98.81 147 VAL B N 1
ATOM 2697 C CA . VAL B 1 147 ? 7.234 -6.109 5.797 1 98.81 147 VAL B CA 1
ATOM 2698 C C . VAL B 1 147 ? 8.602 -6.703 5.477 1 98.81 147 VAL B C 1
ATOM 2700 O O . VAL B 1 147 ? 8.992 -6.797 4.309 1 98.81 147 VAL B O 1
ATOM 2703 N N . LYS B 1 148 ? 9.289 -7.262 6.426 1 98.19 148 LYS B N 1
ATOM 2704 C CA . LYS B 1 148 ? 10.539 -7.977 6.223 1 98.19 148 LYS B CA 1
ATOM 2705 C C . LYS B 1 148 ? 10.297 -9.344 5.582 1 98.19 148 LYS B C 1
ATOM 2707 O O . LYS B 1 148 ? 9.414 -10.086 6.016 1 98.19 148 LYS B O 1
ATOM 2712 N N . VAL B 1 149 ? 11.039 -9.648 4.539 1 98.69 149 VAL B N 1
ATOM 2713 C CA . VAL B 1 149 ? 10.961 -10.914 3.822 1 98.69 149 VAL B CA 1
ATOM 2714 C C . VAL B 1 149 ? 12.258 -11.703 4.016 1 98.69 149 VAL B C 1
ATOM 2716 O O . VAL B 1 149 ? 13.352 -11.172 3.809 1 98.69 149 VAL B O 1
ATOM 2719 N N . GLN B 1 150 ? 12.094 -12.891 4.48 1 98.12 150 GLN B N 1
ATOM 2720 C CA . GLN B 1 150 ? 13.258 -13.742 4.664 1 98.12 150 GLN B CA 1
ATOM 2721 C C . GLN B 1 150 ? 13.898 -14.102 3.326 1 98.12 150 GLN B C 1
ATOM 2723 O O . GLN B 1 150 ? 13.203 -14.25 2.32 1 98.12 150 GLN B O 1
ATOM 2728 N N . ASP B 1 151 ? 15.234 -14.305 3.363 1 98.06 151 ASP B N 1
ATOM 2729 C CA . ASP B 1 151 ? 15.961 -14.664 2.15 1 98.06 151 ASP B CA 1
ATOM 2730 C C . ASP B 1 151 ? 15.422 -15.961 1.554 1 98.06 151 ASP B C 1
ATOM 2732 O O . ASP B 1 151 ? 15.266 -16.078 0.335 1 98.06 151 ASP B O 1
ATOM 2736 N N . ALA B 1 152 ? 15.125 -16.922 2.391 1 98.31 152 ALA B N 1
ATOM 2737 C CA . ALA B 1 152 ? 14.648 -18.219 1.921 1 98.31 152 ALA B CA 1
ATOM 2738 C C . ALA B 1 152 ? 13.266 -18.094 1.272 1 98.31 152 ALA B C 1
ATOM 2740 O O . ALA B 1 152 ? 12.961 -18.797 0.314 1 98.31 152 ALA B O 1
ATOM 2741 N N . THR B 1 153 ? 12.398 -17.234 1.849 1 98.62 153 THR B N 1
ATOM 2742 C CA . THR B 1 153 ? 11.078 -16.984 1.287 1 98.62 153 THR B CA 1
ATOM 2743 C C . THR B 1 153 ? 11.18 -16.406 -0.121 1 98.62 153 THR B C 1
ATOM 2745 O O . THR B 1 153 ? 10.492 -16.859 -1.038 1 98.62 153 THR B O 1
ATOM 2748 N N . PHE B 1 154 ? 12.086 -15.453 -0.305 1 98.81 154 PHE B N 1
ATOM 2749 C CA . PHE B 1 154 ? 12.281 -14.836 -1.611 1 98.81 154 PHE B CA 1
ATOM 2750 C C . PHE B 1 154 ? 12.867 -15.844 -2.598 1 98.81 154 PHE B C 1
ATOM 2752 O O . PHE B 1 154 ? 12.406 -15.945 -3.734 1 98.81 154 PHE B O 1
ATOM 2759 N N . ALA B 1 155 ? 13.859 -16.547 -2.186 1 98.5 155 ALA B N 1
ATOM 2760 C CA . ALA B 1 155 ? 14.539 -17.531 -3.033 1 98.5 155 ALA B CA 1
ATOM 2761 C C . ALA B 1 155 ? 13.562 -18.609 -3.52 1 98.5 155 ALA B C 1
ATOM 2763 O O . ALA B 1 155 ? 13.688 -19.109 -4.641 1 98.5 155 ALA B O 1
ATOM 2764 N N . ARG B 1 156 ? 12.609 -18.938 -2.707 1 98.56 156 ARG B N 1
ATOM 2765 C CA . ARG B 1 156 ? 11.641 -19.969 -3.062 1 98.56 156 ARG B CA 1
ATOM 2766 C C . ARG B 1 156 ? 10.797 -19.531 -4.262 1 98.56 156 ARG B C 1
ATOM 2768 O O . ARG B 1 156 ? 10.406 -20.375 -5.082 1 98.56 156 ARG B O 1
ATOM 2775 N N . LEU B 1 157 ? 10.516 -18.219 -4.398 1 98.75 157 LEU B N 1
ATOM 2776 C CA . LEU B 1 157 ? 9.805 -17.766 -5.582 1 98.75 157 LEU B CA 1
ATOM 2777 C C . LEU B 1 157 ? 10.586 -18.094 -6.852 1 98.75 157 LEU B C 1
ATOM 2779 O O . LEU B 1 157 ? 10 -18.531 -7.844 1 98.75 157 LEU B O 1
ATOM 2783 N N . GLN B 1 158 ? 11.852 -17.859 -6.789 1 98.31 158 GLN B N 1
ATOM 2784 C CA . GLN B 1 158 ? 12.719 -18.141 -7.93 1 98.31 158 GLN B CA 1
ATOM 2785 C C . GLN B 1 158 ? 12.797 -19.641 -8.195 1 98.31 158 GLN B C 1
ATOM 2787 O O . GLN B 1 158 ? 12.766 -20.078 -9.352 1 98.31 158 GLN B O 1
ATOM 2792 N N . THR B 1 159 ? 12.852 -20.391 -7.121 1 98.19 159 THR B N 1
ATOM 2793 C CA . THR B 1 159 ? 12.938 -21.844 -7.27 1 98.19 159 THR B CA 1
ATOM 2794 C C . THR B 1 159 ? 11.656 -22.406 -7.863 1 98.19 159 THR B C 1
ATOM 2796 O O . THR B 1 159 ? 11.68 -23.406 -8.586 1 98.19 159 THR B O 1
ATOM 2799 N N . GLU B 1 160 ? 10.547 -21.75 -7.594 1 98.5 160 GLU B N 1
ATOM 2800 C CA . GLU B 1 160 ? 9.258 -22.172 -8.141 1 98.5 160 GLU B CA 1
ATOM 2801 C C . GLU B 1 160 ? 9.102 -21.703 -9.586 1 98.5 160 GLU B C 1
ATOM 2803 O O . GLU B 1 160 ? 8.047 -21.906 -10.195 1 98.5 160 GLU B O 1
ATOM 2808 N N . GLY B 1 161 ? 10.062 -21 -10.148 1 98.31 161 GLY B N 1
ATOM 2809 C CA . GLY B 1 161 ? 10.117 -20.734 -11.578 1 98.31 161 GLY B CA 1
ATOM 2810 C C . GLY B 1 161 ? 9.609 -19.359 -11.945 1 98.31 161 GLY B C 1
ATOM 2811 O O . GLY B 1 161 ? 9.383 -19.062 -13.125 1 98.31 161 GLY B O 1
ATOM 2812 N N . LEU B 1 162 ? 9.391 -18.453 -11.016 1 98.69 162 LEU B N 1
ATOM 2813 C CA . LEU B 1 162 ? 8.961 -17.109 -11.344 1 98.69 162 LEU B CA 1
ATOM 2814 C C . LEU B 1 162 ? 10.117 -16.281 -11.891 1 98.69 162 LEU B C 1
ATOM 2816 O O . LEU B 1 162 ? 11.211 -16.281 -11.312 1 98.69 162 LEU B O 1
ATOM 2820 N N . SER B 1 163 ? 9.844 -15.594 -13.039 1 98.69 163 SER B N 1
ATOM 2821 C CA . SER B 1 163 ? 10.828 -14.688 -13.617 1 98.69 163 SER B CA 1
ATOM 2822 C C . SER B 1 163 ? 10.961 -13.406 -12.797 1 98.69 163 SER B C 1
ATOM 2824 O O . SER B 1 163 ? 10.148 -13.148 -11.906 1 98.69 163 SER B O 1
ATOM 2826 N N . ASP B 1 164 ? 12.008 -12.617 -13.125 1 98.5 164 ASP B N 1
ATOM 2827 C CA . ASP B 1 164 ? 12.188 -11.336 -12.453 1 98.5 164 ASP B CA 1
ATOM 2828 C C . ASP B 1 164 ? 10.945 -10.461 -12.617 1 98.5 164 ASP B C 1
ATOM 2830 O O . ASP B 1 164 ? 10.484 -9.844 -11.648 1 98.5 164 ASP B O 1
ATOM 2834 N N . ARG B 1 165 ? 10.414 -10.453 -13.805 1 98.56 165 ARG B N 1
ATOM 2835 C CA . ARG B 1 165 ? 9.211 -9.656 -14.055 1 98.56 165 ARG B CA 1
ATOM 2836 C C . ARG B 1 165 ? 8.031 -10.172 -13.242 1 98.56 165 ARG B C 1
ATOM 2838 O O . ARG B 1 165 ? 7.309 -9.383 -12.625 1 98.56 165 ARG B O 1
ATOM 2845 N N . GLU B 1 166 ? 7.879 -11.453 -13.227 1 98.88 166 GLU B N 1
ATOM 2846 C CA . GLU B 1 166 ? 6.77 -12.016 -12.469 1 98.88 166 GLU B CA 1
ATOM 2847 C C . GLU B 1 166 ? 6.914 -11.734 -10.977 1 98.88 166 GLU B C 1
ATOM 2849 O O . GLU B 1 166 ? 5.926 -11.461 -10.297 1 98.88 166 GLU B O 1
ATOM 2854 N N . ILE B 1 167 ? 8.125 -11.758 -10.461 1 98.94 167 ILE B N 1
ATOM 2855 C CA . ILE B 1 167 ? 8.367 -11.492 -9.047 1 98.94 167 ILE B CA 1
ATOM 2856 C C . ILE B 1 167 ? 8.055 -10.031 -8.734 1 98.94 167 ILE B C 1
ATOM 2858 O O . ILE B 1 167 ? 7.414 -9.727 -7.727 1 98.94 167 ILE B O 1
ATOM 2862 N N . VAL B 1 168 ? 8.445 -9.109 -9.594 1 98.94 168 VAL B N 1
ATOM 2863 C CA . VAL B 1 168 ? 8.164 -7.695 -9.383 1 98.94 168 VAL B CA 1
ATOM 2864 C C . VAL B 1 168 ? 6.656 -7.449 -9.453 1 98.94 168 VAL B C 1
ATOM 2866 O O . VAL B 1 168 ? 6.105 -6.703 -8.641 1 98.94 168 VAL B O 1
ATOM 2869 N N . GLU B 1 169 ? 6.016 -8.109 -10.383 1 98.94 169 GLU B N 1
ATOM 2870 C CA . GLU B 1 169 ? 4.57 -7.945 -10.523 1 98.94 169 GLU B CA 1
ATOM 2871 C C . GLU B 1 169 ? 3.832 -8.539 -9.328 1 98.94 169 GLU B C 1
ATOM 2873 O O . GLU B 1 169 ? 2.879 -7.945 -8.82 1 98.94 169 GLU B O 1
ATOM 2878 N N . LEU B 1 170 ? 4.293 -9.68 -8.867 1 98.94 170 LEU B N 1
ATOM 2879 C CA . LEU B 1 170 ? 3.707 -10.258 -7.664 1 98.94 170 LEU B CA 1
ATOM 2880 C C . LEU B 1 170 ? 3.951 -9.367 -6.453 1 98.94 170 LEU B C 1
ATOM 2882 O O . LEU B 1 170 ? 3.043 -9.141 -5.648 1 98.94 170 LEU B O 1
ATOM 2886 N N . THR B 1 171 ? 5.176 -8.836 -6.312 1 98.94 171 THR B N 1
ATOM 2887 C CA . THR B 1 171 ? 5.555 -7.973 -5.199 1 98.94 171 THR B CA 1
ATOM 2888 C C . THR B 1 171 ? 4.723 -6.695 -5.199 1 98.94 171 THR B C 1
ATOM 2890 O O . THR B 1 171 ? 4.168 -6.309 -4.168 1 98.94 171 THR B O 1
ATOM 2893 N N . THR B 1 172 ? 4.566 -6.094 -6.367 1 98.94 172 THR B N 1
ATOM 2894 C CA . THR B 1 172 ? 3.787 -4.867 -6.461 1 98.94 172 THR B CA 1
ATOM 2895 C C . THR B 1 172 ? 2.297 -5.156 -6.293 1 98.94 172 THR B C 1
ATOM 2897 O O . THR B 1 172 ? 1.556 -4.336 -5.754 1 98.94 172 THR B O 1
ATOM 2900 N N . GLY B 1 173 ? 1.866 -6.32 -6.746 1 98.94 173 GLY B N 1
ATOM 2901 C CA . GLY B 1 173 ? 0.493 -6.723 -6.484 1 98.94 173 GLY B CA 1
ATOM 2902 C C . GLY B 1 173 ? 0.181 -6.855 -5.004 1 98.94 173 GLY B C 1
ATOM 2903 O O . GLY B 1 173 ? -0.803 -6.293 -4.52 1 98.94 173 GLY B O 1
ATOM 2904 N N . ILE B 1 174 ? 1.06 -7.555 -4.293 1 99 174 ILE B N 1
ATOM 2905 C CA . ILE B 1 174 ? 0.885 -7.738 -2.855 1 99 174 ILE B CA 1
ATOM 2906 C C . ILE B 1 174 ? 0.959 -6.383 -2.152 1 99 174 ILE B C 1
ATOM 2908 O O . ILE B 1 174 ? 0.108 -6.062 -1.318 1 99 174 ILE B O 1
ATOM 2912 N N . ALA B 1 175 ? 1.923 -5.566 -2.518 1 99 175 ALA B N 1
ATOM 2913 C CA . ALA B 1 175 ? 2.08 -4.242 -1.924 1 99 175 ALA B CA 1
ATOM 2914 C C . ALA B 1 175 ? 0.891 -3.348 -2.262 1 99 175 ALA B C 1
ATOM 2916 O O . ALA B 1 175 ? 0.379 -2.633 -1.396 1 99 175 ALA B O 1
ATOM 2917 N N . GLY B 1 176 ? 0.474 -3.393 -3.502 1 98.94 176 GLY B N 1
ATOM 2918 C CA . GLY B 1 176 ? -0.663 -2.6 -3.945 1 98.94 176 GLY B CA 1
ATOM 2919 C C . GLY B 1 176 ? -1.949 -2.945 -3.219 1 98.94 176 GLY B C 1
ATOM 2920 O O . GLY B 1 176 ? -2.732 -2.057 -2.877 1 98.94 176 GLY B O 1
ATOM 2921 N N . TYR B 1 177 ? -2.137 -4.137 -2.945 1 98.94 177 TYR B N 1
ATOM 2922 C CA . TYR B 1 177 ? -3.396 -4.504 -2.309 1 98.94 177 TYR B CA 1
ATOM 2923 C C . TYR B 1 177 ? -3.293 -4.398 -0.792 1 98.94 177 TYR B C 1
ATOM 2925 O O . TYR B 1 177 ? -4.309 -4.418 -0.091 1 98.94 177 TYR B O 1
ATOM 2933 N N . ASN B 1 178 ? -2.062 -4.305 -0.268 1 98.94 178 ASN B N 1
ATOM 2934 C CA . ASN B 1 178 ? -1.923 -3.777 1.085 1 98.94 178 ASN B CA 1
ATOM 2935 C C . ASN B 1 178 ? -2.309 -2.303 1.154 1 98.94 178 ASN B C 1
ATOM 2937 O O . ASN B 1 178 ? -2.859 -1.848 2.158 1 98.94 178 ASN B O 1
ATOM 2941 N N . CYS B 1 179 ? -1.995 -1.555 0.143 1 98.94 179 CYS B N 1
ATOM 2942 C CA . CYS B 1 179 ? -2.473 -0.182 0.022 1 98.94 179 CYS B CA 1
ATOM 2943 C C . CYS B 1 179 ? -3.996 -0.138 -0.043 1 98.94 179 CYS B C 1
ATOM 2945 O O . CYS B 1 179 ? -4.633 0.613 0.698 1 98.94 179 CYS B O 1
ATOM 2947 N N . VAL B 1 180 ? -4.625 -0.981 -0.83 1 98.94 180 VAL B N 1
ATOM 2948 C CA . VAL B 1 180 ? -6.066 -1.011 -1.032 1 98.94 180 VAL B CA 1
ATOM 2949 C C . VAL B 1 180 ? -6.766 -1.351 0.282 1 98.94 180 VAL B C 1
ATOM 2951 O O . VAL B 1 180 ? -7.711 -0.667 0.687 1 98.94 180 VAL B O 1
ATOM 2954 N N . SER B 1 181 ? -6.309 -2.344 0.973 1 98.88 181 SER B N 1
ATOM 2955 C CA . SER B 1 181 ? -6.922 -2.766 2.227 1 98.88 181 SER B CA 1
ATOM 2956 C C . SER B 1 181 ? -6.934 -1.63 3.246 1 98.88 181 SER B C 1
ATOM 2958 O O . SER B 1 181 ? -7.918 -1.438 3.959 1 98.88 181 SER B O 1
ATOM 2960 N N . ARG B 1 182 ? -5.871 -0.887 3.279 1 98.94 182 ARG B N 1
ATOM 2961 C CA . ARG B 1 182 ? -5.738 0.165 4.281 1 98.94 182 ARG B CA 1
ATOM 2962 C C . ARG B 1 182 ? -6.695 1.317 3.994 1 98.94 182 ARG B C 1
ATOM 2964 O O . ARG B 1 182 ? -7.254 1.915 4.918 1 98.94 182 ARG B O 1
ATOM 2971 N N . VAL B 1 183 ? -6.906 1.633 2.74 1 98.94 183 VAL B N 1
ATOM 2972 C CA . VAL B 1 183 ? -7.883 2.654 2.379 1 98.94 183 VAL B CA 1
ATOM 2973 C C . VAL B 1 183 ? -9.289 2.154 2.688 1 98.94 183 VAL B C 1
ATOM 2975 O O . VAL B 1 183 ? -10.086 2.865 3.303 1 98.94 183 VAL B O 1
ATOM 2978 N N . LEU B 1 184 ? -9.57 0.896 2.289 1 98.88 184 LEU B N 1
ATOM 2979 C CA . LEU B 1 184 ? -10.898 0.319 2.482 1 98.88 184 LEU B CA 1
ATOM 2980 C C . LEU B 1 184 ? -11.273 0.308 3.959 1 98.88 184 LEU B C 1
ATOM 2982 O O . LEU B 1 184 ? -12.375 0.721 4.324 1 98.88 184 LEU B O 1
ATOM 2986 N N . VAL B 1 185 ? -10.383 -0.135 4.754 1 98.88 185 VAL B N 1
ATOM 2987 C CA . VAL B 1 185 ? -10.695 -0.344 6.164 1 98.88 185 VAL B CA 1
ATOM 2988 C C . VAL B 1 185 ? -10.703 0.997 6.898 1 98.88 185 VAL B C 1
ATOM 2990 O O . VAL B 1 185 ? -11.609 1.272 7.688 1 98.88 185 VAL B O 1
ATOM 2993 N N . ALA B 1 186 ? -9.727 1.873 6.617 1 98.88 186 ALA B N 1
ATOM 2994 C CA . ALA B 1 186 ? -9.625 3.154 7.312 1 98.88 186 ALA B CA 1
ATOM 2995 C C . ALA B 1 186 ? -10.859 4.016 7.059 1 98.88 186 ALA B C 1
ATOM 2997 O O . ALA B 1 186 ? -11.367 4.676 7.969 1 98.88 186 ALA B O 1
ATOM 2998 N N . LEU B 1 187 ? -11.344 3.99 5.848 1 98.81 187 LEU B N 1
ATOM 2999 C CA . LEU B 1 187 ? -12.469 4.848 5.484 1 98.81 187 LEU B CA 1
ATOM 3000 C C . LEU B 1 187 ? -13.789 4.086 5.594 1 98.81 187 LEU B C 1
ATOM 3002 O O . LEU B 1 187 ? -14.859 4.664 5.414 1 98.81 187 LEU B O 1
ATOM 3006 N N . ASP B 1 188 ? -13.727 2.775 5.883 1 98.69 188 ASP B N 1
ATOM 3007 C CA . ASP B 1 188 ? -14.891 1.894 5.949 1 98.69 188 ASP B CA 1
ATOM 3008 C C . ASP B 1 188 ? -15.695 1.944 4.652 1 98.69 188 ASP B C 1
ATOM 3010 O O . ASP B 1 188 ? -16.906 2.201 4.676 1 98.69 188 ASP B O 1
ATOM 3014 N N . VAL B 1 189 ? -15.008 1.759 3.592 1 98.62 189 VAL B N 1
ATOM 3015 C CA . VAL B 1 189 ? -15.586 1.848 2.256 1 98.62 189 VAL B CA 1
ATOM 3016 C C . VAL B 1 189 ? -16.641 0.75 2.072 1 98.62 189 VAL B C 1
ATOM 3018 O O . VAL B 1 189 ? -16.391 -0.409 2.42 1 98.62 189 VAL B O 1
ATOM 3021 N N . GLY B 1 190 ? -17.812 1.141 1.502 1 98.06 190 GLY B N 1
ATOM 3022 C CA . GLY B 1 190 ? -18.891 0.193 1.328 1 98.06 190 GLY B CA 1
ATOM 3023 C C . GLY B 1 190 ? -19.5 -0.269 2.641 1 98.06 190 GLY B C 1
ATOM 3024 O O . GLY B 1 190 ? -20.391 -1.122 2.654 1 98.06 190 GLY B O 1
ATOM 3025 N N . GLU B 1 191 ? -19.031 0.227 3.789 1 98 191 GLU B N 1
ATOM 3026 C CA . GLU B 1 191 ? -19.5 -0.09 5.133 1 98 191 GLU B CA 1
ATOM 3027 C C . GLU B 1 191 ? -19.375 -1.584 5.422 1 98 191 GLU B C 1
ATOM 3029 O O . GLU B 1 191 ? -20.328 -2.207 5.887 1 98 191 GLU B O 1
ATOM 3034 N N . ASN B 1 192 ? -18.172 -2.043 5.164 1 97.88 192 ASN B N 1
ATOM 3035 C CA . ASN B 1 192 ? -17.984 -3.484 5.262 1 97.88 192 ASN B CA 1
ATOM 3036 C C . ASN B 1 192 ? -17.203 -3.859 6.516 1 97.88 192 ASN B C 1
ATOM 3038 O O . ASN B 1 192 ? -16.969 -5.043 6.777 1 97.88 192 ASN B O 1
ATOM 3042 N N . ASN B 1 193 ? -16.797 -2.869 7.336 1 97.5 193 ASN B N 1
ATOM 3043 C CA . ASN B 1 193 ? -15.914 -3.164 8.461 1 97.5 193 ASN B CA 1
ATOM 3044 C C . ASN B 1 193 ? -16.594 -4.066 9.484 1 97.5 193 ASN B C 1
ATOM 3046 O O . ASN B 1 193 ? -15.922 -4.734 10.273 1 97.5 193 ASN B O 1
ATOM 3050 N N . ASP B 1 194 ? -17.875 -4.086 9.531 1 97.06 194 ASP B N 1
ATOM 3051 C CA . ASP B 1 194 ? -18.578 -4.887 10.531 1 97.06 194 ASP B CA 1
ATOM 3052 C C . ASP B 1 194 ? -19.203 -6.129 9.898 1 97.06 194 ASP B C 1
ATOM 3054 O O . ASP B 1 194 ? -20.031 -6.805 10.523 1 97.06 194 ASP B O 1
ATOM 3058 N N . LYS B 1 195 ? -18.875 -6.359 8.625 1 97.88 195 LYS B N 1
ATOM 3059 C CA . LYS B 1 195 ? -19.391 -7.527 7.922 1 97.88 195 LYS B CA 1
ATOM 3060 C C . LYS B 1 195 ? -18.391 -8.672 7.941 1 97.88 195 LYS B C 1
ATOM 3062 O O . LYS B 1 195 ? -17.266 -8.516 8.422 1 97.88 195 LYS B O 1
ATOM 3067 N N . GLN B 1 196 ? -18.875 -9.812 7.473 1 97.81 196 GLN B N 1
ATOM 3068 C CA . GLN B 1 196 ? -18.031 -10.992 7.422 1 97.81 196 GLN B CA 1
ATOM 3069 C C . GLN B 1 196 ? -17.609 -11.32 5.988 1 97.81 196 GLN B C 1
ATOM 3071 O O . GLN B 1 196 ? -18.375 -11.062 5.051 1 97.81 196 GLN B O 1
ATOM 3076 N N . MET B 1 197 ? -16.453 -11.844 5.875 1 98.56 197 MET B N 1
ATOM 3077 C CA . MET B 1 197 ? -16.031 -12.359 4.578 1 98.56 197 MET B CA 1
ATOM 3078 C C . MET B 1 197 ? -16.922 -13.508 4.133 1 98.56 197 MET B C 1
ATOM 3080 O O . MET B 1 197 ? -17.297 -14.352 4.945 1 98.56 197 MET B O 1
ATOM 3084 N N . LYS B 1 198 ? -17.312 -13.461 2.885 1 98.25 198 LYS B N 1
ATOM 3085 C CA . LYS B 1 198 ? -18.062 -14.594 2.346 1 98.25 198 LYS B CA 1
ATOM 3086 C C . LYS B 1 198 ? -17.25 -15.891 2.451 1 98.25 198 LYS B C 1
ATOM 3088 O O . LYS B 1 198 ? -16.031 -15.883 2.275 1 98.25 198 LYS B O 1
ATOM 3093 N N . SER B 1 199 ? -18.016 -16.984 2.729 1 98.38 199 SER B N 1
ATOM 3094 C CA . SER B 1 199 ? -17.328 -18.266 2.75 1 98.38 199 SER B CA 1
ATOM 3095 C C . SER B 1 199 ? -17 -18.734 1.339 1 98.38 199 SER B C 1
ATOM 3097 O O . SER B 1 199 ? -17.625 -18.297 0.369 1 98.38 199 SER B O 1
ATOM 3099 N N . VAL B 1 200 ? -15.992 -19.609 1.264 1 98.44 200 VAL B N 1
ATOM 3100 C CA . VAL B 1 200 ? -15.625 -20.141 -0.042 1 98.44 200 VAL B CA 1
ATOM 3101 C C . VAL B 1 200 ? -16.797 -20.906 -0.639 1 98.44 200 VAL B C 1
ATOM 3103 O O . VAL B 1 200 ? -17.047 -20.844 -1.847 1 98.44 200 VAL B O 1
ATOM 3106 N N . ASP B 1 201 ? -17.516 -21.594 0.222 1 97.5 201 ASP B N 1
ATOM 3107 C CA . ASP B 1 201 ? -18.688 -22.328 -0.245 1 97.5 201 ASP B CA 1
ATOM 3108 C C . ASP B 1 201 ? -19.703 -21.375 -0.877 1 97.5 201 ASP B C 1
ATOM 3110 O O . ASP B 1 201 ? -20.281 -21.688 -1.925 1 97.5 201 ASP B O 1
ATOM 3114 N N . GLU B 1 202 ? -19.969 -20.234 -0.211 1 97.38 202 GLU B N 1
ATOM 3115 C CA . GLU B 1 202 ? -20.891 -19.234 -0.752 1 97.38 202 GLU B CA 1
ATOM 3116 C C . GLU B 1 202 ? -20.391 -18.719 -2.105 1 97.38 202 GLU B C 1
ATOM 3118 O O . GLU B 1 202 ? -21.203 -18.516 -3.018 1 97.38 202 GLU B O 1
ATOM 3123 N N . LEU B 1 203 ? -19.125 -18.578 -2.227 1 97.38 203 LEU B N 1
ATOM 3124 C CA . LEU B 1 203 ? -18.531 -18.047 -3.447 1 97.38 203 LEU B CA 1
ATOM 3125 C C . LEU B 1 203 ? -18.656 -19.047 -4.594 1 97.38 203 LEU B C 1
ATOM 3127 O O . LEU B 1 203 ? -18.969 -18.672 -5.723 1 97.38 203 LEU B O 1
ATOM 3131 N N . VAL B 1 204 ? -18.391 -20.297 -4.281 1 97.06 204 VAL B N 1
ATOM 3132 C CA . VAL B 1 204 ? -18.469 -21.344 -5.293 1 97.06 204 VAL B CA 1
ATOM 3133 C C . VAL B 1 204 ? -19.906 -21.484 -5.777 1 97.06 204 VAL B C 1
ATOM 3135 O O . VAL B 1 204 ? -20.156 -21.656 -6.973 1 97.06 204 VAL B O 1
ATOM 3138 N N . GLN B 1 205 ? -20.844 -21.391 -4.898 1 95.19 205 GLN B N 1
ATOM 3139 C CA . GLN B 1 205 ? -22.25 -21.5 -5.238 1 95.19 205 GLN B CA 1
ATOM 3140 C C . GLN B 1 205 ? -22.703 -20.375 -6.152 1 95.19 205 GLN B C 1
ATOM 3142 O O . GLN B 1 205 ? -23.562 -20.547 -7.016 1 95.19 205 GLN B O 1
ATOM 3147 N N . ALA B 1 206 ? -22.141 -19.266 -5.949 1 91.25 206 ALA B N 1
ATOM 3148 C CA . ALA B 1 206 ? -22.516 -18.094 -6.73 1 91.25 206 ALA B CA 1
ATOM 3149 C C . ALA B 1 206 ? -21.969 -18.172 -8.148 1 91.25 206 ALA B C 1
ATOM 3151 O O . ALA B 1 206 ? -22.469 -17.484 -9.055 1 91.25 206 ALA B O 1
ATOM 3152 N N . LEU B 1 207 ? -20.922 -18.953 -8.367 1 87.81 207 LEU B N 1
ATOM 3153 C CA . LEU B 1 207 ? -20.297 -19.094 -9.68 1 87.81 207 LEU B CA 1
ATOM 3154 C C . LEU B 1 207 ? -21 -20.188 -10.492 1 87.81 207 LEU B C 1
ATOM 3156 O O . LEU B 1 207 ? -20.812 -20.266 -11.711 1 87.81 207 LEU B O 1
ATOM 3160 N N . THR B 1 208 ? -21.797 -21.078 -9.82 1 75.62 208 THR B N 1
ATOM 3161 C CA . THR B 1 208 ? -22.547 -22.125 -10.5 1 75.62 208 THR B CA 1
ATOM 3162 C C . THR B 1 208 ? -23.953 -21.625 -10.836 1 75.62 208 THR B C 1
ATOM 3164 O O . THR B 1 208 ? -24.547 -20.859 -10.086 1 75.62 208 THR B O 1
#

pLDDT: mean 97.49, std 3.44, range [73.0, 99.0]

Foldseek 3Di:
DQDDFADQADDPPDVVLNVLSVLLQVLCPPHGDALLLRNQSVPSVSSSVLSVL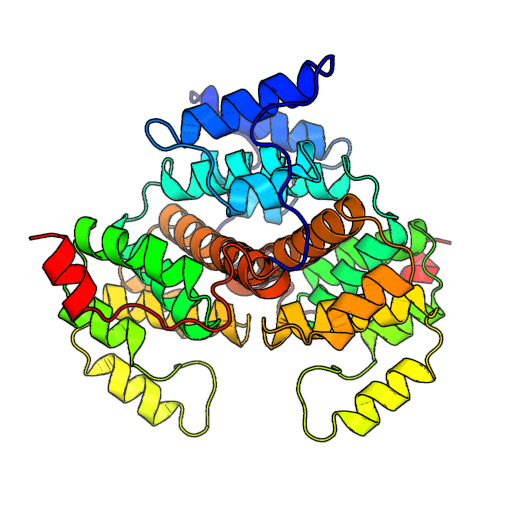VSCLQPVAPAQNLLLLLLLLLLCLVLVQQVSNQVRVLVNVVSPQDLQLSQCSNDQDQCADDDCNVVSLVCLVVGPDDLLSSLLSNQLSCCRPVVDDDPVSLVSNVVVPADPRNSVSSSSSSVSSSVVSCSCQVSVGVVCVPPHHDRSVNSVVVVD/DQDDFADQADDPPDVVLNVLSVLLQVLCPPHGDALLLRNQSVPSVSSSVLSVLVSCLQPVAPAQNLLLLLLLLLLCLVLVQQVSNQVRVLVNVVSPQDLQNSQCSNDQDQCADDDCNVVSLVCLVVGPDDLLSSLLSNQLSCCRPVVDDDPVSLVSNVVVPADPRNSVSSSSSSVSSSVVSCSCQVSVGVVCVPPHHDRSVNSVVVVD

Solvent-accessible surface area (backbone atoms only — not comparable to full-atom values): 21716 Å² total; per-residue (Å²): 71,79,59,81,67,37,70,95,57,60,67,83,93,40,66,69,49,37,52,41,52,48,56,53,39,60,72,39,52,91,48,69,83,46,58,63,54,25,49,37,45,54,36,50,52,42,33,44,10,45,48,42,23,54,47,18,59,74,71,57,62,85,50,59,60,17,61,49,29,47,32,42,30,37,45,16,52,78,54,65,17,29,59,53,29,59,63,32,45,58,50,10,44,75,43,65,40,47,68,61,33,53,45,42,53,67,65,57,63,52,57,61,58,74,95,54,42,68,60,24,47,51,51,53,73,70,41,72,46,52,75,61,53,43,38,44,48,50,42,39,31,15,38,70,74,61,21,57,54,54,70,67,50,57,49,42,42,50,74,63,65,47,48,72,38,34,48,47,50,49,44,47,41,44,19,48,45,51,19,50,37,24,42,37,45,56,39,19,39,79,57,28,77,88,54,75,61,73,49,62,67,59,48,54,55,69,75,100,71,80,58,82,66,37,69,96,57,61,68,85,92,40,67,70,51,39,52,41,51,49,56,52,39,59,71,38,53,91,48,70,83,46,56,63,55,25,50,37,45,53,36,49,52,40,34,45,10,46,46,41,23,54,48,18,58,74,71,56,60,86,50,58,60,16,61,48,27,46,31,41,30,37,44,17,52,78,54,66,18,31,59,52,29,59,64,31,44,57,50,11,45,75,43,63,41,48,70,59,33,53,43,42,53,67,66,57,63,52,57,61,58,75,94,54,41,68,59,24,47,52,49,53,73,70,40,73,47,51,74,60,53,42,39,44,47,50,42,38,30,17,39,69,74,60,21,56,55,54,69,68,50,55,50,41,40,50,73,64,64,49,46,74,38,32,47,47,49,47,44,49,43,44,19,48,44,52,18,50,38,24,43,38,44,54,38,19,40,80,56,26,77,85,53,73,61,72,50,62,67,60,48,54,54,70,75,100

Organism: Aspergillus terreus (NCBI:txid33178)

Secondary structure (DSSP, 8-state):
--SPPPPSSPPTT-HHHHHHHHHHHHHHTTSPPPHHHHHHTTSHHHHHHHHHHHHHHHHS--S-HHHHHHHHHHHHHHHT-HHHHHHHHHHHHHTT--HHHHHHHHHSPPSSSSS-HHHHHHHHHTSS--HHHHHHHHHHHIIIIIS---HHHHHHHHHTT--HHHHHHHHHHHHHHHHHHHHHHHHTGGG-TTS-PPPHHHHHHHH-/--SPPPPSSPPTT-HHHHHHHHHHHHHHTTSPPPHHHHHHTTSHHHHHHHHHHHHHHHHS--S-HHHHHHHHHHHHHHHT-HHHHHHHHHHHHHTT--HHHHHHHHHSPPSSSSS-HHHHHHHHHTSS--HHHHHHHHHHHIIIIIS---HHHHHHHHHTT--HHHHHHHHHHHHHHHHHHHHHHHHTGGG-TTS-PPPHHHHHHHH-

InterPro domains:
  IPR003779 Alkyl hydroperoxide reductase AhpD/CMD-like [PF02627] (44-124)
  IPR029032 AhpD-like [G3DSA:1.20.1290.10] (40-190)
  IPR029032 AhpD-like [SSF69118] (12-189)